Protein AF-A0A0H5CSK2-F1 (afdb_monomer)

Mean predicted aligned error: 18.31 Å

Nearest PDB structures (foldseek):
  3q0k-assembly1_B  TM=4.652E-01  e=2.254E+00  Homo sapiens
  6zbd-assembly1_D  TM=4.129E-01  e=7.274E+00  Plasmodium falciparum

Radius of gyration: 30.8 Å; Cα contacts (8 Å, |Δi|>4): 421; chains: 1; bounding box: 91×46×102 Å

Foldseek 3Di:
DDPDDPPDDDPLVVCCVPVPPVSCCVPVVVVNVLLCVQLPDLVVLVVVLVVLLVQLVVLLVCLVVQLVVLVVPPVDDDDVNVVVNVVSNVVSVVSNVVSVVSNVVSVVSVVVSVVSVVVSVVVSVVVRVLVVVLPVQCVVLVVCCVVVVSVSVLVSVVVNVVDDDPDQPDRCVVVVVVVPPPPPPLPPQPPDDVVQLVVLQVPAQDWRWAFDPLDDCVQDPPQDLQRTQWTFGHHNNSGTPRDIGGRPSHQDALVVVVHDDDPDPLSSVLRCCSSVNDPPLVNLVSQQAAWWKAAAPVVRHFDWDADPSRQIEGETERDPVLDDPVRDDIDIDGSVRCLVVQVSYWYWYSPPDPGIDIHRSVVSVVSVD

pLDDT: mean 71.95, std 16.52, range [29.61, 96.5]

Sequence (369 aa):
MVVDVVSSVGDPLGAILSAGIGWLLEHVSFLREPLDALLGNPDEINGKVDQLKSAALEMKMIAREHRQDVSSMDDWTGGASDAFRVNMDQLAAEYGALGSTMDGTAAIYALSGALVCELRALVFETIADFISSLITPALIAAASAIVTCGASVATFAGWAAGGRLYLLSAPIATFLETGDVEEIDLPELPPVTDALRAEARRNPGGWVWCADPDVDPRHIEGPPNFALLGAYRADENGELTGETFRNDQYLPGPTRRGFPAPRTDFELVLNFVSAGWLPQERILSASLDADFILDTDGAGGLRVGVDEQGRRFLVVYSSPGYVPPTVTLPKQATGRGLLPALAGVTLIVNPGGTMGIELPGDDLIAAAG

Solvent-accessible surface area (backbone atoms only — not comparable to full-atom values): 21064 Å² total; per-residue (Å²): 132,89,90,79,86,87,76,89,81,81,65,67,65,65,41,38,76,72,63,36,72,67,46,50,69,77,70,36,60,84,63,42,52,63,47,45,74,71,56,52,60,68,69,59,49,50,52,51,29,50,50,33,41,50,53,14,50,51,31,41,46,54,19,50,51,50,51,50,58,63,64,69,54,72,90,58,74,58,74,70,42,56,54,49,52,54,54,52,50,50,53,25,48,52,31,37,49,53,14,51,50,33,40,52,51,22,50,51,53,47,52,54,45,50,53,41,52,50,51,50,51,51,54,47,50,54,51,50,51,52,51,54,63,50,49,60,55,46,52,54,15,58,74,39,17,76,84,48,76,41,49,36,43,55,54,41,52,55,52,63,75,61,63,88,72,90,70,69,98,62,64,68,64,65,61,61,70,66,68,60,77,63,77,71,69,72,74,76,76,77,78,93,42,72,67,56,48,51,48,15,53,75,38,49,57,34,72,44,71,39,62,45,87,74,68,45,68,93,82,43,77,70,77,52,72,39,41,24,54,25,28,40,34,16,35,81,84,10,48,73,72,77,50,73,49,77,43,88,66,44,53,72,45,38,67,81,71,68,48,79,84,58,90,38,72,43,47,44,48,46,39,33,33,76,50,69,75,39,64,69,72,56,48,49,59,36,43,39,73,25,64,28,38,28,52,46,64,81,82,78,45,81,48,70,46,65,51,101,84,67,51,36,31,36,64,31,17,69,46,77,90,60,54,58,91,84,56,84,58,75,42,80,45,37,33,60,74,44,44,90,72,17,72,82,18,32,38,31,34,19,80,93,47,100,72,56,52,78,42,57,20,55,55,49,49,57,73,74,104

Secondary structure (DSSP, 8-state):
----SSSSS--HHHHHHHHTHHHHHHH-HHHHHHHHHHH--HHHHHHHHHHHHHHHHHHHHHHHHHHHHHHT-TT--SHHHHHHHHHHHHHHHHHHHHHHHHHHHHHHHHHHHHHHHHHHHHHHHHHHHHHHHHHHHHHHHHHHTTTTTTHHHHHHHHHHTT------SS-HHHHHHT-------PPPPPP--HHHHHHHHHSTTSEEEEE-TT--TTT-SS--GGGEEEEEEE-TTS-EEEEEEE-TT----TTTTTPPPPSSHHHHHHHHHHTTSS-TTHHHHHHHH-EEEE-B-SSSSB-EEE-TT--EEEEEBSSGGGS-TT-SS-EEEEHHHHGGGTTT-EEEESTTSSS-EEEEHHHHHHHH-

Structure (mmCIF, N/CA/C/O backbone):
data_AF-A0A0H5CSK2-F1
#
_entry.id   AF-A0A0H5CSK2-F1
#
loop_
_atom_site.group_PDB
_atom_site.id
_atom_site.type_symbol
_atom_site.label_atom_id
_atom_site.label_alt_id
_atom_site.label_comp_id
_atom_site.label_asym_id
_atom_site.label_entity_id
_atom_site.label_seq_id
_atom_site.pdbx_PDB_ins_code
_atom_site.Cartn_x
_atom_site.Cartn_y
_atom_site.Cartn_z
_atom_site.occupancy
_atom_site.B_iso_or_equiv
_atom_site.auth_seq_id
_atom_site.auth_comp_id
_atom_site.auth_asym_id
_atom_site.auth_atom_id
_atom_site.pdbx_PDB_model_num
ATOM 1 N N . MET A 1 1 ? 54.489 -25.426 -4.057 1.00 36.84 1 MET A N 1
ATOM 2 C CA . MET A 1 1 ? 54.108 -24.003 -3.984 1.00 36.84 1 MET A CA 1
ATOM 3 C C . MET A 1 1 ? 52.724 -23.981 -3.370 1.00 36.84 1 MET A C 1
ATOM 5 O O . MET A 1 1 ? 51.868 -24.718 -3.835 1.00 36.84 1 MET A O 1
ATOM 9 N N . VAL A 1 2 ? 52.625 -23.327 -2.222 1.00 34.09 2 VAL A N 1
ATOM 10 C CA . VAL A 1 2 ? 51.616 -23.517 -1.175 1.00 34.09 2 VAL A CA 1
ATOM 11 C C . VAL A 1 2 ? 50.212 -23.179 -1.688 1.00 34.09 2 VAL A C 1
ATOM 13 O O . VAL A 1 2 ? 49.923 -22.026 -1.985 1.00 34.09 2 VAL A O 1
ATOM 16 N N . VAL A 1 3 ? 49.367 -24.204 -1.806 1.00 46.78 3 VAL A N 1
ATOM 17 C CA . VAL A 1 3 ? 47.907 -24.081 -1.854 1.00 46.78 3 VAL A CA 1
ATOM 18 C C . VAL A 1 3 ? 47.467 -24.119 -0.396 1.00 46.78 3 VAL A C 1
ATOM 20 O O . VAL A 1 3 ? 47.327 -25.204 0.142 1.00 46.78 3 VAL A O 1
ATOM 23 N N . ASP A 1 4 ? 47.447 -22.952 0.248 1.00 47.47 4 ASP A N 1
ATOM 24 C CA . ASP A 1 4 ? 46.801 -22.677 1.545 1.00 47.47 4 ASP A CA 1
ATOM 25 C C . ASP A 1 4 ? 47.148 -21.242 1.972 1.00 47.47 4 ASP A C 1
ATOM 27 O O . ASP A 1 4 ? 48.088 -21.019 2.732 1.00 47.47 4 ASP A O 1
ATOM 31 N N . VAL A 1 5 ? 46.434 -20.243 1.433 1.00 40.62 5 VAL A N 1
ATOM 32 C CA . VAL A 1 5 ? 46.461 -18.853 1.954 1.00 40.62 5 VAL A CA 1
ATOM 33 C C . VAL A 1 5 ? 45.066 -18.189 1.966 1.00 40.62 5 VAL A C 1
ATOM 35 O O . VAL A 1 5 ? 44.956 -17.011 2.276 1.00 40.62 5 VAL A O 1
ATOM 38 N N . VAL A 1 6 ? 43.956 -18.899 1.719 1.00 36.34 6 VAL A N 1
ATOM 39 C CA . VAL A 1 6 ? 42.609 -18.304 1.928 1.00 36.34 6 VAL A CA 1
ATOM 40 C C . VAL A 1 6 ? 41.618 -19.305 2.523 1.00 36.34 6 VAL A C 1
ATOM 42 O O . VAL A 1 6 ? 40.467 -19.395 2.118 1.00 36.34 6 VAL A O 1
ATOM 45 N N . SER A 1 7 ? 42.057 -20.084 3.503 1.00 45.56 7 SER A N 1
ATOM 46 C CA . SER A 1 7 ? 41.141 -20.789 4.395 1.00 45.56 7 SER A CA 1
ATOM 47 C C . SER A 1 7 ? 41.492 -20.412 5.821 1.00 45.56 7 SER A C 1
ATOM 49 O O . SER A 1 7 ? 42.666 -20.407 6.169 1.00 45.56 7 SER A O 1
ATOM 51 N N . SER A 1 8 ? 40.462 -20.142 6.620 1.00 43.00 8 SER A N 1
ATOM 52 C CA . SER A 1 8 ? 40.505 -19.918 8.068 1.00 43.00 8 SER A CA 1
ATOM 53 C C . SER A 1 8 ? 40.859 -18.509 8.570 1.00 43.00 8 SER A C 1
ATOM 55 O O . SER A 1 8 ? 41.767 -18.368 9.378 1.00 43.00 8 SER A O 1
ATOM 57 N N . VAL A 1 9 ? 40.067 -17.499 8.184 1.00 41.34 9 VAL A N 1
ATOM 58 C CA . VAL A 1 9 ? 39.454 -16.522 9.116 1.00 41.34 9 VAL A CA 1
ATOM 59 C C . VAL A 1 9 ? 38.145 -16.042 8.467 1.00 41.34 9 VAL A C 1
ATOM 61 O O . VAL A 1 9 ? 38.182 -15.210 7.573 1.00 41.34 9 VAL A O 1
ATOM 64 N N . GLY A 1 10 ? 36.999 -16.593 8.878 1.00 51.00 10 GLY A N 1
ATOM 65 C CA . GLY A 1 10 ? 35.667 -16.130 8.461 1.00 51.00 10 GLY A CA 1
ATOM 66 C C . GLY A 1 10 ? 35.302 -16.435 7.006 1.00 51.00 10 GLY A C 1
ATOM 67 O O . GLY A 1 10 ? 35.482 -15.591 6.140 1.00 51.00 10 GLY A O 1
ATOM 68 N N . ASP A 1 11 ? 34.732 -17.614 6.744 1.00 56.38 11 ASP A N 1
ATOM 69 C CA . ASP A 1 11 ? 33.915 -17.827 5.543 1.00 56.38 11 ASP A CA 1
ATOM 70 C C . ASP A 1 11 ? 32.440 -17.575 5.911 1.00 56.38 11 ASP A C 1
ATOM 72 O O . ASP A 1 11 ? 31.734 -18.505 6.317 1.00 56.38 11 ASP A O 1
ATOM 76 N N . PRO A 1 12 ? 31.972 -16.313 5.853 1.00 50.09 12 PRO A N 1
ATOM 77 C CA . PRO A 1 12 ? 30.590 -15.969 6.159 1.00 50.09 12 PRO A CA 1
ATOM 78 C C . PRO A 1 12 ? 29.603 -16.650 5.204 1.00 50.09 12 PRO A C 1
ATOM 80 O O . PRO A 1 12 ? 28.468 -16.927 5.570 1.00 50.09 12 PRO A O 1
ATOM 83 N N . LEU A 1 13 ? 30.041 -16.977 3.987 1.00 53.72 13 LEU A N 1
ATOM 84 C CA . LEU A 1 13 ? 29.195 -17.533 2.937 1.00 53.72 13 LEU A CA 1
ATOM 85 C C . LEU A 1 13 ? 28.980 -19.037 3.134 1.00 53.72 13 LEU A C 1
ATOM 87 O O . LEU A 1 13 ? 27.851 -19.512 3.024 1.00 53.72 13 LEU A O 1
ATOM 91 N N . GLY A 1 14 ? 30.030 -19.773 3.509 1.00 56.66 14 GLY A N 1
ATOM 92 C CA . GLY A 1 14 ? 29.924 -21.177 3.918 1.00 56.66 14 GLY A CA 1
ATOM 93 C C . GLY A 1 14 ? 29.091 -21.368 5.192 1.00 56.66 14 GLY A C 1
ATOM 94 O O . GLY A 1 14 ? 28.395 -22.377 5.346 1.00 56.66 14 GLY A O 1
ATOM 95 N N . ALA A 1 15 ? 29.098 -20.377 6.087 1.00 57.88 15 ALA A N 1
ATOM 96 C CA . ALA A 1 15 ? 28.253 -20.369 7.275 1.00 57.88 15 ALA A CA 1
ATOM 97 C C . ALA A 1 15 ? 26.771 -20.086 6.947 1.00 57.88 15 ALA A C 1
ATOM 99 O O . ALA A 1 15 ? 25.915 -20.817 7.436 1.00 57.88 15 ALA A O 1
ATOM 100 N N . ILE A 1 16 ? 26.453 -19.139 6.049 1.00 55.84 16 ILE A N 1
ATOM 101 C CA . ILE A 1 16 ? 25.079 -18.925 5.532 1.00 55.84 16 ILE A CA 1
ATOM 102 C C . ILE A 1 16 ? 24.532 -20.202 4.881 1.00 55.84 16 ILE A C 1
ATOM 104 O O . ILE A 1 16 ? 23.394 -20.592 5.142 1.00 55.84 16 ILE A O 1
ATOM 108 N N . LEU A 1 17 ? 25.348 -20.879 4.064 1.00 55.75 17 LEU A N 1
ATOM 109 C CA . LEU A 1 17 ? 24.935 -22.084 3.339 1.00 55.75 17 LEU A CA 1
ATOM 110 C C . LEU A 1 17 ? 24.675 -23.292 4.260 1.00 55.75 17 LEU A C 1
ATOM 112 O O . LEU A 1 17 ? 23.921 -24.187 3.883 1.00 55.75 17 LEU A O 1
ATOM 116 N N . SER A 1 18 ? 25.314 -23.345 5.437 1.00 56.72 18 SER A N 1
ATOM 117 C CA . SER A 1 18 ? 25.255 -24.497 6.355 1.00 56.72 18 SER A CA 1
ATOM 118 C C . SER A 1 18 ? 24.390 -24.281 7.600 1.00 56.72 18 SER A C 1
ATOM 120 O O . SER A 1 18 ? 23.764 -25.231 8.064 1.00 56.72 18 SER A O 1
ATOM 122 N N . ALA A 1 19 ? 24.333 -23.059 8.135 1.00 60.62 19 ALA A N 1
ATOM 123 C CA . ALA A 1 19 ? 23.572 -22.703 9.335 1.00 60.62 19 ALA A CA 1
ATOM 124 C C . ALA A 1 19 ? 22.212 -22.051 9.020 1.00 60.62 19 ALA A C 1
ATOM 126 O O . ALA A 1 19 ? 21.356 -21.955 9.900 1.00 60.62 19 ALA A O 1
ATOM 127 N N . GLY A 1 20 ? 21.996 -21.618 7.774 1.00 51.66 20 GLY A N 1
ATOM 128 C CA . GLY A 1 20 ? 20.785 -20.920 7.357 1.00 51.66 20 GLY A CA 1
ATOM 129 C C . GLY A 1 20 ? 20.698 -19.481 7.880 1.00 51.66 20 GLY A C 1
ATOM 130 O O . GLY A 1 20 ? 21.677 -18.872 8.312 1.00 51.66 20 GLY A O 1
ATOM 131 N N . ILE A 1 21 ? 19.483 -18.938 7.834 1.00 49.47 21 ILE A N 1
ATOM 132 C CA . ILE A 1 21 ? 19.121 -17.545 8.144 1.00 49.47 21 ILE A CA 1
ATOM 133 C C . ILE A 1 21 ? 19.616 -17.050 9.521 1.00 49.47 21 ILE A C 1
ATOM 135 O O . ILE A 1 21 ? 19.974 -15.880 9.656 1.00 49.47 21 ILE A O 1
ATOM 139 N N . GLY A 1 22 ? 19.707 -17.930 10.526 1.00 55.00 22 GLY A N 1
ATOM 140 C CA . GLY A 1 22 ? 20.142 -17.572 11.884 1.00 55.00 22 GLY A CA 1
ATOM 141 C C . GLY A 1 22 ? 21.565 -17.005 11.960 1.00 55.00 22 GLY A C 1
ATOM 142 O O . GLY A 1 22 ? 21.824 -16.100 12.746 1.00 55.00 22 GLY A O 1
ATOM 143 N N . TRP A 1 23 ? 22.474 -17.454 11.089 1.00 69.06 23 TRP A N 1
ATOM 144 C CA . TRP A 1 23 ? 23.838 -16.917 11.038 1.00 69.06 23 TRP A CA 1
ATOM 145 C C . TRP A 1 23 ? 23.873 -15.492 10.465 1.00 69.06 23 TRP A C 1
ATOM 147 O O . TRP A 1 23 ? 24.620 -14.641 10.952 1.00 69.06 23 TRP A O 1
ATOM 157 N N . LEU A 1 24 ? 23.031 -15.218 9.461 1.00 60.97 24 LEU A N 1
ATOM 158 C CA . LEU A 1 24 ? 22.953 -13.921 8.780 1.00 60.97 24 LEU A CA 1
ATOM 159 C C . LEU A 1 24 ? 22.460 -12.820 9.737 1.00 60.97 24 LEU A C 1
ATOM 161 O O . LEU A 1 24 ? 22.962 -11.700 9.688 1.00 60.97 24 LEU A O 1
ATOM 165 N N . LEU A 1 25 ? 21.564 -13.173 10.666 1.00 55.84 25 LEU A N 1
ATOM 166 C CA . LEU A 1 25 ? 21.072 -12.301 11.741 1.00 55.84 25 LEU A CA 1
ATOM 167 C C . LEU A 1 25 ? 22.148 -11.944 12.779 1.00 55.84 25 LEU A C 1
ATOM 169 O O . LEU A 1 25 ? 22.183 -10.816 13.270 1.00 55.84 25 LEU A O 1
ATOM 173 N N . GLU A 1 26 ? 23.027 -12.889 13.115 1.00 63.47 26 GLU A N 1
ATOM 174 C CA . GLU A 1 26 ? 24.059 -12.687 14.139 1.00 63.47 26 GLU A CA 1
ATOM 175 C C . GLU A 1 26 ? 25.315 -11.989 13.602 1.00 63.47 26 GLU A C 1
ATOM 177 O O . GLU A 1 26 ? 25.979 -11.264 14.342 1.00 63.47 26 GLU A O 1
ATOM 182 N N . HIS A 1 27 ? 25.649 -12.192 12.325 1.00 68.88 27 HIS A N 1
ATOM 183 C CA . HIS A 1 27 ? 26.967 -11.829 11.796 1.00 68.88 27 HIS A CA 1
ATOM 184 C C . HIS A 1 27 ? 26.954 -10.755 10.695 1.00 68.88 27 HIS A C 1
ATOM 186 O O . HIS A 1 27 ? 28.026 -10.250 10.357 1.00 68.88 27 HIS A O 1
ATOM 192 N N . VAL A 1 28 ? 25.795 -10.352 10.149 1.00 65.19 28 VAL A N 1
ATOM 193 C CA . VAL A 1 28 ? 25.716 -9.313 9.098 1.00 65.19 28 VAL A CA 1
ATOM 194 C C . VAL A 1 28 ? 25.095 -8.022 9.642 1.00 65.19 28 VAL A C 1
ATOM 196 O O . VAL A 1 28 ? 23.923 -7.711 9.422 1.00 65.19 28 VAL A O 1
ATOM 199 N N . SER A 1 29 ? 25.911 -7.228 10.343 1.00 58.78 29 SER A N 1
ATOM 200 C CA . SER A 1 29 ? 25.485 -5.969 10.977 1.00 58.78 29 SER A CA 1
ATOM 201 C C . SER A 1 29 ? 24.912 -4.943 9.993 1.00 58.78 29 SER A C 1
ATOM 203 O O . SER A 1 29 ? 23.958 -4.255 10.335 1.00 58.78 29 SER A O 1
ATOM 205 N N . PHE A 1 30 ? 25.419 -4.900 8.756 1.00 64.62 30 PHE A N 1
ATOM 206 C CA . PHE A 1 30 ? 24.945 -3.992 7.703 1.00 64.62 30 PHE A CA 1
ATOM 207 C C . PHE A 1 30 ? 23.470 -4.199 7.323 1.00 64.62 30 PHE A C 1
ATOM 209 O O . PHE A 1 30 ? 22.807 -3.246 6.932 1.00 64.62 30 PHE A O 1
ATOM 216 N N . LEU A 1 31 ? 22.949 -5.427 7.430 1.00 62.09 31 LEU A N 1
ATOM 217 C CA . LEU A 1 31 ? 21.531 -5.709 7.177 1.00 62.09 31 LEU A CA 1
ATOM 218 C C . LEU A 1 31 ? 20.705 -5.534 8.451 1.00 62.09 31 LEU A C 1
ATOM 220 O O . LEU A 1 31 ? 19.590 -5.025 8.402 1.00 62.09 31 LEU A O 1
ATOM 224 N N . ARG A 1 32 ? 21.271 -5.918 9.598 1.00 64.31 32 ARG A N 1
ATOM 225 C CA . ARG A 1 32 ? 20.612 -5.836 10.900 1.00 64.31 32 ARG A CA 1
ATOM 226 C C . ARG A 1 32 ? 20.338 -4.396 11.335 1.00 64.31 32 ARG A C 1
ATOM 228 O O . ARG A 1 32 ? 19.227 -4.100 11.735 1.00 64.31 32 ARG A O 1
ATOM 235 N N . GLU A 1 33 ? 21.321 -3.506 11.257 1.00 64.31 33 GLU A N 1
ATOM 236 C CA . GLU A 1 33 ? 21.205 -2.120 11.736 1.00 64.31 33 GLU A CA 1
ATOM 237 C C . GLU A 1 33 ? 20.061 -1.323 11.085 1.00 64.31 33 GLU A C 1
ATOM 239 O O . GLU A 1 33 ? 19.243 -0.777 11.824 1.00 64.31 33 GLU A O 1
ATOM 244 N N . PRO A 1 34 ? 19.926 -1.270 9.745 1.00 60.25 34 PRO A N 1
ATOM 245 C CA . PRO A 1 34 ? 18.808 -0.573 9.120 1.00 60.25 34 PRO A CA 1
ATOM 246 C C . PRO A 1 34 ? 17.463 -1.260 9.385 1.00 60.25 34 PRO A C 1
ATOM 248 O O . PRO A 1 34 ? 16.457 -0.566 9.466 1.00 60.25 34 PRO A O 1
ATOM 251 N N . LEU A 1 35 ? 17.420 -2.587 9.557 1.00 60.47 35 LEU A N 1
ATOM 252 C CA . LEU A 1 35 ? 16.185 -3.312 9.885 1.00 60.47 35 LEU A CA 1
ATOM 253 C C . LEU A 1 35 ? 15.755 -3.119 11.348 1.00 60.47 35 LEU A C 1
ATOM 255 O O . LEU A 1 35 ? 14.573 -2.921 11.613 1.00 60.47 35 LEU A O 1
ATOM 259 N N . ASP A 1 36 ? 16.692 -3.133 12.293 1.00 64.62 36 ASP A N 1
ATOM 260 C CA . ASP A 1 36 ? 16.427 -2.855 13.708 1.00 64.62 36 ASP A CA 1
ATOM 261 C C . ASP A 1 36 ? 16.024 -1.385 13.903 1.00 64.62 36 ASP A C 1
ATOM 263 O O . ASP A 1 36 ? 15.120 -1.089 14.683 1.00 64.62 36 ASP A O 1
ATOM 267 N N . ALA A 1 37 ? 16.625 -0.468 13.136 1.00 66.19 37 ALA A N 1
ATOM 268 C CA . ALA A 1 37 ? 16.204 0.931 13.085 1.00 66.19 37 ALA A CA 1
ATOM 269 C C . ALA A 1 37 ? 14.798 1.103 12.482 1.00 66.19 37 ALA A C 1
ATOM 271 O O . ALA A 1 37 ? 14.083 2.034 12.844 1.00 66.19 37 ALA A O 1
ATOM 272 N N . LEU A 1 38 ? 14.401 0.209 11.573 1.00 62.31 38 LEU A N 1
ATOM 273 C CA . LEU A 1 38 ? 13.125 0.261 10.870 1.00 62.31 38 LEU A CA 1
ATOM 274 C C . LEU A 1 38 ? 11.953 -0.300 11.684 1.00 62.31 38 LEU A C 1
ATOM 276 O O . LEU A 1 38 ? 10.832 0.191 11.577 1.00 62.31 38 LEU A O 1
ATOM 280 N N . LEU A 1 39 ? 12.203 -1.366 12.444 1.00 61.31 39 LEU A N 1
ATOM 281 C CA . LEU A 1 39 ? 11.163 -2.226 13.022 1.00 61.31 39 LEU A CA 1
ATOM 282 C C . LEU A 1 39 ? 11.205 -2.253 14.557 1.00 61.31 39 LEU A C 1
ATOM 284 O O . LEU A 1 39 ? 10.342 -2.852 15.189 1.00 61.31 39 LEU A O 1
ATOM 288 N N . GLY A 1 40 ? 12.177 -1.578 15.174 1.00 64.12 40 GLY A N 1
ATOM 289 C CA . GLY A 1 40 ? 12.329 -1.540 16.624 1.00 64.12 40 GLY A CA 1
ATOM 290 C C . GLY A 1 40 ? 12.692 -2.898 17.235 1.00 64.12 40 GLY A C 1
ATOM 291 O O . GLY A 1 40 ? 12.785 -3.927 16.560 1.00 64.12 40 GLY A O 1
ATOM 292 N N . ASN A 1 41 ? 12.926 -2.903 18.549 1.00 68.19 41 ASN A N 1
ATOM 293 C CA . ASN A 1 41 ? 13.295 -4.114 19.273 1.00 68.19 41 ASN A CA 1
ATOM 294 C C . ASN A 1 41 ? 12.048 -4.794 19.883 1.00 68.19 41 ASN A C 1
ATOM 296 O O . ASN A 1 41 ? 11.413 -4.207 20.765 1.00 68.19 41 ASN A O 1
ATOM 300 N N . PRO A 1 42 ? 11.705 -6.035 19.489 1.00 63.81 42 PRO A N 1
ATOM 301 C CA . PRO A 1 42 ? 10.567 -6.761 20.055 1.00 63.81 42 PRO A CA 1
ATOM 302 C C . PRO A 1 42 ? 10.667 -6.976 21.572 1.00 63.81 42 PRO A C 1
ATOM 304 O O . PRO A 1 42 ? 9.642 -6.974 22.254 1.00 63.81 42 PRO A O 1
ATOM 307 N N . ASP A 1 43 ? 11.877 -7.088 22.127 1.00 68.12 43 ASP A N 1
ATOM 308 C CA . ASP A 1 43 ? 12.075 -7.227 23.574 1.00 68.12 43 ASP A CA 1
ATOM 309 C C . ASP A 1 43 ? 11.696 -5.944 24.325 1.00 68.12 43 ASP A C 1
ATOM 311 O O . ASP A 1 43 ? 11.131 -5.997 25.418 1.00 68.12 43 ASP A O 1
ATOM 315 N N . GLU A 1 44 ? 11.930 -4.776 23.720 1.00 69.75 44 GLU A N 1
ATOM 316 C CA . GLU A 1 44 ? 11.503 -3.494 24.288 1.00 69.75 44 GLU A CA 1
ATOM 317 C C . GLU A 1 44 ? 9.984 -3.321 24.218 1.00 69.75 44 GLU A C 1
ATOM 319 O O . GLU A 1 44 ? 9.380 -2.788 25.154 1.00 69.75 44 GLU A O 1
ATOM 324 N N . ILE A 1 45 ? 9.352 -3.800 23.140 1.00 69.38 45 ILE A N 1
ATOM 325 C CA . ILE A 1 45 ? 7.891 -3.783 23.000 1.00 69.38 45 ILE A CA 1
ATOM 326 C C . ILE A 1 45 ? 7.255 -4.669 24.077 1.00 69.38 45 ILE A C 1
ATOM 328 O O . ILE A 1 45 ? 6.370 -4.209 24.804 1.00 69.38 45 ILE A O 1
ATOM 332 N N . ASN A 1 46 ? 7.752 -5.897 24.244 1.00 70.25 46 ASN A N 1
ATOM 333 C CA . ASN A 1 46 ? 7.288 -6.815 25.286 1.00 70.25 46 ASN A CA 1
ATOM 334 C C . ASN A 1 46 ? 7.502 -6.230 26.690 1.00 70.25 46 ASN A C 1
ATOM 336 O O . ASN A 1 46 ? 6.583 -6.244 27.508 1.00 70.25 46 ASN A O 1
ATOM 340 N N . GLY A 1 47 ? 8.658 -5.608 26.941 1.00 76.94 47 GLY A N 1
ATOM 341 C CA . GLY A 1 47 ? 8.941 -4.942 28.212 1.00 76.94 47 GLY A CA 1
ATOM 342 C C . GLY A 1 47 ? 7.955 -3.816 28.547 1.00 76.94 47 GLY A C 1
ATOM 343 O O . GLY A 1 47 ? 7.546 -3.680 29.701 1.00 76.94 47 GLY A O 1
ATOM 344 N N . LYS A 1 48 ? 7.519 -3.027 27.556 1.00 73.69 48 LYS A N 1
ATOM 345 C CA . LYS A 1 48 ? 6.503 -1.976 27.761 1.00 73.69 48 LYS A CA 1
ATOM 346 C C . LYS A 1 48 ? 5.102 -2.545 27.988 1.00 73.69 48 LYS A C 1
ATOM 348 O O . LYS A 1 48 ? 4.374 -2.032 28.839 1.00 73.69 48 LYS A O 1
ATOM 353 N N . VAL A 1 49 ? 4.731 -3.610 27.274 1.00 74.50 49 VAL A N 1
ATOM 354 C CA . VAL A 1 49 ? 3.463 -4.331 27.493 1.00 74.50 49 VAL A CA 1
ATOM 355 C C . VAL A 1 49 ? 3.399 -4.889 28.917 1.00 74.50 49 VAL A C 1
ATOM 357 O O . VAL A 1 49 ? 2.377 -4.740 29.588 1.00 74.50 49 VAL A O 1
ATOM 360 N N . ASP A 1 50 ? 4.490 -5.475 29.408 1.00 76.38 50 ASP A N 1
ATOM 361 C CA . ASP A 1 50 ? 4.556 -6.041 30.758 1.00 76.38 50 ASP A CA 1
ATOM 362 C C . ASP A 1 50 ? 4.492 -4.968 31.850 1.00 76.38 50 ASP A C 1
ATOM 364 O O . ASP A 1 50 ? 3.829 -5.163 32.873 1.00 76.38 50 ASP A O 1
ATOM 368 N N . GLN A 1 51 ? 5.109 -3.805 31.623 1.00 79.69 51 GLN A N 1
ATOM 369 C CA . GLN A 1 51 ? 4.985 -2.655 32.524 1.00 79.69 51 GLN A CA 1
ATOM 370 C C . GLN A 1 51 ? 3.536 -2.159 32.609 1.00 79.69 51 GLN A C 1
ATOM 372 O O . GLN A 1 51 ? 3.031 -1.934 33.708 1.00 79.69 51 GLN A O 1
ATOM 377 N N . LEU A 1 52 ? 2.841 -2.048 31.471 1.00 73.44 52 LEU A N 1
ATOM 378 C CA . LEU A 1 52 ? 1.431 -1.647 31.428 1.00 73.44 52 LEU A CA 1
ATOM 379 C C . LEU A 1 52 ? 0.522 -2.652 32.146 1.00 73.44 52 LEU A C 1
ATOM 381 O O . LEU A 1 52 ? -0.333 -2.241 32.929 1.00 73.44 52 LEU A O 1
ATOM 385 N N . LYS A 1 53 ? 0.734 -3.959 31.942 1.00 71.56 53 LYS A N 1
ATOM 386 C CA . LYS A 1 53 ? -0.009 -5.016 32.652 1.00 71.56 53 LYS A CA 1
ATOM 387 C C . LYS A 1 53 ? 0.259 -5.007 34.155 1.00 71.56 53 LYS A C 1
ATOM 389 O O . LYS A 1 53 ? -0.662 -5.188 34.947 1.00 71.56 53 LYS A O 1
ATOM 394 N N . SER A 1 54 ? 1.506 -4.778 34.559 1.00 81.12 54 SER A N 1
ATOM 395 C CA . SER A 1 54 ? 1.874 -4.685 35.977 1.00 81.12 54 SER A CA 1
ATOM 396 C C . SER A 1 54 ? 1.184 -3.491 36.640 1.00 81.12 54 SER A C 1
ATOM 398 O O . SER A 1 54 ? 0.535 -3.656 37.670 1.00 81.12 54 SER A O 1
ATOM 400 N N . ALA A 1 55 ? 1.208 -2.321 35.995 1.00 81.31 55 ALA A N 1
ATOM 401 C CA . ALA A 1 55 ? 0.504 -1.131 36.473 1.00 81.31 55 ALA A CA 1
ATOM 402 C C . ALA A 1 55 ? -1.028 -1.323 36.512 1.00 81.31 55 ALA A C 1
ATOM 404 O O . ALA A 1 55 ? -1.691 -0.889 37.456 1.00 81.31 55 ALA A O 1
ATOM 405 N N . ALA A 1 56 ? -1.601 -2.019 35.524 1.00 75.19 56 ALA A N 1
ATOM 406 C CA . ALA A 1 56 ? -3.019 -2.372 35.500 1.00 75.19 56 ALA A CA 1
ATOM 407 C C . ALA A 1 56 ? -3.417 -3.263 36.690 1.00 75.19 56 ALA A C 1
ATOM 409 O O . ALA A 1 56 ? -4.456 -3.040 37.322 1.00 75.19 56 ALA A O 1
ATOM 410 N N . LEU A 1 57 ? -2.587 -4.261 37.013 1.00 77.81 57 LEU A N 1
ATOM 411 C CA . LEU A 1 57 ? -2.783 -5.145 38.161 1.00 77.81 57 LEU A CA 1
ATOM 412 C C . LEU A 1 57 ? -2.680 -4.388 39.484 1.00 77.81 57 LEU A C 1
ATOM 414 O O . LEU A 1 57 ? -3.557 -4.555 40.333 1.00 77.81 57 LEU A O 1
ATOM 418 N N . GLU A 1 58 ? -1.670 -3.531 39.641 1.00 81.56 58 GLU A N 1
ATOM 419 C CA . GLU A 1 58 ? -1.514 -2.681 40.826 1.00 81.56 58 GLU A CA 1
ATOM 420 C C . GLU A 1 58 ? -2.757 -1.814 41.051 1.00 81.56 58 GLU A C 1
ATOM 422 O O . GLU A 1 58 ? -3.312 -1.801 42.149 1.00 81.56 58 GLU A O 1
ATOM 427 N N . MET A 1 59 ? -3.278 -1.174 40.000 1.00 83.12 59 MET A N 1
ATOM 428 C CA . MET A 1 59 ? -4.469 -0.331 40.111 1.00 83.12 59 MET A CA 1
ATOM 429 C C . MET A 1 59 ? -5.717 -1.122 40.538 1.00 83.12 59 MET A C 1
ATOM 431 O O . MET A 1 59 ? -6.513 -0.670 41.366 1.00 83.12 59 MET A O 1
ATOM 435 N N . LYS A 1 60 ? -5.874 -2.349 40.027 1.00 78.75 60 LYS A N 1
ATOM 436 C CA . LYS A 1 60 ? -6.961 -3.262 40.420 1.00 78.75 60 LYS A CA 1
ATOM 437 C C . LYS A 1 60 ? -6.795 -3.794 41.846 1.00 78.75 60 LYS A C 1
ATOM 439 O O . LYS A 1 60 ? -7.801 -4.050 42.512 1.00 78.75 60 LYS A O 1
ATOM 444 N N . MET A 1 61 ? -5.560 -3.977 42.312 1.00 82.88 61 MET A N 1
ATOM 445 C CA . MET A 1 61 ? -5.268 -4.353 43.696 1.00 82.88 61 MET A CA 1
ATOM 446 C C . MET A 1 61 ? -5.601 -3.215 44.657 1.00 82.88 61 MET A C 1
ATOM 448 O O . MET A 1 61 ? -6.347 -3.458 45.600 1.00 82.88 61 MET A O 1
ATOM 452 N N . ILE A 1 62 ? -5.178 -1.983 44.356 1.00 88.50 62 ILE A N 1
ATOM 453 C CA . ILE A 1 62 ? -5.527 -0.784 45.136 1.00 88.50 62 ILE A CA 1
ATOM 454 C C . ILE A 1 62 ? -7.050 -0.648 45.250 1.00 88.50 62 ILE A C 1
ATOM 456 O O . ILE A 1 62 ? -7.574 -0.464 46.345 1.00 88.50 62 ILE A O 1
ATOM 460 N N . ALA A 1 63 ? -7.786 -0.823 44.147 1.00 85.88 63 ALA A N 1
ATOM 461 C CA . ALA A 1 63 ? -9.250 -0.802 44.162 1.00 85.88 63 ALA A CA 1
ATOM 462 C C . ALA A 1 63 ? -9.862 -1.870 45.092 1.00 85.88 63 ALA A C 1
ATOM 464 O O . ALA A 1 63 ? -10.877 -1.628 45.750 1.00 85.88 63 ALA A O 1
ATOM 465 N N . ARG A 1 64 ? -9.272 -3.072 45.135 1.00 86.69 64 ARG A N 1
ATOM 466 C CA . ARG A 1 64 ? -9.753 -4.188 45.962 1.00 86.69 64 ARG A CA 1
ATOM 467 C C . ARG A 1 64 ? -9.446 -3.970 47.440 1.00 86.69 64 ARG A C 1
ATOM 469 O O . ARG A 1 64 ? -10.344 -4.143 48.259 1.00 86.69 64 ARG A O 1
ATOM 476 N N . GLU A 1 65 ? -8.213 -3.589 47.755 1.00 88.75 65 GLU A N 1
ATOM 477 C CA . GLU A 1 65 ? -7.775 -3.267 49.116 1.00 88.75 65 GLU A CA 1
ATOM 478 C C . GLU A 1 65 ? -8.593 -2.101 49.675 1.00 88.75 65 GLU A C 1
ATOM 480 O O . GLU A 1 65 ? -9.134 -2.212 50.768 1.00 88.75 65 GLU A O 1
ATOM 485 N N . HIS A 1 66 ? -8.837 -1.058 48.873 1.00 90.62 66 HIS A N 1
ATOM 486 C CA . HIS A 1 66 ? -9.685 0.066 49.266 1.00 90.62 66 HIS A CA 1
ATOM 487 C C . HIS A 1 66 ? -11.101 -0.371 49.674 1.00 90.62 66 HIS A C 1
ATOM 489 O O . HIS A 1 66 ? -11.597 0.031 50.726 1.00 90.62 66 HIS A O 1
ATOM 495 N N . ARG A 1 67 ? -11.757 -1.236 48.883 1.00 90.69 67 ARG A N 1
ATOM 496 C CA . ARG A 1 67 ? -13.079 -1.779 49.251 1.00 90.69 67 ARG A CA 1
ATOM 497 C C . ARG A 1 67 ? -13.027 -2.600 50.5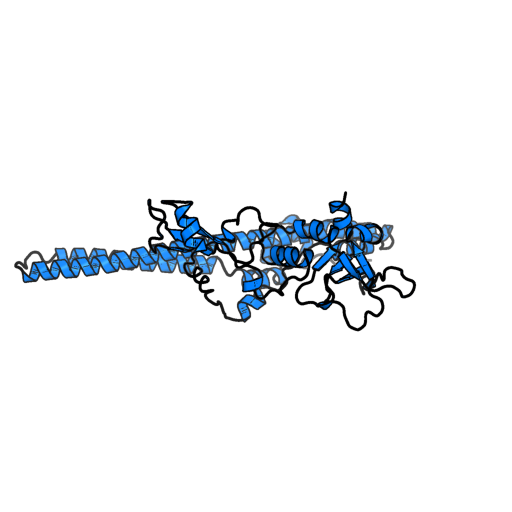35 1.00 90.69 67 ARG A C 1
ATOM 499 O O . ARG A 1 67 ? -13.955 -2.529 51.338 1.00 90.69 67 ARG A O 1
ATOM 506 N N . GLN A 1 68 ? -11.965 -3.378 50.720 1.00 90.44 68 GLN A N 1
ATOM 507 C CA . GLN A 1 68 ? -11.785 -4.201 51.909 1.00 90.44 68 GLN A CA 1
ATOM 508 C C . GLN A 1 68 ? -11.603 -3.335 53.164 1.00 90.44 68 GLN A C 1
ATOM 510 O O . GLN A 1 68 ? -12.286 -3.565 54.162 1.00 90.44 68 GLN A O 1
ATOM 515 N N . ASP A 1 69 ? -10.779 -2.293 53.090 1.00 90.88 69 ASP A N 1
ATOM 516 C CA . ASP A 1 69 ? -10.548 -1.359 54.192 1.00 90.88 69 ASP A CA 1
ATOM 517 C C . ASP A 1 69 ? -11.833 -0.621 54.578 1.00 90.88 69 ASP A C 1
ATOM 519 O O . ASP A 1 69 ? -12.196 -0.576 55.754 1.00 90.88 69 ASP A O 1
ATOM 523 N N . VAL A 1 70 ? -12.582 -0.120 53.590 1.00 89.75 70 VAL A N 1
ATOM 524 C CA . VAL A 1 70 ? -13.876 0.547 53.815 1.00 89.75 70 VAL A CA 1
ATOM 525 C C . VAL A 1 70 ? -14.891 -0.409 54.446 1.00 89.75 70 VAL A C 1
ATOM 527 O O . VAL A 1 70 ? -15.657 -0.001 55.320 1.00 89.75 70 VAL A O 1
ATOM 530 N N . SER A 1 71 ? -14.882 -1.686 54.048 1.00 83.88 71 SER A N 1
ATOM 531 C CA . SER A 1 71 ? -15.766 -2.708 54.622 1.00 83.88 71 SER A CA 1
ATOM 532 C C . SER A 1 71 ? -15.412 -3.101 56.056 1.00 83.88 71 SER A C 1
ATOM 534 O O . SER A 1 71 ? -16.275 -3.588 56.762 1.00 83.88 71 SER A O 1
ATOM 536 N N . SER A 1 72 ? -14.179 -2.863 56.515 1.00 87.44 72 SER A N 1
ATOM 537 C CA . SER A 1 72 ? -13.762 -3.185 57.889 1.00 87.44 72 SER A CA 1
ATOM 538 C C . SER A 1 72 ? -14.255 -2.177 58.939 1.00 87.44 72 SER A C 1
ATOM 540 O O . SER A 1 72 ? -14.130 -2.406 60.142 1.00 87.44 72 SER A O 1
ATOM 542 N N . MET A 1 73 ? -14.836 -1.054 58.500 1.00 84.19 73 MET A N 1
ATOM 543 C CA . MET A 1 73 ? -15.370 0.003 59.363 1.00 84.19 73 MET A CA 1
ATOM 544 C C . MET A 1 73 ? -16.825 -0.281 59.779 1.00 84.19 73 MET A C 1
ATOM 546 O O . MET A 1 73 ? -17.726 0.529 59.535 1.00 84.19 73 MET A O 1
ATOM 550 N N . ASP A 1 74 ? -17.071 -1.443 60.386 1.00 80.94 74 ASP A N 1
ATOM 551 C CA . ASP A 1 74 ? -18.423 -1.926 60.717 1.00 80.94 74 ASP A CA 1
ATOM 552 C C . ASP A 1 74 ? -19.076 -1.168 61.884 1.00 80.94 74 ASP A C 1
ATOM 554 O O . ASP A 1 74 ? -20.295 -0.982 61.915 1.00 80.94 74 ASP A O 1
ATOM 558 N N . ASP A 1 75 ? -18.264 -0.656 62.810 1.00 88.69 75 ASP A N 1
ATOM 559 C CA . ASP A 1 75 ? -18.737 0.017 64.025 1.00 88.69 75 ASP A CA 1
ATOM 560 C C . ASP A 1 75 ? -19.302 1.429 63.759 1.00 88.69 75 ASP A C 1
ATOM 562 O O . ASP A 1 75 ? -20.012 1.997 64.597 1.00 88.69 75 ASP A O 1
ATOM 566 N N . TRP A 1 76 ? -19.015 2.019 62.591 1.00 90.19 76 TRP A N 1
ATOM 567 C CA . TRP A 1 76 ? -19.470 3.363 62.230 1.00 90.19 76 TRP A CA 1
ATOM 568 C C . TRP A 1 76 ? -20.774 3.324 61.424 1.00 90.19 76 TRP A C 1
ATOM 570 O O . TRP A 1 76 ? -20.808 2.913 60.262 1.00 90.19 76 TRP A O 1
ATOM 580 N N . THR A 1 77 ? -21.866 3.795 62.034 1.00 89.25 77 THR A N 1
ATOM 581 C CA . THR A 1 77 ? -23.226 3.723 61.470 1.00 89.25 77 THR A CA 1
ATOM 582 C C . THR A 1 77 ? -23.894 5.098 61.334 1.00 89.25 77 THR A C 1
ATOM 584 O O . THR A 1 77 ? -23.480 6.079 61.956 1.00 89.25 77 THR A O 1
ATOM 587 N N . GLY A 1 78 ? -24.940 5.176 60.502 1.00 92.88 78 GLY A N 1
ATOM 588 C CA . GLY A 1 78 ? -25.736 6.384 60.250 1.00 92.88 78 GLY A CA 1
ATOM 589 C C . GLY A 1 78 ? -25.484 7.007 58.871 1.00 92.88 78 GLY A C 1
ATOM 590 O O . GLY A 1 78 ? -24.545 6.640 58.172 1.00 92.88 78 GLY A O 1
ATOM 591 N N . GLY A 1 79 ? -26.301 7.995 58.489 1.00 91.00 79 GLY A N 1
ATOM 592 C CA . GLY A 1 79 ? -26.335 8.510 57.109 1.00 91.00 79 GLY A CA 1
ATOM 593 C C . GLY A 1 79 ? -25.023 9.110 56.578 1.00 91.00 79 GLY A C 1
ATOM 594 O O . GLY A 1 79 ? -24.801 9.114 55.372 1.00 91.00 79 GLY A O 1
ATOM 595 N N . ALA A 1 80 ? -24.127 9.583 57.453 1.00 90.56 80 ALA A N 1
ATOM 596 C CA . ALA A 1 80 ? -22.794 10.041 57.049 1.00 90.56 80 ALA A CA 1
ATOM 597 C C . ALA A 1 80 ? -21.859 8.878 56.661 1.00 90.56 80 ALA A C 1
ATOM 599 O O . ALA A 1 80 ? -21.092 9.012 55.711 1.00 90.56 80 ALA A O 1
ATOM 600 N N . SER A 1 81 ? -21.953 7.742 57.365 1.00 90.12 81 SER A N 1
ATOM 601 C CA . SER A 1 81 ? -21.209 6.516 57.041 1.00 90.12 81 SER A CA 1
ATOM 602 C C . SER A 1 81 ? -21.684 5.942 55.704 1.00 90.12 81 SER A C 1
ATOM 604 O O . SER A 1 81 ? -20.868 5.627 54.841 1.00 90.12 81 SER A O 1
ATOM 606 N N . ASP A 1 82 ? -23.000 5.919 55.470 1.00 88.69 82 ASP A N 1
ATOM 607 C CA . ASP A 1 82 ? -23.572 5.443 54.205 1.00 88.69 82 ASP A CA 1
ATOM 608 C C . ASP A 1 82 ? -23.116 6.299 53.010 1.00 88.69 82 ASP A C 1
ATOM 610 O O . ASP A 1 82 ? -22.660 5.761 52.001 1.00 88.69 82 ASP A O 1
ATOM 614 N N . ALA A 1 83 ? -23.156 7.633 53.133 1.00 91.44 83 ALA A N 1
ATOM 615 C CA . ALA A 1 83 ? -22.680 8.541 52.085 1.00 91.44 83 ALA A CA 1
ATOM 616 C C . ALA A 1 83 ? -21.169 8.399 51.815 1.00 91.44 83 ALA A C 1
ATOM 618 O O . ALA A 1 83 ? -20.736 8.454 50.664 1.00 91.44 83 ALA A O 1
ATOM 619 N N . PHE A 1 84 ? -20.366 8.188 52.863 1.00 90.75 84 PHE A N 1
ATOM 620 C CA . PHE A 1 84 ? -18.931 7.936 52.733 1.00 90.75 84 PHE A CA 1
ATOM 621 C C . PHE A 1 84 ? -18.647 6.618 52.002 1.00 90.75 84 PHE A C 1
ATOM 623 O O . PHE A 1 84 ? -17.850 6.610 51.066 1.00 90.75 84 PHE A O 1
ATOM 630 N N . ARG A 1 85 ? -19.331 5.526 52.372 1.00 90.31 85 ARG A N 1
ATOM 631 C CA . ARG A 1 85 ? -19.190 4.212 51.720 1.00 90.31 85 ARG A CA 1
ATOM 632 C C . ARG A 1 85 ? -19.531 4.274 50.231 1.00 90.31 85 ARG A C 1
ATOM 634 O O . ARG A 1 85 ? -18.797 3.705 49.433 1.00 90.31 85 ARG A O 1
ATOM 641 N N . VAL A 1 86 ? -20.584 5.006 49.853 1.00 91.75 86 VAL A N 1
ATOM 642 C CA . VAL A 1 86 ? -20.945 5.224 48.438 1.00 91.75 86 VAL A CA 1
ATOM 643 C C . VAL A 1 86 ? -19.832 5.954 47.681 1.00 91.75 86 VAL A C 1
ATOM 645 O O . VAL A 1 86 ? -19.442 5.519 46.601 1.00 91.75 86 VAL A O 1
ATOM 648 N N . ASN A 1 87 ? -19.288 7.036 48.247 1.00 91.75 87 ASN A N 1
ATOM 649 C CA . ASN A 1 87 ? -18.226 7.807 47.593 1.00 91.75 87 ASN A CA 1
ATOM 650 C C . ASN A 1 87 ? -16.921 6.995 47.453 1.00 91.75 87 ASN A C 1
ATOM 652 O O . ASN A 1 87 ? -16.264 7.021 46.416 1.00 91.75 87 ASN A O 1
ATOM 656 N N . MET A 1 88 ? -16.570 6.216 48.477 1.00 92.62 88 MET A N 1
ATOM 657 C CA . MET A 1 88 ? -15.381 5.361 48.453 1.00 92.62 88 MET A CA 1
ATOM 658 C C . MET A 1 88 ? -15.528 4.154 47.514 1.00 92.62 88 MET A C 1
ATOM 660 O O . MET A 1 88 ? -14.565 3.768 46.851 1.00 92.62 88 MET A O 1
ATOM 664 N N . ASP A 1 89 ? -16.731 3.589 47.369 1.00 90.19 89 ASP A N 1
ATOM 665 C CA . ASP A 1 89 ? -16.975 2.557 46.353 1.00 90.19 89 ASP A CA 1
ATOM 666 C C . ASP A 1 89 ? -16.856 3.117 44.925 1.00 90.19 89 ASP A C 1
ATOM 668 O O . ASP A 1 89 ? -16.306 2.451 44.044 1.00 90.19 89 ASP A O 1
ATOM 672 N N . GLN A 1 90 ? -17.280 4.367 44.706 1.00 91.56 90 GLN A N 1
ATOM 673 C CA . GLN A 1 90 ? -17.085 5.060 43.432 1.00 91.56 90 GLN A CA 1
ATOM 674 C C . GLN A 1 90 ? -15.595 5.274 43.122 1.00 91.56 90 GLN A C 1
ATOM 676 O O . GLN A 1 90 ? -15.158 4.966 42.014 1.00 91.56 90 GLN A O 1
ATOM 681 N N . LEU A 1 91 ? -14.791 5.699 44.101 1.00 88.81 91 LEU A N 1
ATOM 682 C CA . LEU A 1 91 ? -13.340 5.838 43.935 1.00 88.81 91 LEU A CA 1
ATOM 683 C C . LEU A 1 91 ? -12.663 4.490 43.613 1.00 88.81 91 LEU A C 1
ATOM 685 O O . LEU A 1 91 ? -11.823 4.406 42.715 1.00 88.81 91 LEU A O 1
ATOM 689 N N . ALA A 1 92 ? -13.064 3.400 44.279 1.00 87.94 92 ALA A N 1
ATOM 690 C CA . ALA A 1 92 ? -12.596 2.057 43.924 1.00 87.94 92 ALA A CA 1
ATOM 691 C C . ALA A 1 92 ? -13.025 1.632 42.510 1.00 87.94 92 ALA A C 1
ATOM 693 O O . ALA A 1 92 ? -12.275 0.939 41.816 1.00 87.94 92 ALA A O 1
ATOM 694 N N . ALA A 1 93 ? -14.222 2.022 42.064 1.00 84.56 93 ALA A N 1
ATOM 695 C CA . ALA A 1 93 ? -14.678 1.762 40.704 1.00 84.56 93 ALA A CA 1
ATOM 696 C C . ALA A 1 93 ? -13.833 2.518 39.664 1.00 84.56 93 ALA A C 1
ATOM 698 O O . ALA A 1 93 ? -13.475 1.923 38.649 1.00 84.56 93 ALA A O 1
ATOM 699 N N . GLU A 1 94 ? -13.447 3.768 39.934 1.00 86.94 94 GLU A N 1
ATOM 700 C CA . GLU A 1 94 ? -12.559 4.558 39.069 1.00 86.94 94 GLU A CA 1
ATOM 701 C C . GLU A 1 94 ? -11.165 3.926 38.940 1.00 86.94 94 GLU A C 1
ATOM 703 O O . GLU A 1 94 ? -10.670 3.764 37.823 1.00 86.94 94 GLU A O 1
ATOM 708 N N . TYR A 1 95 ? -10.563 3.467 40.043 1.00 83.00 95 TYR A N 1
ATOM 709 C CA . TYR A 1 95 ? -9.298 2.722 39.997 1.00 83.00 95 TYR A CA 1
ATOM 710 C C . TYR A 1 95 ? -9.425 1.402 39.217 1.00 83.00 95 TYR A C 1
ATOM 712 O O . TYR A 1 95 ? -8.575 1.073 38.385 1.00 83.00 95 TYR A O 1
ATOM 720 N N . GLY A 1 96 ? -10.518 0.657 39.413 1.00 79.00 96 GLY A N 1
ATOM 721 C CA . GLY A 1 96 ? -10.794 -0.560 38.644 1.00 79.00 96 GLY A CA 1
ATOM 722 C C . GLY A 1 96 ? -10.982 -0.302 37.143 1.00 79.00 96 GLY A C 1
ATOM 723 O O . GLY A 1 96 ? -10.510 -1.090 36.315 1.00 79.00 96 GLY A O 1
ATOM 724 N N . ALA A 1 97 ? -11.634 0.807 36.785 1.00 80.94 97 ALA A N 1
ATOM 725 C CA . ALA A 1 97 ? -11.809 1.244 35.404 1.00 80.94 97 ALA A CA 1
ATOM 726 C C . ALA A 1 97 ? -10.468 1.644 34.776 1.00 80.94 97 ALA A C 1
ATOM 728 O O . ALA A 1 97 ? -10.137 1.145 33.704 1.00 80.94 97 ALA A O 1
ATOM 729 N N . LEU A 1 98 ? -9.653 2.442 35.475 1.00 81.31 98 LEU A N 1
ATOM 730 C CA . LEU A 1 98 ? -8.319 2.837 35.020 1.00 81.31 98 LEU A CA 1
ATOM 731 C C . LEU A 1 98 ? -7.423 1.618 34.765 1.00 81.31 98 LEU A C 1
ATOM 733 O O . LEU A 1 98 ? -6.821 1.512 33.698 1.00 81.31 98 LEU A O 1
ATOM 737 N N . GLY A 1 99 ? -7.399 0.654 35.691 1.00 73.50 99 GLY A N 1
ATOM 738 C CA . GLY A 1 99 ? -6.664 -0.596 35.496 1.00 73.50 99 GLY A CA 1
ATOM 739 C C . GLY A 1 99 ? -7.182 -1.416 34.308 1.00 73.50 99 GLY A C 1
ATOM 740 O O . GLY A 1 99 ? -6.405 -2.049 33.602 1.00 73.50 99 GLY A O 1
ATOM 741 N N . SER A 1 100 ? -8.488 -1.397 34.038 1.00 76.12 100 SER A N 1
ATOM 742 C CA . SER A 1 100 ? -9.064 -2.090 32.873 1.00 76.12 100 SER A CA 1
ATOM 743 C C . SER A 1 100 ? -8.707 -1.403 31.550 1.00 76.12 100 SER A C 1
ATOM 745 O O . SER A 1 100 ? -8.418 -2.087 30.570 1.00 76.12 100 SER A O 1
ATOM 747 N N . THR A 1 101 ? -8.649 -0.070 31.530 1.00 77.00 101 THR A N 1
ATOM 748 C CA . THR A 1 101 ? -8.160 0.701 30.379 1.00 77.00 101 THR A CA 1
ATOM 749 C C . THR A 1 101 ? -6.679 0.432 30.121 1.00 77.00 101 THR A C 1
ATOM 751 O O . THR A 1 101 ? -6.297 0.221 28.975 1.00 77.00 101 THR A O 1
ATOM 754 N N . MET A 1 102 ? -5.846 0.370 31.167 1.00 70.00 102 MET A N 1
ATOM 755 C CA . MET A 1 102 ? -4.419 0.040 31.039 1.00 70.00 102 MET A CA 1
ATOM 756 C C . MET A 1 102 ? -4.195 -1.369 30.469 1.00 70.00 102 MET A C 1
ATOM 758 O O . MET A 1 102 ? -3.336 -1.532 29.604 1.00 70.00 102 MET A O 1
ATOM 762 N N . ASP A 1 103 ? -5.001 -2.360 30.870 1.00 68.88 103 ASP A N 1
ATOM 763 C CA . ASP A 1 103 ? -4.989 -3.702 30.263 1.00 68.88 103 ASP A CA 1
ATOM 764 C C . ASP A 1 103 ? -5.379 -3.671 28.776 1.00 68.88 103 ASP A C 1
ATOM 766 O O . ASP A 1 103 ? -4.738 -4.326 27.952 1.00 68.88 103 ASP A O 1
ATOM 770 N N . GLY A 1 104 ? -6.408 -2.896 28.419 1.00 67.19 104 GLY A N 1
ATOM 771 C CA . GLY A 1 104 ? -6.823 -2.706 27.027 1.00 67.19 104 GLY A CA 1
ATOM 772 C C . GLY A 1 104 ? -5.721 -2.072 26.176 1.00 67.19 104 GLY A C 1
ATOM 773 O O . GLY A 1 104 ? -5.396 -2.575 25.101 1.00 67.19 104 GLY A O 1
ATOM 774 N N . THR A 1 105 ? -5.074 -1.026 26.689 1.00 70.50 105 THR A N 1
ATOM 775 C CA . THR A 1 105 ? -3.919 -0.392 26.044 1.00 70.50 105 THR A CA 1
ATOM 776 C C . THR A 1 105 ? -2.761 -1.377 25.892 1.00 70.50 105 THR A C 1
ATOM 778 O O . THR A 1 105 ? -2.189 -1.473 24.810 1.00 70.50 105 THR A O 1
ATOM 781 N N . ALA A 1 106 ? -2.444 -2.170 26.921 1.00 66.25 106 ALA A N 1
ATOM 782 C CA . ALA A 1 106 ? -1.403 -3.195 26.837 1.00 66.25 106 ALA A CA 1
ATOM 783 C C . ALA A 1 106 ? -1.691 -4.228 25.735 1.00 66.25 106 ALA A C 1
ATOM 785 O O . ALA A 1 106 ? -0.776 -4.649 25.029 1.00 66.25 106 ALA A O 1
ATOM 786 N N . ALA A 1 107 ? -2.957 -4.618 25.562 1.00 62.44 107 ALA A N 1
ATOM 787 C CA . ALA A 1 107 ? -3.370 -5.534 24.503 1.00 62.44 107 ALA A CA 1
ATOM 788 C C . ALA A 1 107 ? -3.191 -4.926 23.102 1.00 62.44 107 ALA A C 1
ATOM 790 O O . ALA A 1 107 ? -2.701 -5.612 22.206 1.00 62.44 107 ALA A O 1
ATOM 791 N N . ILE A 1 108 ? -3.519 -3.641 22.921 1.00 67.62 108 ILE A N 1
ATOM 792 C CA . ILE A 1 108 ? -3.299 -2.925 21.653 1.00 67.62 108 ILE A CA 1
ATOM 793 C C . ILE A 1 108 ? -1.801 -2.837 21.341 1.00 67.62 108 ILE A C 1
ATOM 795 O O . ILE A 1 108 ? -1.388 -3.184 20.238 1.00 67.62 108 ILE A O 1
ATOM 799 N N . TYR A 1 109 ? -0.969 -2.455 22.317 1.00 70.00 109 TYR A N 1
ATOM 800 C CA . TYR A 1 109 ? 0.489 -2.422 22.145 1.00 70.00 109 TYR A CA 1
ATOM 801 C C . TYR A 1 109 ? 1.066 -3.798 21.792 1.00 70.00 109 TYR A C 1
ATOM 803 O O . TYR A 1 109 ? 1.946 -3.888 20.938 1.00 70.00 109 TYR A O 1
ATOM 811 N N . ALA A 1 110 ? 0.559 -4.871 22.405 1.00 67.00 110 ALA A N 1
ATOM 812 C CA . ALA A 1 110 ? 0.981 -6.233 22.090 1.00 67.00 110 ALA A CA 1
ATOM 813 C C . ALA A 1 110 ? 0.606 -6.641 20.656 1.00 67.00 110 ALA A C 1
ATOM 815 O O . ALA A 1 110 ? 1.423 -7.238 19.957 1.00 67.00 110 ALA A O 1
ATOM 816 N N . LEU A 1 111 ? -0.601 -6.291 20.200 1.00 63.75 111 LEU A N 1
ATOM 817 C CA . LEU A 1 111 ? -1.048 -6.567 18.835 1.00 63.75 111 LEU A CA 1
ATOM 818 C C . LEU A 1 111 ? -0.213 -5.798 17.802 1.00 63.75 111 LEU A C 1
ATOM 820 O O . LEU A 1 111 ? 0.265 -6.391 16.837 1.00 63.75 111 LEU A O 1
ATOM 824 N N . SER A 1 112 ? 0.021 -4.505 18.032 1.00 69.81 112 SER A N 1
ATOM 825 C CA . SER A 1 112 ? 0.885 -3.687 17.174 1.00 69.81 112 SER A CA 1
ATOM 826 C C . SER A 1 112 ? 2.317 -4.225 17.146 1.00 69.81 112 SER A C 1
ATOM 828 O O . SER A 1 112 ? 2.929 -4.303 16.084 1.00 69.81 112 SER A O 1
ATOM 830 N N 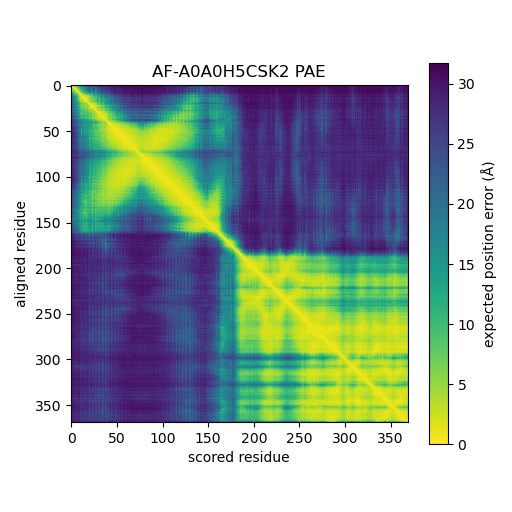. GLY A 1 113 ? 2.831 -4.668 18.296 1.00 66.75 113 GLY A N 1
ATOM 831 C CA . GLY A 1 113 ? 4.125 -5.336 18.397 1.00 66.75 113 GLY A CA 1
ATOM 832 C C . GLY A 1 113 ? 4.219 -6.607 17.560 1.00 66.75 113 GLY A C 1
ATOM 833 O O . GLY A 1 113 ? 5.217 -6.815 16.871 1.00 66.75 113 GLY A O 1
ATOM 834 N N . ALA A 1 114 ? 3.172 -7.432 17.575 1.00 65.88 114 ALA A N 1
ATOM 835 C CA . ALA A 1 114 ? 3.114 -8.656 16.784 1.00 65.88 114 ALA A CA 1
ATOM 836 C C . ALA A 1 114 ? 3.158 -8.369 15.274 1.00 65.88 114 ALA A C 1
ATOM 838 O O . ALA A 1 114 ? 3.957 -8.980 14.571 1.00 65.88 114 ALA A O 1
ATOM 839 N N . LEU A 1 115 ? 2.391 -7.386 14.788 1.00 65.25 115 LEU A N 1
ATOM 840 C CA . LEU A 1 115 ? 2.395 -6.994 13.370 1.00 65.25 115 LEU A CA 1
ATOM 841 C C . LEU A 1 115 ? 3.765 -6.488 12.905 1.00 65.25 115 LEU A C 1
ATOM 843 O O . LEU A 1 115 ? 4.218 -6.804 11.807 1.00 65.25 115 LEU A O 1
ATOM 847 N N . VAL A 1 116 ? 4.457 -5.730 13.756 1.00 71.06 116 VAL A N 1
ATOM 848 C CA . VAL A 1 116 ? 5.818 -5.260 13.469 1.00 71.06 116 VAL A CA 1
ATOM 849 C C . VAL A 1 116 ? 6.809 -6.430 13.416 1.00 71.06 116 VAL A C 1
ATOM 851 O O . VAL A 1 116 ? 7.673 -6.466 12.538 1.00 71.06 116 VAL A O 1
ATOM 854 N N . CYS A 1 117 ? 6.659 -7.425 14.295 1.00 64.88 117 CYS A N 1
ATOM 855 C CA . CYS A 1 117 ? 7.459 -8.652 14.242 1.00 64.88 117 CYS A CA 1
ATOM 856 C C . CYS A 1 117 ? 7.203 -9.455 12.959 1.00 64.88 117 CYS A C 1
ATOM 858 O O . CYS A 1 117 ? 8.150 -9.964 12.360 1.00 64.88 117 CYS A O 1
ATOM 860 N N . GLU A 1 118 ? 5.949 -9.551 12.518 1.00 63.72 118 GLU A N 1
ATOM 861 C CA . GLU A 1 118 ? 5.583 -10.224 11.268 1.00 63.72 118 GLU A CA 1
ATOM 862 C C . GLU A 1 118 ? 6.155 -9.499 10.047 1.00 63.72 118 GLU A C 1
ATOM 864 O O . GLU A 1 118 ? 6.762 -10.132 9.183 1.00 63.72 118 GLU A O 1
ATOM 869 N N . LEU A 1 119 ? 6.051 -8.167 10.000 1.00 69.06 119 LEU A N 1
ATOM 870 C CA . LEU A 1 119 ? 6.659 -7.370 8.936 1.00 69.06 119 LEU A CA 1
ATOM 871 C C . LEU A 1 119 ? 8.180 -7.564 8.898 1.00 69.06 119 LEU A C 1
ATOM 873 O O . LEU A 1 119 ? 8.754 -7.716 7.819 1.00 69.06 119 LEU A O 1
ATOM 877 N N . ARG A 1 120 ? 8.834 -7.608 10.066 1.00 70.81 120 ARG A N 1
ATOM 878 C CA . ARG A 1 120 ? 10.269 -7.901 10.170 1.00 70.81 120 ARG A CA 1
ATOM 879 C C . ARG A 1 120 ? 10.617 -9.251 9.571 1.00 70.81 120 ARG A C 1
ATOM 881 O O . ARG A 1 120 ? 11.577 -9.332 8.807 1.00 70.81 120 ARG A O 1
ATOM 888 N N . ALA A 1 121 ? 9.851 -10.283 9.914 1.00 66.69 121 ALA A N 1
ATOM 889 C CA . ALA A 1 121 ? 10.048 -11.619 9.374 1.00 66.69 121 ALA A CA 1
ATOM 890 C C . ALA A 1 121 ? 9.902 -11.617 7.846 1.00 66.69 121 ALA A C 1
ATOM 892 O O . ALA A 1 121 ? 10.807 -12.077 7.160 1.00 66.69 121 ALA A O 1
ATOM 893 N N . LEU A 1 122 ? 8.850 -10.993 7.311 1.00 63.19 122 LEU A N 1
ATOM 894 C CA . LEU A 1 122 ? 8.585 -10.938 5.871 1.00 63.19 122 LEU A CA 1
ATOM 895 C C . LEU A 1 122 ? 9.673 -10.193 5.082 1.00 63.19 122 LEU A C 1
ATOM 897 O O . LEU A 1 122 ? 10.147 -10.668 4.045 1.00 63.19 122 LEU A O 1
ATOM 901 N N . VAL A 1 123 ? 10.075 -9.010 5.557 1.00 68.88 123 VAL A N 1
ATOM 902 C CA . VAL A 1 123 ? 11.138 -8.217 4.920 1.00 68.88 123 VAL A CA 1
ATOM 903 C C . VAL A 1 123 ? 12.439 -9.011 4.923 1.00 68.88 123 VAL A C 1
ATOM 905 O O . VAL A 1 123 ? 13.137 -9.072 3.910 1.00 68.88 123 VAL A O 1
ATOM 908 N N . PHE A 1 124 ? 12.750 -9.655 6.045 1.00 64.81 124 PHE A N 1
ATOM 909 C CA . PHE A 1 124 ? 13.951 -10.457 6.167 1.00 64.81 124 PHE A CA 1
ATOM 910 C C . PHE A 1 124 ? 13.914 -11.697 5.264 1.00 64.81 124 PHE A C 1
ATOM 912 O O . PHE A 1 124 ? 14.900 -11.959 4.583 1.00 64.81 124 PHE A O 1
ATOM 919 N N . GLU A 1 125 ? 12.801 -12.432 5.215 1.00 64.62 125 GLU A N 1
ATOM 920 C CA . GLU A 1 125 ? 12.607 -13.577 4.315 1.00 64.62 125 GLU A CA 1
ATOM 921 C C . GLU A 1 125 ? 12.841 -13.168 2.860 1.00 64.62 125 GLU A C 1
ATOM 923 O O . GLU A 1 125 ? 13.613 -13.808 2.153 1.00 64.62 125 GLU A O 1
ATOM 928 N N . THR A 1 126 ? 12.297 -12.022 2.448 1.00 63.53 126 THR A N 1
ATOM 929 C CA . THR A 1 126 ? 12.485 -11.485 1.094 1.00 63.53 126 THR A CA 1
ATOM 930 C C . THR A 1 126 ? 13.954 -11.158 0.801 1.00 63.53 126 THR A C 1
ATOM 932 O O . THR A 1 126 ? 14.476 -11.493 -0.264 1.00 63.53 126 THR A O 1
ATOM 935 N N . ILE A 1 127 ? 14.651 -10.514 1.745 1.00 66.62 127 ILE A N 1
ATOM 936 C CA . ILE A 1 127 ? 16.080 -10.195 1.607 1.00 66.62 127 ILE A CA 1
ATOM 937 C C . ILE A 1 127 ? 16.920 -11.479 1.577 1.00 66.62 127 ILE A C 1
ATOM 939 O O . ILE A 1 127 ? 17.845 -11.593 0.772 1.00 66.62 127 ILE A O 1
ATOM 943 N N . ALA A 1 128 ? 16.609 -12.450 2.434 1.00 63.88 128 ALA A N 1
ATOM 944 C CA . ALA A 1 128 ? 17.307 -13.726 2.505 1.00 63.88 128 ALA A CA 1
ATOM 945 C C . ALA A 1 128 ? 17.127 -14.537 1.217 1.00 63.88 128 ALA A C 1
ATOM 947 O O . ALA A 1 128 ? 18.111 -15.052 0.684 1.00 63.88 128 ALA A O 1
ATOM 948 N N . ASP A 1 129 ? 15.911 -14.587 0.677 1.00 60.53 129 ASP A N 1
ATOM 949 C CA . ASP A 1 129 ? 15.609 -15.226 -0.601 1.00 60.53 129 ASP A CA 1
ATOM 950 C C . ASP A 1 129 ? 16.349 -14.543 -1.748 1.00 60.53 129 ASP A C 1
ATOM 952 O O . ASP A 1 129 ? 16.962 -15.218 -2.579 1.00 60.53 129 ASP A O 1
ATOM 956 N N . PHE A 1 130 ? 16.389 -13.209 -1.759 1.00 64.69 130 PHE A N 1
ATOM 957 C CA . PHE A 1 130 ? 17.164 -12.457 -2.739 1.00 64.69 130 PHE A CA 1
ATOM 958 C C . PHE A 1 130 ? 18.657 -12.806 -2.665 1.00 64.69 130 PHE A C 1
ATOM 960 O O . PHE 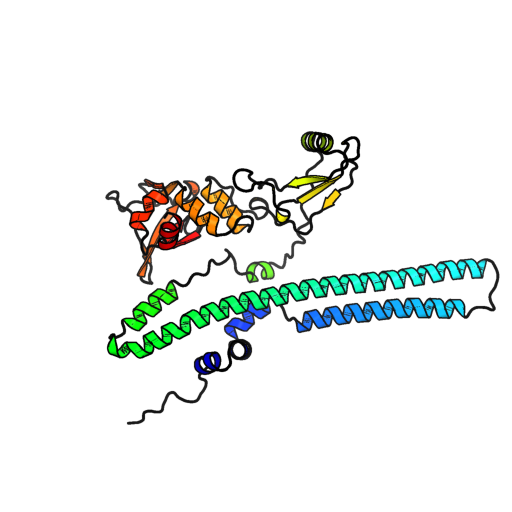A 1 130 ? 19.255 -13.182 -3.674 1.00 64.69 130 PHE A O 1
ATOM 967 N N . ILE A 1 131 ? 19.262 -12.768 -1.476 1.00 65.69 131 ILE A N 1
ATOM 968 C CA . ILE A 1 131 ? 20.681 -13.098 -1.278 1.00 65.69 131 ILE A CA 1
ATOM 969 C C . ILE A 1 131 ? 20.968 -14.556 -1.664 1.00 65.69 131 ILE A C 1
ATOM 971 O O . ILE A 1 131 ? 21.934 -14.830 -2.379 1.00 65.69 131 ILE A O 1
ATOM 975 N N . SER A 1 132 ? 20.119 -15.494 -1.242 1.00 60.25 132 SER A N 1
ATOM 976 C CA . SER A 1 132 ? 20.222 -16.916 -1.588 1.00 60.25 132 SER A CA 1
ATOM 977 C C . SER A 1 132 ? 20.155 -17.133 -3.102 1.00 60.25 132 SER A C 1
ATOM 979 O O . SER A 1 132 ? 20.967 -17.876 -3.670 1.00 60.25 132 SER A O 1
ATOM 981 N N . SER A 1 133 ? 19.252 -16.407 -3.773 1.00 61.44 133 SER A N 1
ATOM 982 C CA . SER A 1 133 ? 19.129 -16.427 -5.229 1.00 61.44 133 SER A CA 1
ATOM 983 C C . SER A 1 133 ? 20.407 -15.950 -5.918 1.00 61.44 133 SER A C 1
ATOM 985 O O . SER A 1 133 ? 20.754 -16.493 -6.960 1.00 61.44 133 SER A O 1
ATOM 987 N N . LEU A 1 134 ? 21.154 -15.009 -5.329 1.00 60.53 134 LEU A N 1
ATOM 988 C CA . LEU A 1 134 ? 22.412 -14.516 -5.891 1.00 60.53 134 LEU A CA 1
ATOM 989 C C . LEU A 1 134 ? 23.592 -15.466 -5.651 1.00 60.53 134 LEU A C 1
ATOM 991 O O . LEU A 1 134 ? 24.436 -15.628 -6.530 1.00 60.53 134 LEU A O 1
ATOM 995 N N . ILE A 1 135 ? 23.668 -16.118 -4.491 1.00 62.59 135 ILE A N 1
ATOM 996 C CA . ILE A 1 135 ? 24.850 -16.900 -4.091 1.00 62.59 135 ILE A CA 1
ATOM 997 C C . ILE A 1 135 ? 25.028 -18.165 -4.936 1.00 62.59 135 ILE A C 1
ATOM 999 O O . ILE A 1 135 ? 26.133 -18.444 -5.407 1.00 62.59 135 ILE A O 1
ATOM 1003 N N . THR A 1 136 ? 23.964 -18.943 -5.145 1.00 62.88 136 THR A N 1
ATOM 1004 C CA . THR A 1 136 ? 24.082 -20.231 -5.853 1.00 62.88 136 THR A CA 1
ATOM 1005 C C . THR A 1 136 ? 24.573 -20.046 -7.301 1.00 62.88 136 THR A C 1
ATOM 1007 O O . THR A 1 136 ? 25.553 -20.693 -7.689 1.00 62.88 136 THR A O 1
ATOM 1010 N N . PRO A 1 137 ? 24.000 -19.124 -8.099 1.00 55.59 137 PRO A N 1
ATOM 1011 C CA . PRO A 1 137 ? 24.516 -18.795 -9.423 1.00 55.59 137 PRO A CA 1
ATOM 1012 C C . PRO A 1 137 ? 25.909 -18.154 -9.387 1.00 55.59 137 PRO A C 1
ATOM 1014 O O . PRO A 1 137 ? 26.709 -18.449 -10.273 1.00 55.59 137 PRO A O 1
ATOM 1017 N N . ALA A 1 138 ? 26.244 -17.349 -8.366 1.00 58.16 138 ALA A N 1
ATOM 1018 C CA . ALA A 1 138 ? 27.581 -16.760 -8.217 1.00 58.16 138 ALA A CA 1
ATOM 1019 C C . ALA A 1 138 ? 28.670 -17.831 -8.092 1.00 58.16 138 ALA A C 1
ATOM 1021 O O . ALA A 1 138 ? 29.719 -17.739 -8.731 1.00 58.16 138 ALA A O 1
ATOM 1022 N N . LEU A 1 139 ? 28.421 -18.869 -7.290 1.00 62.53 139 LEU A N 1
ATOM 1023 C CA . LEU A 1 139 ? 29.363 -19.968 -7.082 1.00 62.53 139 LEU A CA 1
ATOM 1024 C C . LEU A 1 139 ? 29.532 -20.816 -8.346 1.00 62.53 139 LEU A C 1
ATOM 1026 O O . LEU A 1 139 ? 30.656 -21.166 -8.704 1.00 62.53 139 LEU A O 1
ATOM 1030 N N . ILE A 1 140 ? 28.440 -21.097 -9.062 1.00 61.72 140 ILE A N 1
ATOM 1031 C CA . ILE A 1 140 ? 28.485 -21.796 -10.357 1.00 61.72 140 ILE A CA 1
ATOM 1032 C C . ILE A 1 140 ? 29.258 -20.959 -11.386 1.00 61.72 140 ILE A C 1
ATOM 1034 O O . ILE A 1 140 ? 30.094 -21.485 -12.131 1.00 61.72 140 ILE A O 1
ATOM 1038 N N . ALA A 1 141 ? 29.025 -19.647 -11.404 1.00 57.38 141 ALA A N 1
ATOM 1039 C CA . ALA A 1 141 ? 29.733 -18.718 -12.267 1.00 57.38 141 ALA A CA 1
ATOM 1040 C C . ALA A 1 141 ? 31.232 -18.679 -11.951 1.00 57.38 141 ALA A C 1
ATOM 1042 O O . ALA A 1 141 ? 32.048 -18.808 -12.862 1.00 57.38 141 ALA A O 1
ATOM 1043 N N . ALA A 1 142 ? 31.609 -18.592 -10.676 1.00 60.59 142 ALA A N 1
ATOM 1044 C CA . ALA A 1 142 ? 33.002 -18.614 -10.240 1.00 60.59 142 ALA A CA 1
ATOM 1045 C C . ALA A 1 142 ? 33.692 -19.950 -10.567 1.00 60.59 142 ALA A C 1
ATOM 1047 O O . ALA A 1 142 ? 34.790 -19.958 -11.124 1.00 60.59 142 ALA A O 1
ATOM 1048 N N . ALA A 1 143 ? 33.036 -21.085 -10.303 1.00 66.88 143 ALA A N 1
ATOM 1049 C CA . ALA A 1 143 ? 33.577 -22.415 -10.594 1.00 66.88 143 ALA A CA 1
ATOM 1050 C C . ALA A 1 143 ? 33.809 -22.645 -12.098 1.00 66.88 143 ALA A C 1
ATOM 1052 O O . ALA A 1 143 ? 34.765 -23.312 -12.494 1.00 66.88 143 ALA A O 1
ATOM 1053 N N . SER A 1 144 ? 32.962 -22.062 -12.951 1.00 52.84 144 SER A N 1
ATOM 1054 C CA . SER A 1 144 ? 33.084 -22.143 -14.412 1.00 52.84 144 SER A CA 1
ATOM 1055 C C . SER A 1 144 ? 33.927 -21.020 -15.030 1.00 52.84 144 SER A C 1
ATOM 1057 O O . SER A 1 144 ? 34.165 -21.031 -16.240 1.00 52.84 144 SER A O 1
ATOM 1059 N N . ALA A 1 145 ? 34.438 -20.078 -14.229 1.00 48.31 145 ALA A N 1
ATOM 1060 C CA . ALA A 1 145 ? 35.131 -18.885 -14.718 1.00 48.31 145 ALA A CA 1
ATOM 1061 C C . ALA A 1 145 ? 36.397 -19.213 -15.516 1.00 48.31 145 ALA A C 1
ATOM 1063 O O . ALA A 1 145 ? 36.649 -18.601 -16.550 1.00 48.31 145 ALA A O 1
ATOM 1064 N N . ILE A 1 146 ? 37.175 -20.209 -15.084 1.00 53.09 146 ILE A N 1
ATOM 1065 C CA . ILE A 1 146 ? 38.411 -20.605 -15.778 1.00 53.09 146 ILE A CA 1
ATOM 1066 C C . ILE A 1 146 ? 38.090 -21.196 -17.157 1.00 53.09 146 ILE A C 1
ATOM 1068 O O . ILE A 1 146 ? 38.737 -20.855 -18.143 1.00 53.09 146 ILE A O 1
ATOM 1072 N N . VAL A 1 147 ? 37.065 -22.051 -17.239 1.00 61.94 147 VAL A N 1
ATOM 1073 C CA . VAL A 1 147 ? 36.663 -22.728 -18.485 1.00 61.94 147 VAL A CA 1
ATOM 1074 C C . VAL A 1 147 ? 36.001 -21.758 -19.463 1.00 61.94 147 VAL A C 1
ATOM 1076 O O . VAL A 1 147 ? 36.160 -21.888 -20.673 1.00 61.94 147 VAL A O 1
ATOM 1079 N N . THR A 1 148 ? 35.278 -20.767 -18.947 1.00 49.03 148 THR A N 1
ATOM 1080 C CA . THR A 1 148 ? 34.560 -19.769 -19.753 1.00 49.03 148 THR A CA 1
ATOM 1081 C C . THR A 1 148 ? 35.368 -18.494 -19.995 1.00 49.03 148 THR A C 1
ATOM 1083 O O . THR A 1 148 ? 34.821 -17.517 -20.506 1.00 49.03 148 THR A O 1
ATOM 1086 N N . CYS A 1 149 ? 36.653 -18.470 -19.622 1.00 53.25 149 CYS A N 1
ATOM 1087 C CA . CYS A 1 149 ? 37.509 -17.280 -19.688 1.00 53.25 149 CYS A CA 1
ATOM 1088 C C . CYS A 1 149 ? 36.867 -16.037 -19.028 1.00 53.25 149 CYS A C 1
ATOM 1090 O O . CYS A 1 149 ? 37.013 -14.921 -19.520 1.00 53.25 149 CYS A O 1
ATOM 1092 N N . GLY A 1 150 ? 36.120 -16.230 -17.938 1.00 43.44 150 GLY A N 1
ATOM 1093 C CA . GLY A 1 150 ? 35.434 -15.171 -17.194 1.00 43.44 150 GLY A CA 1
ATOM 1094 C C . GLY A 1 150 ? 34.044 -14.789 -17.718 1.00 43.44 150 GLY A C 1
ATOM 1095 O O . GLY A 1 150 ? 33.364 -13.991 -17.073 1.00 43.44 150 GLY A O 1
ATOM 1096 N N . ALA A 1 151 ? 33.571 -15.370 -18.827 1.00 44.94 151 ALA A N 1
ATOM 1097 C CA . ALA A 1 151 ? 32.243 -15.067 -19.369 1.00 44.94 151 ALA A CA 1
ATOM 1098 C C . ALA A 1 151 ? 31.096 -15.480 -18.423 1.00 44.94 151 ALA A C 1
ATOM 1100 O O . ALA A 1 151 ? 30.067 -14.806 -18.369 1.00 44.94 151 ALA A O 1
ATOM 1101 N N . SER A 1 152 ? 31.269 -16.543 -17.630 1.00 46.16 152 SER A N 1
ATOM 1102 C CA . SER A 1 152 ? 30.291 -16.955 -16.612 1.00 46.16 152 SER A CA 1
ATOM 1103 C C . SER A 1 152 ? 30.120 -15.917 -15.495 1.00 46.16 152 SER A C 1
ATOM 1105 O O . SER A 1 152 ? 29.011 -15.686 -15.025 1.00 46.16 152 SER A O 1
ATOM 1107 N N . VAL A 1 153 ? 31.202 -15.242 -15.097 1.00 44.69 153 VAL A N 1
ATOM 1108 C CA . VAL A 1 153 ? 31.169 -14.182 -14.076 1.00 44.69 153 VAL A CA 1
ATOM 1109 C C . VAL A 1 153 ? 30.527 -12.917 -14.639 1.00 44.69 153 VAL A C 1
ATOM 1111 O O . VAL A 1 153 ? 29.719 -12.296 -13.959 1.00 44.69 153 VAL A O 1
ATOM 1114 N N . ALA A 1 154 ? 30.822 -12.566 -15.894 1.00 44.38 154 ALA A N 1
ATOM 1115 C CA . ALA A 1 154 ? 30.198 -11.426 -16.567 1.00 44.38 154 ALA A CA 1
ATOM 1116 C C . ALA A 1 154 ? 28.681 -11.617 -16.766 1.00 44.38 154 ALA A C 1
ATOM 1118 O O . ALA A 1 154 ? 27.905 -10.690 -16.545 1.00 44.38 154 ALA A O 1
ATOM 1119 N N . THR A 1 155 ? 28.246 -12.825 -17.139 1.00 46.25 155 THR A N 1
ATOM 1120 C CA . THR A 1 155 ? 26.817 -13.162 -17.285 1.00 46.25 155 THR A CA 1
ATOM 1121 C C . THR A 1 155 ? 26.087 -13.180 -15.945 1.00 46.25 155 THR A C 1
ATOM 1123 O O . THR A 1 155 ? 24.997 -12.620 -15.846 1.00 46.25 155 THR A O 1
ATOM 1126 N N . PHE A 1 156 ? 26.702 -13.736 -14.897 1.00 51.16 156 PHE A N 1
ATOM 1127 C CA . PHE A 1 156 ? 26.178 -13.640 -13.536 1.00 51.16 156 PHE A CA 1
ATOM 1128 C C . PHE A 1 156 ? 26.076 -12.187 -13.056 1.00 51.16 156 PHE A C 1
ATOM 1130 O O . PHE A 1 156 ? 25.031 -11.801 -12.545 1.00 51.16 156 PHE A O 1
ATOM 1137 N N . ALA A 1 157 ? 27.115 -11.371 -13.256 1.00 44.44 157 ALA A N 1
ATOM 1138 C CA . ALA A 1 157 ? 27.109 -9.963 -12.863 1.00 44.44 157 ALA A CA 1
ATOM 1139 C C . ALA A 1 157 ? 25.999 -9.172 -13.576 1.00 44.44 157 ALA A C 1
ATOM 1141 O O . ALA A 1 157 ? 25.334 -8.356 -12.945 1.00 44.44 157 ALA A O 1
ATOM 1142 N N . GLY A 1 158 ? 25.746 -9.459 -14.858 1.00 44.69 158 GLY A N 1
ATOM 1143 C CA . GLY A 1 158 ? 24.630 -8.873 -15.604 1.00 44.69 158 GLY A CA 1
ATOM 1144 C C . GLY A 1 158 ? 23.253 -9.300 -15.085 1.00 44.69 158 GLY A C 1
ATOM 1145 O O . GLY A 1 158 ? 22.358 -8.469 -14.974 1.00 44.69 158 GLY A O 1
ATOM 1146 N N . TRP A 1 159 ? 23.083 -10.574 -14.721 1.00 56.03 159 TRP A N 1
ATOM 1147 C CA . TRP A 1 159 ? 21.843 -11.079 -14.120 1.00 56.03 159 TRP A CA 1
ATOM 1148 C C . TRP A 1 159 ? 21.610 -10.525 -12.703 1.00 56.03 159 TRP A C 1
ATOM 1150 O O . TRP A 1 159 ? 20.511 -10.073 -12.394 1.00 56.03 159 TRP A O 1
ATOM 1160 N N . ALA A 1 160 ? 22.654 -10.479 -11.869 1.00 44.69 160 ALA A N 1
ATOM 1161 C CA . ALA A 1 160 ? 22.605 -9.947 -10.507 1.00 44.69 160 ALA A CA 1
ATOM 1162 C C . ALA A 1 160 ? 22.305 -8.438 -10.479 1.00 44.69 160 ALA A C 1
ATOM 1164 O O . ALA A 1 160 ? 21.536 -7.981 -9.638 1.00 44.69 160 ALA A O 1
ATOM 1165 N N . ALA A 1 161 ? 22.844 -7.672 -11.436 1.00 39.03 161 ALA A N 1
ATOM 1166 C CA . ALA A 1 161 ? 22.515 -6.257 -11.629 1.00 39.03 161 ALA A CA 1
ATOM 1167 C C . ALA A 1 161 ? 21.083 -6.022 -12.165 1.00 39.03 161 ALA A C 1
ATOM 1169 O O . ALA A 1 161 ? 20.607 -4.887 -12.166 1.00 39.03 161 ALA A O 1
ATOM 1170 N N . GLY A 1 162 ? 20.397 -7.077 -12.622 1.00 39.41 162 GLY A N 1
ATOM 1171 C CA . GLY A 1 162 ? 19.014 -7.054 -13.109 1.00 39.41 162 GLY A CA 1
ATOM 1172 C C . GLY A 1 162 ? 17.966 -7.591 -12.121 1.00 39.41 162 GLY A C 1
ATOM 1173 O O . GLY A 1 162 ? 16.789 -7.653 -12.476 1.00 39.41 162 GLY A O 1
ATOM 1174 N N . GLY A 1 163 ? 18.360 -7.997 -10.907 1.00 35.97 163 GLY A N 1
ATOM 1175 C CA . GLY A 1 163 ? 17.449 -8.517 -9.883 1.00 35.97 163 GLY A CA 1
ATOM 1176 C C . GLY A 1 163 ? 16.435 -7.465 -9.416 1.00 35.97 163 GLY A C 1
ATOM 1177 O O . GLY A 1 163 ? 16.809 -6.385 -8.964 1.00 35.97 163 GLY A O 1
ATOM 1178 N N . ARG A 1 164 ? 15.140 -7.773 -9.546 1.00 39.47 164 ARG A N 1
ATOM 1179 C CA . ARG A 1 164 ? 14.033 -6.848 -9.263 1.00 39.47 164 ARG A CA 1
ATOM 1180 C C . ARG A 1 164 ? 13.815 -6.613 -7.778 1.00 39.47 164 ARG A C 1
ATOM 1182 O O . ARG A 1 164 ? 13.389 -7.514 -7.063 1.00 39.47 164 ARG A O 1
ATOM 1189 N N . LEU A 1 165 ? 13.947 -5.354 -7.383 1.00 30.39 165 LEU A N 1
ATOM 1190 C CA . LEU A 1 165 ? 13.271 -4.790 -6.227 1.00 30.39 165 LEU A CA 1
ATOM 1191 C C . LEU A 1 165 ? 12.564 -3.513 -6.693 1.00 30.39 165 LEU A C 1
ATOM 1193 O O . LEU A 1 165 ? 13.218 -2.530 -7.035 1.00 30.39 165 LEU A O 1
ATOM 1197 N N . TYR A 1 166 ? 11.230 -3.534 -6.740 1.00 36.56 166 TYR A N 1
ATOM 1198 C CA . TYR A 1 166 ? 10.434 -2.318 -6.911 1.00 36.56 166 TYR A CA 1
ATOM 1199 C C . TYR A 1 166 ? 10.477 -1.564 -5.584 1.00 36.56 166 TYR A C 1
ATOM 1201 O O . TYR A 1 166 ? 9.671 -1.808 -4.687 1.00 36.56 166 TYR A O 1
ATOM 1209 N N . LEU A 1 167 ? 11.494 -0.721 -5.417 1.00 32.31 167 LEU A N 1
ATOM 1210 C CA . LEU A 1 167 ? 11.619 0.100 -4.224 1.00 32.31 167 LEU A CA 1
ATOM 1211 C C . LEU A 1 167 ? 10.475 1.117 -4.173 1.00 32.31 167 LEU A C 1
ATOM 1213 O O . LEU A 1 167 ? 10.163 1.783 -5.161 1.00 32.31 167 LEU A O 1
ATOM 1217 N N . LEU A 1 168 ? 9.878 1.240 -2.985 1.00 29.61 168 LEU A N 1
ATOM 1218 C CA . LEU A 1 168 ? 9.111 2.416 -2.584 1.00 29.61 168 LEU A CA 1
ATOM 1219 C C . LEU A 1 168 ? 9.941 3.680 -2.859 1.00 29.61 168 LEU A C 1
ATOM 1221 O O . LEU A 1 168 ? 11.163 3.680 -2.706 1.00 29.61 168 LEU A O 1
ATOM 1225 N N . SER A 1 169 ? 9.268 4.766 -3.235 1.00 34.38 169 SER A N 1
ATOM 1226 C CA . SER A 1 169 ? 9.882 6.036 -3.647 1.00 34.38 169 SER A CA 1
ATOM 1227 C C . SER A 1 169 ? 10.677 6.760 -2.546 1.00 34.38 169 SER A C 1
ATOM 1229 O O . SER A 1 169 ? 11.320 7.766 -2.841 1.00 34.38 169 SER A O 1
ATOM 1231 N N . ALA A 1 170 ? 10.685 6.253 -1.305 1.00 34.19 170 ALA A N 1
ATOM 1232 C CA . ALA A 1 170 ? 11.526 6.751 -0.219 1.00 34.19 170 ALA A CA 1
ATOM 1233 C C . ALA A 1 170 ? 11.942 5.638 0.774 1.00 34.19 170 ALA A C 1
ATOM 1235 O O . ALA A 1 170 ? 11.159 4.717 1.028 1.00 34.19 170 ALA A O 1
ATOM 1236 N N . PRO A 1 171 ? 13.141 5.736 1.389 1.00 38.31 171 PRO A N 1
ATOM 1237 C CA . PRO A 1 171 ? 13.507 4.947 2.563 1.00 38.31 171 PRO A CA 1
ATOM 1238 C C . PRO A 1 171 ? 12.573 5.283 3.733 1.00 38.31 171 PRO A C 1
ATOM 1240 O O . PRO A 1 171 ? 12.337 6.455 4.015 1.00 38.31 171 PRO A O 1
ATOM 1243 N N . ILE A 1 172 ? 12.098 4.283 4.480 1.00 35.84 172 ILE A N 1
ATOM 1244 C CA . ILE A 1 172 ? 11.260 4.528 5.672 1.00 35.84 172 ILE A CA 1
ATOM 1245 C C . ILE A 1 172 ? 11.982 5.401 6.721 1.00 35.84 172 ILE A C 1
ATOM 1247 O O . ILE A 1 172 ? 11.334 6.147 7.448 1.00 35.84 172 ILE A O 1
ATOM 1251 N N . ALA A 1 173 ? 13.319 5.406 6.746 1.00 35.31 173 ALA A N 1
ATOM 1252 C CA . ALA A 1 173 ? 14.104 6.309 7.592 1.00 35.31 173 ALA A CA 1
ATOM 1253 C C . ALA A 1 173 ? 13.763 7.798 7.371 1.00 35.31 173 ALA A C 1
ATOM 1255 O O . ALA A 1 173 ? 13.741 8.563 8.328 1.00 35.31 173 ALA A O 1
ATOM 1256 N N . THR A 1 174 ? 13.403 8.197 6.146 1.00 36.72 174 THR A N 1
ATOM 1257 C CA . THR A 1 174 ? 12.983 9.570 5.828 1.00 36.72 174 THR A CA 1
ATOM 1258 C C . THR A 1 174 ? 11.626 9.929 6.447 1.00 36.72 174 THR A C 1
ATOM 1260 O O . THR A 1 174 ? 11.405 11.094 6.750 1.00 36.72 174 THR A O 1
ATOM 1263 N N . PHE A 1 175 ? 10.746 8.949 6.695 1.00 37.97 175 PHE A N 1
ATOM 1264 C CA . PHE A 1 175 ? 9.489 9.148 7.434 1.00 37.97 175 PHE A CA 1
ATOM 1265 C C . PHE A 1 175 ? 9.709 9.252 8.951 1.00 37.97 175 PHE A C 1
ATOM 1267 O O . PHE A 1 175 ? 8.961 9.941 9.638 1.00 37.97 175 PHE A O 1
ATOM 1274 N N . LEU A 1 176 ? 10.735 8.577 9.478 1.00 39.59 176 LEU A N 1
ATOM 1275 C CA . LEU A 1 176 ? 11.067 8.579 10.906 1.00 39.59 176 LEU A CA 1
ATOM 1276 C C . LEU A 1 176 ? 11.902 9.809 11.318 1.00 39.59 176 LEU A C 1
ATOM 1278 O O . LEU A 1 176 ? 11.722 10.325 12.419 1.00 39.59 176 LEU A O 1
ATOM 1282 N N . GLU A 1 177 ? 12.785 10.312 10.446 1.00 40.00 177 GLU A N 1
ATOM 1283 C CA . GLU A 1 177 ? 13.637 11.489 10.704 1.00 40.00 177 GLU A CA 1
ATOM 1284 C C . GLU A 1 177 ? 12.873 12.815 10.724 1.00 40.00 177 GLU A C 1
ATOM 1286 O O . GLU A 1 177 ? 13.279 13.743 11.426 1.00 40.00 177 GLU A O 1
ATOM 1291 N N . THR A 1 178 ? 11.759 12.918 9.996 1.00 38.81 178 THR A N 1
ATOM 1292 C CA . THR A 1 178 ? 10.899 14.105 10.046 1.00 38.81 178 THR A CA 1
ATOM 1293 C C . THR A 1 178 ? 10.259 14.315 11.411 1.00 38.81 178 THR A C 1
ATOM 1295 O O . THR A 1 178 ? 9.821 15.428 11.672 1.00 38.81 178 THR A O 1
ATOM 1298 N N . GLY A 1 179 ? 10.221 13.309 12.300 1.00 33.41 179 GLY A N 1
ATOM 1299 C CA . GLY A 1 179 ? 9.695 13.450 13.666 1.00 33.41 179 GLY A CA 1
ATOM 1300 C C . GLY A 1 179 ? 8.208 13.813 13.755 1.00 33.41 179 GLY A C 1
ATOM 1301 O O . GLY A 1 179 ? 7.617 13.690 14.823 1.00 33.41 179 GLY A O 1
ATOM 1302 N N . ASP A 1 180 ? 7.587 14.175 12.640 1.00 30.06 180 ASP A N 1
ATOM 1303 C CA . ASP A 1 180 ? 6.156 14.223 12.457 1.00 30.06 180 ASP A CA 1
ATOM 1304 C C . ASP A 1 180 ? 5.679 12.781 12.268 1.00 30.06 180 ASP A C 1
ATOM 1306 O O . ASP A 1 180 ? 5.386 12.319 11.165 1.00 30.06 180 ASP A O 1
ATOM 1310 N N . VAL A 1 181 ? 5.518 12.064 13.384 1.00 37.75 181 VAL A N 1
ATOM 1311 C CA . VAL A 1 181 ? 4.267 11.314 13.507 1.00 37.75 181 VAL A CA 1
ATOM 1312 C C . VAL A 1 181 ? 3.200 12.398 13.581 1.00 37.75 181 VAL A C 1
ATOM 1314 O O . VAL A 1 181 ? 2.781 12.804 14.663 1.00 37.75 181 VAL A O 1
ATOM 1317 N N . GLU A 1 182 ? 2.835 12.946 12.421 1.00 33.44 182 GLU A N 1
ATOM 1318 C CA . GLU A 1 182 ? 1.559 13.613 12.300 1.00 33.44 182 GLU A CA 1
ATOM 1319 C C . GLU A 1 182 ? 0.579 12.513 12.690 1.00 33.44 182 GLU A C 1
ATOM 1321 O O . GLU A 1 182 ? 0.468 11.481 12.021 1.00 33.44 182 GLU A O 1
ATOM 1326 N N . GLU A 1 183 ? -0.046 12.670 13.854 1.00 32.88 183 GLU A N 1
ATOM 1327 C CA . GLU A 1 183 ? -1.336 12.062 14.099 1.00 32.88 183 GLU A CA 1
ATOM 1328 C C . GLU A 1 183 ? -2.160 12.507 12.892 1.00 32.88 183 GLU A C 1
ATOM 1330 O O . GLU A 1 183 ? -2.564 13.667 12.817 1.00 32.88 183 GLU A O 1
ATOM 1335 N N . ILE A 1 184 ? -2.234 11.659 11.854 1.00 36.22 184 ILE A N 1
ATOM 1336 C CA . ILE A 1 184 ? -3.036 11.945 10.674 1.00 36.22 184 ILE A CA 1
ATOM 1337 C C . ILE A 1 184 ? -4.435 11.956 11.243 1.00 36.22 184 ILE A C 1
ATOM 1339 O O . ILE A 1 184 ? -5.039 10.898 11.432 1.00 36.22 184 ILE A O 1
ATOM 1343 N N . ASP A 1 185 ? -4.902 13.147 11.598 1.00 44.53 185 ASP A N 1
ATOM 1344 C CA . ASP A 1 185 ? -6.255 13.340 12.049 1.00 44.53 185 ASP A CA 1
ATOM 1345 C C . ASP A 1 185 ? -7.099 12.805 10.903 1.00 44.53 185 ASP A C 1
ATOM 1347 O O . ASP A 1 185 ? -7.026 13.300 9.768 1.00 44.53 185 ASP A O 1
ATOM 1351 N N . LEU A 1 186 ? -7.756 11.666 11.157 1.00 50.72 186 LEU A N 1
ATOM 1352 C CA . LEU A 1 186 ? -8.512 10.961 10.136 1.00 50.72 186 LEU A CA 1
ATOM 1353 C C . LEU A 1 186 ? -9.388 12.031 9.474 1.00 50.72 186 LEU A C 1
ATOM 1355 O O . LEU A 1 186 ? -10.073 12.768 10.193 1.00 50.72 186 LEU A O 1
ATOM 1359 N N . PRO A 1 187 ? -9.347 12.197 8.142 1.00 61.34 187 PRO A N 1
ATOM 1360 C CA . PRO A 1 187 ? -9.975 13.355 7.535 1.00 61.34 187 PRO A CA 1
ATOM 1361 C C . PRO A 1 187 ? -11.428 13.431 7.977 1.00 61.34 187 PRO A C 1
ATOM 1363 O O . PRO A 1 187 ? -12.113 12.403 7.988 1.00 61.34 187 PRO A O 1
ATOM 1366 N N . GLU A 1 188 ? -11.887 14.606 8.410 1.00 71.69 188 GLU A N 1
ATOM 1367 C CA . GLU A 1 188 ? -13.285 14.785 8.794 1.00 71.69 188 GLU A CA 1
ATOM 1368 C C . GLU A 1 188 ? -14.195 14.219 7.704 1.00 71.69 188 GLU A C 1
ATOM 1370 O O . GLU A 1 188 ? -13.926 14.349 6.502 1.00 71.69 188 GLU A O 1
ATOM 1375 N N . LEU A 1 189 ? -15.259 13.536 8.135 1.00 75.94 189 LEU A N 1
ATOM 1376 C CA . LEU A 1 189 ? -16.241 13.045 7.184 1.00 75.94 189 LEU A CA 1
ATOM 1377 C C . LEU A 1 189 ? -16.790 14.235 6.384 1.00 75.94 189 LEU A C 1
ATOM 1379 O O . LEU A 1 189 ? -16.988 15.317 6.946 1.00 75.94 189 LEU A O 1
ATOM 1383 N N . PRO A 1 190 ? -17.025 14.057 5.074 1.00 76.56 190 PRO A N 1
ATOM 1384 C CA . PRO A 1 190 ? -17.510 15.140 4.236 1.00 76.56 190 PRO A CA 1
ATOM 1385 C C . PRO A 1 190 ? -18.833 15.682 4.793 1.00 76.56 190 PRO A C 1
ATOM 1387 O O . PRO A 1 190 ? -19.682 14.894 5.215 1.00 76.56 190 PRO A O 1
ATOM 1390 N N . PRO A 1 191 ? -19.050 17.009 4.771 1.00 83.62 191 PRO A N 1
ATOM 1391 C CA . PRO A 1 191 ? -20.250 17.605 5.341 1.00 83.62 191 PRO A CA 1
ATOM 1392 C C . PRO A 1 191 ? -21.505 17.006 4.704 1.00 83.62 191 PRO A C 1
ATOM 1394 O O . PRO A 1 191 ? -21.532 16.708 3.509 1.00 83.62 191 PRO A O 1
ATOM 1397 N N . VAL A 1 192 ? -22.569 16.858 5.496 1.00 83.75 192 VAL A N 1
ATOM 1398 C CA . VAL A 1 192 ? -23.821 16.250 5.031 1.00 83.75 192 VAL A CA 1
ATOM 1399 C C . VAL A 1 192 ? -24.409 17.052 3.865 1.00 83.75 192 VAL A C 1
ATOM 1401 O O . VAL A 1 192 ? -24.953 18.146 4.042 1.00 83.75 192 VAL A O 1
ATOM 1404 N N . THR A 1 193 ? -24.331 16.470 2.669 1.00 85.00 193 THR A N 1
ATOM 1405 C CA . THR A 1 193 ? -24.865 17.037 1.426 1.00 85.00 193 THR A CA 1
ATOM 1406 C C . THR A 1 193 ? -26.240 16.468 1.085 1.00 85.00 193 THR A C 1
ATOM 1408 O O . THR A 1 193 ? -26.662 15.434 1.608 1.00 85.00 193 THR A O 1
ATOM 1411 N N . ASP A 1 194 ? -26.942 17.106 0.147 1.00 84.31 194 ASP A N 1
ATOM 1412 C CA . ASP A 1 194 ? -28.211 16.581 -0.370 1.00 84.31 194 ASP A CA 1
ATOM 1413 C C . ASP A 1 194 ? -28.050 15.240 -1.091 1.00 84.31 194 ASP A C 1
ATOM 1415 O O . ASP A 1 194 ? -28.956 14.411 -1.036 1.00 84.31 194 ASP A O 1
ATOM 1419 N N . ALA A 1 195 ? -26.888 14.990 -1.702 1.00 75.94 195 ALA A N 1
ATOM 1420 C CA . ALA A 1 195 ? -26.563 13.693 -2.288 1.00 75.94 195 ALA A CA 1
ATOM 1421 C C . ALA A 1 195 ? -26.472 12.600 -1.210 1.00 75.94 195 ALA A C 1
ATOM 1423 O O . ALA A 1 195 ? -27.027 11.518 -1.385 1.00 75.94 195 ALA A O 1
ATOM 1424 N N . LEU A 1 196 ? -25.854 12.910 -0.066 1.00 78.75 196 LEU A N 1
ATOM 1425 C CA . LEU A 1 196 ? -25.723 11.986 1.061 1.00 78.75 196 LEU A CA 1
ATOM 1426 C C . LEU A 1 196 ? -27.084 11.710 1.723 1.00 78.75 196 LEU A C 1
ATOM 1428 O O . LEU A 1 196 ? -27.406 10.567 2.035 1.00 78.75 196 LEU A O 1
ATOM 1432 N N . ARG A 1 197 ? -27.944 12.734 1.834 1.00 84.38 197 ARG A N 1
ATOM 1433 C CA . ARG A 1 197 ? -29.348 12.568 2.258 1.00 84.38 197 ARG A CA 1
ATOM 1434 C C . ARG A 1 197 ? -30.174 11.761 1.254 1.00 84.38 197 ARG A C 1
ATOM 1436 O O . ARG A 1 197 ? -31.063 11.016 1.650 1.00 84.38 197 ARG A O 1
ATOM 1443 N N . ALA A 1 198 ? -29.934 11.922 -0.046 1.00 82.25 198 ALA A N 1
ATOM 1444 C CA . ALA A 1 198 ? -30.607 11.126 -1.068 1.00 82.25 198 ALA A CA 1
ATOM 1445 C C . ALA A 1 198 ? -30.192 9.650 -0.991 1.00 82.25 198 ALA A C 1
ATOM 1447 O O . ALA A 1 198 ? -31.051 8.782 -1.120 1.00 82.25 198 ALA A O 1
ATOM 1448 N N . GLU A 1 199 ? -28.915 9.371 -0.721 1.00 78.19 199 GLU A N 1
ATOM 1449 C CA . GLU A 1 199 ? -28.417 8.013 -0.487 1.00 78.19 199 GLU A CA 1
ATOM 1450 C C . GLU A 1 199 ? -29.001 7.394 0.789 1.00 78.19 199 GLU A C 1
ATOM 1452 O O . GLU A 1 199 ? -29.458 6.256 0.756 1.00 78.19 199 GLU A O 1
ATOM 1457 N N .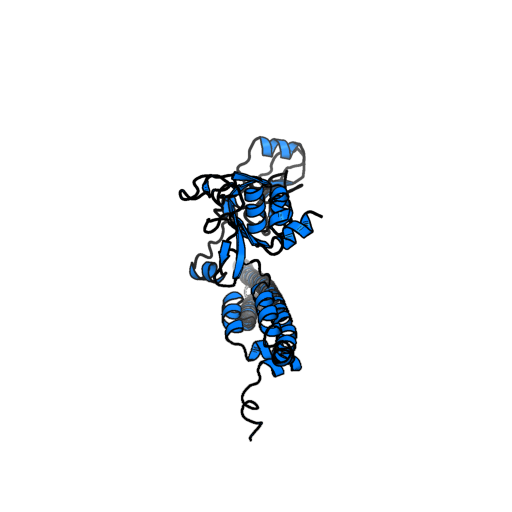 ALA A 1 200 ? -29.109 8.164 1.877 1.00 82.62 200 ALA A N 1
ATOM 1458 C CA . ALA A 1 200 ? -29.770 7.724 3.109 1.00 82.62 200 ALA A CA 1
ATOM 1459 C C . ALA A 1 200 ? -31.218 7.262 2.867 1.00 82.62 200 ALA A C 1
ATOM 1461 O O . ALA A 1 200 ? -31.629 6.209 3.348 1.00 82.62 200 ALA A O 1
ATOM 1462 N N . ARG A 1 201 ? -31.972 7.993 2.034 1.00 89.00 201 ARG A N 1
ATOM 1463 C CA . ARG A 1 201 ? -33.337 7.606 1.631 1.00 89.00 201 ARG A CA 1
ATOM 1464 C C . ARG A 1 201 ? -33.383 6.356 0.756 1.00 89.00 201 ARG A C 1
ATOM 1466 O O . ARG A 1 201 ? -34.400 5.668 0.744 1.00 89.00 201 ARG A O 1
ATOM 1473 N N . ARG A 1 202 ? -32.314 6.075 0.004 1.00 84.69 202 ARG A N 1
ATOM 1474 C CA . ARG A 1 202 ? -32.182 4.840 -0.784 1.00 84.69 202 ARG A CA 1
ATOM 1475 C C . ARG A 1 202 ? -31.823 3.635 0.083 1.00 84.69 202 ARG A C 1
ATOM 1477 O O . ARG A 1 202 ? -32.157 2.521 -0.309 1.00 84.69 202 ARG A O 1
ATOM 1484 N N . ASN A 1 203 ? -31.204 3.852 1.245 1.00 81.25 203 ASN A N 1
ATOM 1485 C CA . ASN A 1 203 ? -30.785 2.797 2.166 1.00 81.25 203 ASN A CA 1
ATOM 1486 C C . ASN A 1 203 ? -31.278 3.028 3.618 1.00 81.25 203 ASN A C 1
ATOM 1488 O O . ASN A 1 203 ? -30.459 3.282 4.509 1.00 81.25 203 ASN A O 1
ATOM 1492 N N . PRO A 1 204 ? -32.601 2.953 3.883 1.00 86.25 204 PRO A N 1
ATOM 1493 C CA . PRO A 1 204 ? -33.146 3.169 5.223 1.00 86.25 204 PRO A CA 1
ATOM 1494 C C . PRO A 1 204 ? -32.633 2.139 6.238 1.00 86.25 204 PRO A C 1
ATOM 1496 O O . PRO A 1 204 ? -32.500 0.954 5.934 1.00 86.25 204 PRO A O 1
ATOM 1499 N N . GLY A 1 205 ? -32.342 2.593 7.455 1.00 79.31 205 GLY A N 1
ATOM 1500 C CA . GLY A 1 205 ? -31.798 1.794 8.558 1.00 79.31 205 GLY A CA 1
ATOM 1501 C C . GLY A 1 205 ? -30.317 1.418 8.412 1.00 79.31 205 GLY A C 1
ATOM 1502 O O . GLY A 1 205 ? -29.736 0.855 9.350 1.00 79.31 205 GLY A O 1
ATOM 1503 N N . GLY A 1 206 ? -29.710 1.719 7.258 1.00 78.62 206 GLY A N 1
ATOM 1504 C CA . GLY A 1 206 ? -28.347 1.354 6.888 1.00 78.62 206 GLY A CA 1
ATOM 1505 C C . GLY A 1 206 ? -27.302 2.445 7.129 1.00 78.62 206 GLY A C 1
ATOM 1506 O O . GLY A 1 206 ? -27.578 3.530 7.640 1.00 78.62 206 GLY A O 1
ATOM 1507 N N . TRP A 1 207 ? -26.065 2.133 6.747 1.00 83.00 207 TRP A N 1
ATOM 1508 C CA . TRP A 1 207 ? -24.945 3.073 6.744 1.00 83.00 207 TRP A CA 1
ATOM 1509 C C . TRP A 1 207 ? -24.755 3.663 5.347 1.00 83.00 207 TRP A C 1
ATOM 1511 O O . TRP A 1 207 ? -24.735 2.937 4.351 1.00 83.00 207 TRP A O 1
ATOM 1521 N N . VAL A 1 208 ? -24.584 4.981 5.286 1.00 80.12 208 VAL A N 1
ATOM 1522 C CA . VAL A 1 208 ? -24.221 5.717 4.074 1.00 80.12 208 VAL A CA 1
ATOM 1523 C C . VAL A 1 208 ? -22.716 5.934 4.089 1.00 80.12 208 VAL A C 1
ATOM 1525 O O . VAL A 1 208 ? -22.213 6.797 4.811 1.00 80.12 208 VAL A O 1
ATOM 1528 N N . TRP A 1 209 ? -22.001 5.114 3.323 1.00 78.19 209 TRP A N 1
ATOM 1529 C CA . TRP A 1 209 ? -20.541 5.109 3.280 1.00 78.19 209 TRP A CA 1
ATOM 1530 C C . TRP A 1 209 ? -19.979 6.288 2.485 1.00 78.19 209 TRP A C 1
ATOM 1532 O O . TRP A 1 209 ? -20.452 6.616 1.397 1.00 78.19 209 TRP A O 1
ATOM 1542 N N . CYS A 1 210 ? -18.933 6.902 3.028 1.00 78.44 210 CYS A N 1
ATOM 1543 C CA . CYS A 1 210 ? -18.160 7.960 2.398 1.00 78.44 210 CYS A CA 1
ATOM 1544 C C . CYS A 1 210 ? -16.830 7.380 1.917 1.00 78.44 210 CYS A C 1
ATOM 1546 O O . CYS A 1 210 ? -15.943 7.099 2.723 1.00 78.44 210 CYS A O 1
ATOM 1548 N N . ALA A 1 211 ? -16.705 7.196 0.606 1.00 81.00 211 ALA A N 1
ATOM 1549 C CA . ALA A 1 211 ? -15.449 6.829 -0.034 1.00 81.00 211 ALA A CA 1
ATOM 1550 C C . ALA A 1 211 ? -14.549 8.052 -0.223 1.00 81.00 211 ALA A C 1
ATOM 1552 O O . ALA A 1 211 ? -15.036 9.187 -0.264 1.00 81.00 211 ALA A O 1
ATOM 1553 N N . ASP A 1 212 ? -13.245 7.820 -0.341 1.00 84.12 212 ASP A N 1
ATOM 1554 C CA . ASP A 1 212 ? -12.317 8.900 -0.638 1.00 84.12 212 ASP A CA 1
ATOM 1555 C C . ASP A 1 212 ? -12.532 9.451 -2.056 1.00 84.12 212 ASP A C 1
ATOM 1557 O O . ASP A 1 212 ? -12.835 8.677 -2.968 1.00 84.12 212 ASP A O 1
ATOM 1561 N N . PRO A 1 213 ? -12.442 10.785 -2.256 1.00 84.56 213 PRO A N 1
ATOM 1562 C CA . PRO A 1 213 ? -12.702 11.400 -3.555 1.00 84.56 213 PRO A CA 1
ATOM 1563 C C . PRO A 1 213 ? -11.800 10.896 -4.681 1.00 84.56 213 PRO A C 1
ATOM 1565 O O . PRO A 1 213 ? -12.184 11.018 -5.842 1.00 84.56 213 PRO A O 1
ATOM 1568 N N . ASP A 1 214 ? -10.629 10.342 -4.356 1.00 84.50 214 ASP A N 1
ATOM 1569 C CA . ASP A 1 214 ? -9.726 9.770 -5.350 1.00 84.50 214 ASP A CA 1
ATOM 1570 C C . ASP A 1 214 ? -10.222 8.422 -5.897 1.00 84.50 214 ASP A C 1
ATOM 1572 O O . ASP A 1 214 ? -9.665 7.931 -6.876 1.00 84.50 214 ASP A O 1
ATOM 1576 N N . VAL A 1 215 ? -11.250 7.797 -5.307 1.00 81.19 215 VAL A N 1
ATOM 1577 C CA . VAL A 1 215 ? -11.813 6.546 -5.832 1.00 81.19 215 VAL A CA 1
ATOM 1578 C C . VAL A 1 215 ? -12.400 6.790 -7.221 1.00 81.19 215 VAL A C 1
ATOM 1580 O O . VAL A 1 215 ? -13.420 7.459 -7.379 1.00 81.19 215 VAL A O 1
ATOM 1583 N N . ASP A 1 216 ? -11.779 6.180 -8.231 1.00 85.44 216 ASP A N 1
ATOM 1584 C CA . ASP A 1 216 ? -12.260 6.207 -9.609 1.00 85.44 216 ASP A CA 1
ATOM 1585 C C . ASP A 1 216 ? -12.969 4.885 -9.959 1.00 85.44 216 ASP A C 1
ATOM 1587 O O . ASP A 1 216 ? -12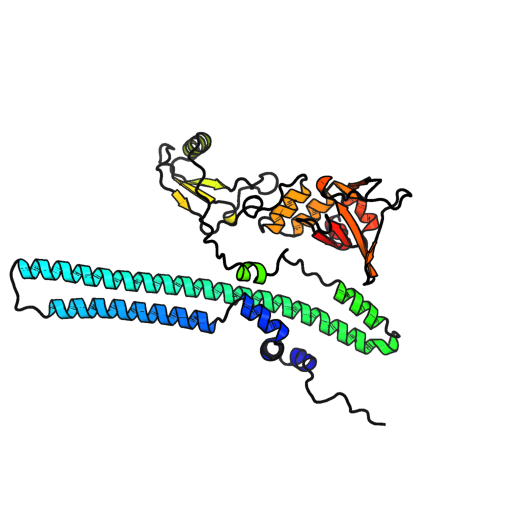.307 3.844 -10.059 1.00 85.44 216 ASP A O 1
ATOM 1591 N N . PRO A 1 217 ? -14.294 4.900 -10.211 1.00 82.75 217 PRO A N 1
ATOM 1592 C CA . PRO 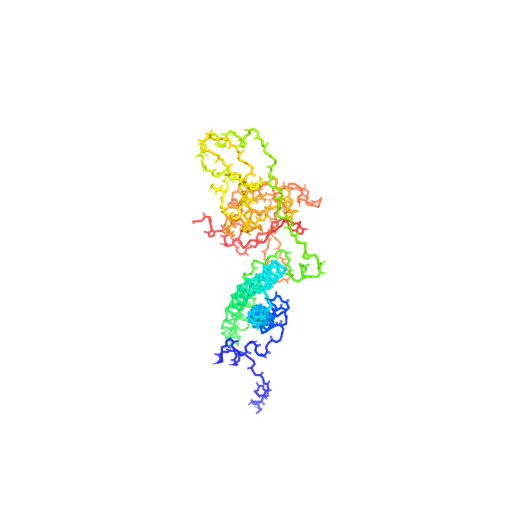A 1 217 ? -15.057 3.701 -10.560 1.00 82.75 217 PRO A CA 1
ATOM 1593 C C . PRO A 1 217 ? -14.586 2.982 -11.830 1.00 82.75 217 PRO A C 1
ATOM 1595 O O . PRO A 1 217 ? -14.946 1.828 -12.041 1.00 82.75 217 PRO A O 1
ATOM 1598 N N . ARG A 1 218 ? -13.800 3.639 -12.695 1.00 86.81 218 ARG A N 1
ATOM 1599 C CA . ARG A 1 218 ? -13.211 3.010 -13.890 1.00 86.81 218 ARG A CA 1
ATOM 1600 C C . ARG A 1 218 ? -12.109 2.013 -13.537 1.00 86.81 218 ARG A C 1
ATOM 1602 O O . ARG A 1 218 ? -11.839 1.112 -14.325 1.00 86.81 218 ARG A O 1
ATOM 1609 N N . HIS A 1 219 ? -11.479 2.180 -12.373 1.00 82.69 219 HIS A N 1
ATOM 1610 C CA . HIS A 1 219 ? -10.351 1.361 -11.920 1.00 82.69 219 HIS A CA 1
ATOM 1611 C C . HIS A 1 219 ? -10.648 0.557 -10.657 1.00 82.69 219 HIS A C 1
ATOM 1613 O O . HIS A 1 219 ? -10.044 -0.502 -10.471 1.00 82.69 219 HIS A O 1
ATOM 1619 N N . ILE A 1 220 ? -11.565 1.045 -9.816 1.00 71.19 220 ILE A N 1
ATOM 1620 C CA . ILE A 1 220 ? -11.944 0.458 -8.530 1.00 71.19 220 ILE A CA 1
ATOM 1621 C C . ILE A 1 220 ? -13.465 0.264 -8.515 1.00 71.19 220 ILE A C 1
ATOM 1623 O O . ILE A 1 220 ? -14.231 1.198 -8.272 1.00 71.19 220 ILE A O 1
ATOM 1627 N N . GLU A 1 221 ? -13.909 -0.962 -8.787 1.00 73.06 221 GLU A N 1
ATOM 1628 C CA . GLU A 1 221 ? -15.325 -1.326 -8.727 1.00 73.06 221 GLU A CA 1
ATOM 1629 C C . GLU A 1 221 ? -15.732 -1.597 -7.278 1.00 73.06 221 GLU A C 1
ATOM 1631 O O . GLU A 1 221 ? -15.332 -2.600 -6.696 1.00 73.06 221 GLU A O 1
ATOM 1636 N N . GLY A 1 222 ? -16.542 -0.703 -6.707 1.00 63.34 222 GLY A N 1
ATOM 1637 C CA . GLY A 1 222 ? -16.931 -0.784 -5.302 1.00 63.34 222 GLY A CA 1
ATOM 1638 C C . GLY A 1 222 ? -15.737 -0.473 -4.388 1.00 63.34 222 GLY A C 1
ATOM 1639 O O . GLY A 1 222 ? -14.833 -1.295 -4.264 1.00 63.34 222 GLY A O 1
ATOM 1640 N N . PRO A 1 223 ? -15.692 0.703 -3.737 1.00 67.62 223 PRO A N 1
ATOM 1641 C CA . PRO A 1 223 ? -14.542 1.083 -2.926 1.00 67.62 223 PRO A CA 1
ATOM 1642 C C . PRO A 1 223 ? -14.256 0.015 -1.856 1.00 67.62 223 PRO A C 1
ATOM 1644 O O . PRO A 1 223 ? -15.141 -0.278 -1.044 1.00 67.62 223 PRO A O 1
ATOM 1647 N N . PRO A 1 224 ? -13.050 -0.584 -1.844 1.00 65.31 224 PRO A N 1
ATOM 1648 C CA . PRO A 1 224 ? -12.665 -1.538 -0.815 1.00 65.31 224 PRO A CA 1
ATOM 1649 C C . PRO A 1 224 ? -12.636 -0.839 0.543 1.00 65.31 224 PRO A C 1
ATOM 1651 O O . PRO A 1 224 ? -12.530 0.386 0.606 1.00 65.31 224 PRO A O 1
ATOM 1654 N N . ASN A 1 225 ? -12.685 -1.606 1.637 1.00 64.25 225 ASN A N 1
ATOM 1655 C CA . ASN A 1 225 ? -12.794 -1.017 2.974 1.00 64.25 225 ASN A CA 1
ATOM 1656 C C . ASN A 1 225 ? -11.705 0.033 3.237 1.00 64.25 225 ASN A C 1
ATOM 1658 O O . ASN A 1 225 ? -12.007 1.105 3.739 1.00 64.25 225 ASN A O 1
ATOM 1662 N N . PHE A 1 226 ? -10.464 -0.207 2.806 1.00 65.00 226 PHE A N 1
ATOM 1663 C CA . PHE A 1 226 ? -9.369 0.747 2.999 1.00 65.00 226 PHE A CA 1
ATOM 1664 C C . PHE A 1 226 ? -9.566 2.096 2.284 1.00 65.00 226 PHE A C 1
ATOM 1666 O O . PHE A 1 226 ? -8.926 3.071 2.650 1.00 65.00 226 PHE A O 1
ATOM 1673 N N . ALA A 1 227 ? -10.438 2.191 1.279 1.00 65.62 227 ALA A N 1
ATOM 1674 C CA . ALA A 1 227 ? -10.722 3.433 0.557 1.00 65.62 227 ALA A CA 1
ATOM 1675 C C . ALA A 1 227 ? -11.932 4.200 1.131 1.00 65.62 227 ALA A C 1
ATOM 1677 O O . ALA A 1 227 ? -12.311 5.251 0.610 1.00 65.62 227 ALA A O 1
ATOM 1678 N N . LEU A 1 228 ? -12.566 3.681 2.188 1.00 76.31 228 LEU A N 1
ATOM 1679 C CA . LEU A 1 228 ? -13.695 4.317 2.868 1.00 76.31 228 LEU A CA 1
ATOM 1680 C C . LEU A 1 228 ? -13.191 5.169 4.034 1.00 76.31 228 LEU A C 1
ATOM 1682 O O . LEU A 1 228 ? -12.497 4.659 4.905 1.00 76.31 228 LEU A O 1
ATOM 1686 N N . LEU A 1 229 ? -13.579 6.444 4.109 1.00 77.62 229 LEU A N 1
ATOM 1687 C CA . LEU A 1 229 ? -13.272 7.291 5.272 1.00 77.62 229 LEU A CA 1
ATOM 1688 C C . LEU A 1 229 ? -14.114 6.907 6.495 1.00 77.62 229 LEU A C 1
ATOM 1690 O O . LEU A 1 229 ? -13.692 7.048 7.643 1.00 77.62 229 LEU A O 1
ATOM 1694 N N . GLY A 1 230 ? -15.342 6.461 6.249 1.00 80.00 230 GLY A N 1
ATOM 1695 C CA . GLY A 1 230 ? -16.319 6.149 7.282 1.00 80.00 230 GLY A CA 1
ATOM 1696 C C . GLY A 1 230 ? -17.739 6.252 6.745 1.00 80.00 230 GLY A C 1
ATOM 1697 O O . GLY A 1 230 ? -17.953 6.158 5.536 1.00 80.00 230 GLY A O 1
ATOM 1698 N N . ALA A 1 231 ? -18.718 6.425 7.627 1.00 83.00 231 ALA A N 1
ATOM 1699 C CA . ALA A 1 231 ? -20.123 6.442 7.241 1.00 83.00 231 ALA A CA 1
ATOM 1700 C C . ALA A 1 231 ? -20.995 7.287 8.168 1.00 83.00 231 ALA A C 1
ATOM 1702 O O . ALA A 1 231 ? -20.666 7.508 9.332 1.00 83.00 231 ALA A O 1
ATOM 1703 N N . TYR A 1 232 ? -22.155 7.688 7.651 1.00 81.31 232 TYR A N 1
ATOM 1704 C CA . TYR A 1 232 ? -23.248 8.261 8.435 1.00 81.31 232 TYR A CA 1
ATOM 1705 C C . TYR A 1 232 ? -24.383 7.252 8.584 1.00 81.31 232 TYR A C 1
ATOM 1707 O O . TYR A 1 232 ? -24.730 6.563 7.620 1.00 81.31 232 TYR A O 1
ATOM 1715 N N . ARG A 1 233 ? -24.993 7.170 9.769 1.00 90.31 233 ARG A N 1
ATOM 1716 C CA . ARG A 1 233 ? -26.140 6.285 9.992 1.00 90.31 233 ARG A CA 1
ATOM 1717 C C . ARG A 1 233 ? -27.436 6.915 9.483 1.00 90.31 233 ARG A C 1
ATOM 1719 O O . ARG A 1 233 ? -27.725 8.073 9.787 1.00 90.31 233 ARG A O 1
ATOM 1726 N N . ALA A 1 234 ? -28.226 6.134 8.750 1.00 89.81 234 ALA A N 1
ATOM 1727 C CA . ALA A 1 234 ? -29.607 6.452 8.407 1.00 89.81 234 ALA A CA 1
ATOM 1728 C C . ALA A 1 234 ? -30.581 5.695 9.326 1.00 89.81 234 ALA A C 1
ATOM 1730 O O . ALA A 1 234 ? -30.351 4.531 9.672 1.00 89.81 234 ALA A O 1
ATOM 1731 N N . ASP A 1 235 ? -31.670 6.351 9.719 1.00 89.88 235 ASP A N 1
ATOM 1732 C CA . ASP A 1 235 ? -32.781 5.734 10.440 1.00 89.88 235 ASP A CA 1
ATOM 1733 C C . ASP A 1 235 ? -33.720 4.962 9.496 1.00 89.88 235 ASP A C 1
ATOM 1735 O O . ASP A 1 235 ? -33.538 4.940 8.277 1.00 89.88 235 ASP A O 1
ATOM 1739 N N . GLU A 1 236 ? -34.749 4.318 10.052 1.00 92.38 236 GLU A N 1
ATOM 1740 C CA . GLU A 1 236 ? -35.732 3.537 9.285 1.00 92.38 236 GLU A CA 1
ATOM 1741 C C . GLU A 1 236 ? -36.544 4.370 8.275 1.00 92.38 236 GLU A C 1
ATOM 1743 O O . GLU A 1 236 ? -37.122 3.809 7.345 1.00 92.38 236 GLU A O 1
ATOM 1748 N N . ASN A 1 237 ? -36.563 5.698 8.418 1.00 89.75 237 ASN A N 1
ATOM 1749 C CA . ASN A 1 237 ? -37.224 6.620 7.496 1.00 89.75 237 ASN A CA 1
ATOM 1750 C C . ASN A 1 237 ? -36.265 7.162 6.419 1.00 89.75 237 ASN A C 1
ATOM 1752 O O . ASN A 1 237 ? -36.694 7.888 5.518 1.00 89.75 237 ASN A O 1
ATOM 1756 N N . GLY A 1 238 ? -34.977 6.806 6.484 1.00 85.62 238 GLY A N 1
ATOM 1757 C CA . GLY A 1 238 ? -33.940 7.285 5.576 1.00 85.62 238 GLY A CA 1
ATOM 1758 C C . GLY A 1 238 ? -33.428 8.690 5.905 1.00 85.62 238 GLY A C 1
ATOM 1759 O O . GLY A 1 238 ? -32.855 9.350 5.032 1.00 85.62 238 GLY A O 1
ATOM 1760 N N . GLU A 1 239 ? -33.639 9.171 7.133 1.00 91.12 239 GLU A N 1
ATOM 1761 C CA . GLU A 1 239 ? -33.048 10.405 7.651 1.00 91.12 239 GLU A CA 1
ATOM 1762 C C . GLU A 1 239 ? -31.729 10.111 8.376 1.00 91.12 239 GLU A C 1
ATOM 1764 O O . GLU A 1 239 ? -31.561 9.079 9.020 1.00 91.12 239 GLU A O 1
ATOM 1769 N N . LEU A 1 240 ? -30.753 11.013 8.257 1.00 85.00 240 LEU A N 1
ATOM 1770 C CA . LEU A 1 240 ? -29.448 10.838 8.897 1.00 85.00 240 LEU A CA 1
ATOM 1771 C C . LEU A 1 240 ? -29.542 11.171 10.387 1.00 85.00 240 LEU A C 1
ATOM 1773 O O . LEU A 1 240 ? -29.936 12.280 10.745 1.00 85.00 240 LEU A O 1
ATOM 1777 N N . THR A 1 241 ? -29.126 10.243 11.246 1.00 86.44 241 THR A N 1
ATOM 1778 C CA . THR A 1 241 ? -29.269 10.370 12.709 1.00 86.44 241 THR A CA 1
ATOM 1779 C C . THR A 1 241 ? -28.214 11.275 13.348 1.00 86.44 241 THR A C 1
ATOM 1781 O O . THR A 1 241 ? -28.364 11.689 14.495 1.00 86.44 241 THR A O 1
ATOM 1784 N N . GLY A 1 242 ? -27.133 11.565 12.619 1.00 82.56 242 GLY A N 1
ATOM 1785 C CA . GLY A 1 242 ? -25.941 12.242 13.135 1.00 82.56 242 GLY A CA 1
ATOM 1786 C C . GLY A 1 242 ? -24.905 11.295 13.750 1.00 82.56 242 GLY A C 1
ATOM 1787 O O . GLY A 1 242 ? -23.791 11.731 14.021 1.00 82.56 242 GLY A O 1
ATOM 1788 N N . GLU A 1 243 ? -25.228 10.009 13.921 1.00 82.88 243 GLU A N 1
ATOM 1789 C CA . GLU A 1 243 ? -24.251 8.987 14.304 1.00 82.88 243 GLU A CA 1
ATOM 1790 C C . GLU A 1 243 ? -23.274 8.740 13.147 1.00 82.88 243 GLU A C 1
ATOM 1792 O O . GLU A 1 243 ? -23.680 8.561 11.990 1.00 82.88 243 GLU A O 1
ATOM 1797 N N . THR A 1 244 ? -21.981 8.735 13.465 1.00 84.69 244 THR A N 1
ATOM 1798 C CA . THR A 1 244 ? -20.900 8.533 12.503 1.00 84.69 244 THR A CA 1
ATOM 1799 C C . THR A 1 244 ? -20.078 7.306 12.858 1.00 84.69 244 THR A C 1
ATOM 1801 O O . THR A 1 244 ? -19.816 7.012 14.022 1.00 84.69 244 THR A O 1
ATOM 1804 N N . PHE A 1 245 ? -19.648 6.596 11.824 1.00 77.19 245 PHE A N 1
ATOM 1805 C CA . PHE A 1 245 ? -18.646 5.550 11.916 1.00 77.19 245 PHE A CA 1
ATOM 1806 C C . PHE A 1 245 ? -17.364 6.049 11.259 1.00 77.19 245 PHE A C 1
ATOM 1808 O O . PHE A 1 245 ? -17.402 6.623 10.169 1.00 77.19 245 PHE A O 1
ATOM 1815 N N . ARG A 1 246 ? -16.232 5.827 11.920 1.00 79.06 246 ARG A N 1
ATOM 1816 C CA . ARG A 1 246 ? -14.903 6.185 11.424 1.00 79.06 246 ARG A CA 1
ATOM 1817 C C . ARG A 1 246 ? -14.159 4.905 11.106 1.00 79.06 246 ARG A C 1
ATOM 1819 O O . ARG A 1 246 ? -14.118 4.007 11.940 1.00 79.06 246 ARG A O 1
ATOM 1826 N N . ASN A 1 247 ? -13.613 4.829 9.900 1.00 67.81 247 ASN A N 1
ATOM 1827 C CA . ASN A 1 247 ? -12.872 3.658 9.474 1.00 67.81 247 ASN A CA 1
ATOM 1828 C C . ASN A 1 247 ? -11.407 3.784 9.900 1.00 67.81 247 ASN A C 1
ATOM 1830 O O . ASN A 1 247 ? -10.678 4.634 9.395 1.00 67.81 247 ASN A O 1
ATOM 1834 N N . ASP A 1 248 ? -10.988 2.931 10.825 1.00 64.31 248 ASP A N 1
ATOM 1835 C CA . ASP A 1 248 ? -9.613 2.827 11.314 1.00 64.31 248 ASP A CA 1
ATOM 1836 C C . ASP A 1 248 ? -8.668 2.160 10.300 1.00 64.31 248 ASP A C 1
ATOM 1838 O O . ASP A 1 248 ? -7.458 2.357 10.358 1.00 64.31 248 ASP A O 1
ATOM 1842 N N . GLN A 1 249 ? -9.216 1.424 9.330 1.00 57.34 249 GLN A N 1
ATOM 1843 C CA . GLN A 1 249 ? -8.473 0.784 8.238 1.00 57.34 249 GLN A CA 1
ATOM 1844 C C . GLN A 1 249 ? -8.299 1.692 7.013 1.00 57.34 249 GLN A C 1
ATOM 1846 O O . GLN A 1 249 ? -7.866 1.229 5.955 1.00 57.34 249 GLN A O 1
ATOM 1851 N N . TYR A 1 250 ? -8.675 2.967 7.120 1.00 68.44 250 TYR A N 1
ATOM 1852 C CA . TYR A 1 250 ? -8.604 3.912 6.017 1.00 68.44 250 TYR A CA 1
ATOM 1853 C C . TYR A 1 250 ? -7.153 4.179 5.582 1.00 68.44 250 TYR A C 1
ATOM 1855 O O . TYR A 1 250 ? -6.301 4.578 6.374 1.00 68.44 250 TYR A O 1
ATOM 1863 N N . LEU A 1 251 ? -6.892 4.004 4.287 1.00 64.44 251 LEU A N 1
ATOM 1864 C CA . LEU A 1 251 ? -5.614 4.245 3.636 1.00 64.44 251 LEU A CA 1
ATOM 1865 C C . LEU A 1 251 ? -5.738 5.470 2.715 1.00 64.44 251 LEU A C 1
ATOM 1867 O O . LEU A 1 251 ? -6.413 5.372 1.690 1.00 64.44 251 LEU A O 1
ATOM 1871 N N . PRO A 1 252 ? -5.074 6.604 3.017 1.00 70.94 252 PRO A N 1
ATOM 1872 C CA . PRO A 1 252 ? -5.234 7.840 2.256 1.00 70.94 252 PRO A CA 1
ATOM 1873 C C . PRO A 1 252 ? -4.960 7.727 0.754 1.00 70.94 252 PRO A C 1
ATOM 1875 O O . PRO A 1 252 ? -3.969 7.124 0.329 1.00 70.94 252 PRO A O 1
ATOM 1878 N N . GLY A 1 253 ? -5.819 8.369 -0.041 1.00 70.69 253 GLY A N 1
ATOM 1879 C CA . GLY A 1 253 ? -5.684 8.436 -1.494 1.00 70.69 253 GLY A CA 1
ATOM 1880 C C . GLY A 1 253 ? -4.492 9.274 -1.976 1.00 70.69 253 GLY A C 1
ATOM 1881 O O . GLY A 1 253 ? -3.888 10.020 -1.192 1.00 70.69 253 GLY A O 1
ATOM 1882 N N . PRO A 1 254 ? -4.123 9.152 -3.265 1.00 75.06 254 PRO A N 1
ATOM 1883 C CA . PRO A 1 254 ? -3.017 9.886 -3.883 1.00 75.06 254 PRO A CA 1
ATOM 1884 C C . PRO A 1 254 ? -2.983 11.393 -3.593 1.00 75.06 254 PRO A C 1
ATOM 1886 O O . PRO A 1 254 ? -1.939 11.924 -3.214 1.00 75.06 254 PRO A O 1
ATOM 1889 N N . THR A 1 255 ? -4.113 12.087 -3.729 1.00 80.44 255 THR A N 1
ATOM 1890 C CA . THR A 1 255 ? -4.210 13.542 -3.562 1.00 80.44 255 THR A CA 1
ATOM 1891 C C . THR A 1 255 ? -3.878 13.941 -2.129 1.00 80.44 255 THR A C 1
ATOM 1893 O O . THR A 1 255 ? -3.140 14.899 -1.900 1.00 80.44 255 THR A O 1
ATOM 1896 N N . ARG A 1 256 ? -4.365 13.176 -1.145 1.00 75.50 256 ARG A N 1
ATOM 1897 C CA . ARG A 1 256 ? -4.085 13.420 0.279 1.00 75.50 256 ARG A CA 1
ATOM 1898 C C . ARG A 1 256 ? -2.635 13.149 0.661 1.00 75.50 256 ARG A C 1
ATOM 1900 O O . ARG A 1 256 ? -2.145 13.750 1.606 1.00 75.50 256 ARG A O 1
ATOM 1907 N N . ARG A 1 257 ? -1.945 12.288 -0.089 1.00 65.50 257 ARG A N 1
ATOM 1908 C CA . ARG A 1 257 ? -0.502 12.035 0.042 1.00 65.50 257 ARG A CA 1
ATOM 1909 C C . ARG A 1 257 ? 0.363 13.044 -0.718 1.00 65.50 257 ARG A C 1
ATOM 1911 O O . ARG A 1 257 ? 1.581 12.900 -0.750 1.00 65.50 257 ARG A O 1
ATOM 1918 N N . GLY A 1 258 ? -0.250 14.051 -1.344 1.00 71.69 258 GLY A N 1
ATOM 1919 C CA . GLY A 1 258 ? 0.455 15.083 -2.102 1.00 71.69 258 GLY A CA 1
ATOM 1920 C C . GLY A 1 258 ? 0.981 14.607 -3.456 1.00 71.69 258 GLY A C 1
ATOM 1921 O O . GLY A 1 258 ? 1.874 15.242 -4.019 1.00 71.69 258 GLY A O 1
ATOM 1922 N N . PHE A 1 259 ? 0.459 13.500 -3.995 1.00 76.00 259 PHE A N 1
ATOM 1923 C CA . PHE A 1 259 ? 0.861 13.033 -5.319 1.00 76.00 259 PHE A CA 1
ATOM 1924 C C . PHE A 1 259 ? 0.385 14.023 -6.393 1.00 76.00 259 PHE A C 1
ATOM 1926 O O . PHE A 1 259 ? -0.669 14.650 -6.245 1.00 76.00 259 PHE A O 1
ATOM 1933 N N . PRO A 1 260 ? 1.146 14.194 -7.489 1.00 78.12 260 PRO A N 1
ATOM 1934 C CA . PRO A 1 260 ? 0.743 15.079 -8.570 1.00 78.12 260 PRO A CA 1
ATOM 1935 C C . PRO A 1 260 ? -0.574 14.608 -9.194 1.00 78.12 260 PRO A C 1
ATOM 1937 O O . PRO A 1 260 ? -0.790 13.411 -9.398 1.00 78.12 260 PRO A O 1
ATOM 1940 N N . ALA A 1 261 ? -1.439 15.565 -9.536 1.00 86.94 261 ALA A N 1
ATOM 1941 C CA . ALA A 1 261 ? -2.694 15.272 -10.215 1.00 86.94 261 ALA A CA 1
ATOM 1942 C C . ALA A 1 261 ? -2.410 14.580 -11.565 1.00 86.94 261 ALA A C 1
ATOM 1944 O O . ALA A 1 261 ? -1.659 15.135 -12.380 1.00 86.94 261 ALA A O 1
ATOM 1945 N N . PRO A 1 262 ? -2.991 13.396 -11.817 1.00 90.38 262 PRO A N 1
ATOM 1946 C CA . PRO A 1 262 ? -2.691 12.629 -13.013 1.00 90.38 262 PRO A CA 1
ATOM 1947 C C . PRO A 1 262 ? -3.287 13.302 -14.250 1.00 90.38 262 PRO A C 1
ATOM 1949 O O . PRO A 1 262 ? -4.433 13.753 -14.253 1.00 90.38 262 PRO A O 1
ATOM 1952 N N . ARG A 1 263 ? -2.502 13.362 -15.326 1.00 92.88 263 ARG A N 1
ATOM 1953 C CA . ARG A 1 263 ? -2.906 13.913 -16.632 1.00 92.88 263 ARG A CA 1
ATOM 1954 C C . ARG A 1 263 ? -3.273 12.835 -17.640 1.00 92.88 263 ARG A C 1
ATOM 1956 O O . ARG A 1 263 ? -3.915 13.136 -18.644 1.00 92.88 263 ARG A O 1
ATOM 1963 N N . THR A 1 264 ? -2.864 11.598 -17.382 1.00 93.75 264 THR A N 1
ATOM 1964 C CA . THR A 1 264 ? -3.170 10.427 -18.205 1.00 93.75 264 THR A CA 1
ATOM 1965 C C . THR A 1 264 ? -3.655 9.275 -17.339 1.00 93.75 264 THR A C 1
ATOM 1967 O O . THR A 1 264 ? -3.445 9.263 -16.126 1.00 93.75 264 THR A O 1
ATOM 1970 N N . ASP A 1 265 ? -4.307 8.296 -17.966 1.00 94.38 265 ASP A N 1
ATOM 1971 C CA . ASP A 1 265 ? -4.786 7.100 -17.265 1.00 94.38 265 ASP A CA 1
ATOM 1972 C C . ASP A 1 265 ? -3.627 6.293 -16.658 1.00 94.38 265 ASP A C 1
ATOM 1974 O O . ASP A 1 265 ? -3.715 5.826 -15.527 1.00 94.38 265 ASP A O 1
ATOM 1978 N N . PHE A 1 266 ? -2.484 6.242 -17.350 1.00 94.38 266 PHE A N 1
ATOM 1979 C CA . PHE A 1 266 ? -1.253 5.667 -16.811 1.00 94.38 266 PHE A CA 1
ATOM 1980 C C . PHE A 1 266 ? -0.798 6.359 -15.521 1.00 94.38 266 PHE A C 1
ATOM 1982 O O . PHE A 1 266 ? -0.475 5.679 -14.552 1.00 94.38 266 PHE A O 1
ATOM 1989 N N . GLU A 1 267 ? -0.789 7.696 -15.483 1.00 92.31 267 GLU A N 1
ATOM 1990 C CA . GLU A 1 267 ? -0.419 8.442 -14.271 1.00 92.31 267 GLU A CA 1
ATOM 1991 C C . GLU A 1 267 ? -1.407 8.179 -13.126 1.00 92.31 267 GLU A C 1
ATOM 1993 O O . GLU A 1 267 ? -0.993 8.072 -11.976 1.00 92.31 267 GLU A O 1
ATOM 1998 N N . LEU A 1 268 ? -2.700 8.022 -13.430 1.00 92.31 268 LEU A N 1
ATOM 1999 C CA . LEU A 1 268 ? -3.720 7.675 -12.437 1.00 92.31 268 LEU A CA 1
ATOM 2000 C C . LEU A 1 268 ? -3.476 6.278 -11.849 1.00 92.31 268 LEU A C 1
ATOM 2002 O O . LEU A 1 268 ? -3.470 6.114 -10.630 1.00 92.31 268 LEU A O 1
ATOM 2006 N N . VAL A 1 269 ? -3.218 5.280 -12.701 1.00 89.19 269 VAL A N 1
ATOM 2007 C CA . VAL A 1 269 ? -2.891 3.919 -12.253 1.00 89.19 269 VAL A CA 1
ATOM 2008 C C . VAL A 1 269 ? -1.578 3.899 -11.474 1.00 89.19 269 VAL A C 1
ATOM 2010 O O . VAL A 1 269 ? -1.511 3.250 -10.434 1.00 89.19 269 VAL A O 1
ATOM 2013 N N . LEU A 1 270 ? -0.559 4.637 -11.920 1.00 83.69 270 LEU A N 1
ATOM 2014 C CA . LEU A 1 270 ? 0.703 4.779 -11.195 1.00 83.69 270 LEU A CA 1
ATOM 2015 C C . LEU A 1 270 ? 0.467 5.372 -9.802 1.00 83.69 270 LEU A C 1
ATOM 2017 O O . LEU A 1 270 ? 0.940 4.811 -8.820 1.00 83.69 270 LEU A O 1
ATOM 2021 N N . ASN A 1 271 ? -0.335 6.434 -9.698 1.00 82.88 271 ASN A N 1
ATOM 2022 C CA . ASN A 1 271 ? -0.719 7.028 -8.422 1.00 82.88 271 ASN A CA 1
ATOM 2023 C C . ASN A 1 271 ? -1.425 6.018 -7.503 1.00 82.88 271 ASN A C 1
ATOM 2025 O O . ASN A 1 271 ? -1.079 5.933 -6.326 1.00 82.88 271 ASN A O 1
ATOM 2029 N N . PHE A 1 272 ? -2.375 5.229 -8.014 1.00 80.19 272 PHE A N 1
ATOM 2030 C CA . PHE A 1 272 ? -3.064 4.211 -7.213 1.00 80.19 272 PHE A CA 1
ATOM 2031 C C . PHE A 1 272 ? -2.155 3.061 -6.782 1.00 80.19 272 PHE A C 1
ATOM 2033 O O . PHE A 1 272 ? -2.229 2.633 -5.632 1.00 80.19 272 PHE A O 1
ATOM 2040 N N . VAL A 1 273 ? -1.287 2.570 -7.667 1.00 76.81 273 VAL A N 1
ATOM 2041 C CA . VAL A 1 273 ? -0.308 1.527 -7.330 1.00 76.81 273 VAL A CA 1
ATOM 2042 C C . VAL A 1 273 ? 0.667 2.041 -6.269 1.00 76.81 273 VAL A C 1
ATOM 2044 O O . VAL A 1 273 ? 0.893 1.366 -5.268 1.00 76.81 273 VAL A O 1
ATOM 2047 N N . SER A 1 274 ? 1.177 3.265 -6.421 1.00 71.81 274 SER A N 1
ATOM 2048 C CA . SER A 1 274 ? 2.046 3.911 -5.429 1.00 71.81 274 SER A CA 1
ATOM 2049 C C . SER A 1 274 ? 1.333 4.191 -4.105 1.00 71.81 274 SER A C 1
ATOM 2051 O O . SER A 1 274 ? 1.963 4.163 -3.052 1.00 71.81 274 SER A O 1
ATOM 2053 N N . ALA A 1 275 ? 0.019 4.420 -4.137 1.00 65.50 275 ALA A N 1
ATOM 2054 C CA . ALA A 1 275 ? -0.816 4.550 -2.948 1.00 65.50 275 ALA A CA 1
ATOM 2055 C C . ALA A 1 275 ? -1.190 3.192 -2.311 1.00 65.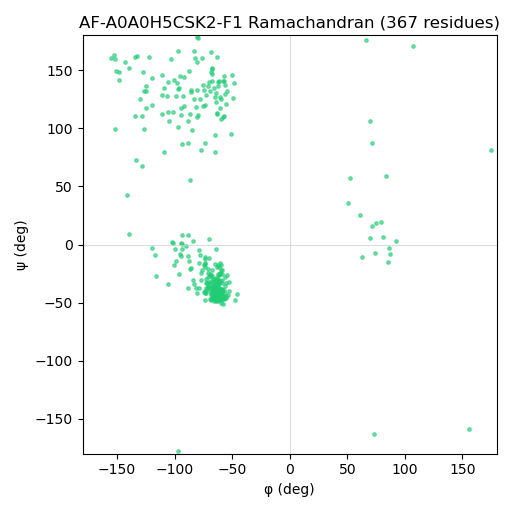50 275 ALA A C 1
ATOM 2057 O O . ALA A 1 275 ? -1.826 3.169 -1.255 1.00 65.50 275 ALA A O 1
ATOM 2058 N N . GLY A 1 276 ? -0.828 2.062 -2.926 1.00 67.38 276 GLY A N 1
ATOM 2059 C CA . GLY A 1 276 ? -1.217 0.725 -2.468 1.00 67.38 276 GLY A CA 1
ATOM 2060 C C . GLY A 1 276 ? -2.700 0.401 -2.676 1.00 67.38 276 GLY A C 1
ATOM 2061 O O . GLY A 1 276 ? -3.213 -0.535 -2.073 1.00 67.38 276 GLY A O 1
ATOM 2062 N N . TRP A 1 277 ? -3.404 1.176 -3.506 1.00 70.62 277 TRP A N 1
ATOM 2063 C CA . TRP A 1 277 ? -4.826 0.989 -3.810 1.00 70.62 277 TRP A CA 1
ATOM 2064 C C . TRP A 1 277 ? -5.072 0.008 -4.958 1.00 70.62 277 TRP A C 1
ATOM 2066 O O . TRP A 1 277 ? -6.161 -0.552 -5.067 1.00 70.62 277 TRP A O 1
ATOM 2076 N N . LEU A 1 278 ? -4.067 -0.211 -5.808 1.00 72.69 278 LEU A N 1
ATOM 2077 C CA . LEU A 1 278 ? -4.088 -1.213 -6.871 1.00 72.69 278 LEU A CA 1
ATOM 2078 C C . LEU A 1 278 ? -2.853 -2.116 -6.787 1.00 72.69 278 LEU A C 1
ATOM 2080 O O . LEU A 1 278 ? -1.782 -1.651 -6.388 1.00 72.69 278 LEU A O 1
ATOM 2084 N N . PRO A 1 279 ? -2.967 -3.394 -7.194 1.00 71.31 279 PRO A N 1
ATOM 2085 C CA . PRO A 1 279 ? -1.822 -4.287 -7.229 1.00 71.31 279 PRO A CA 1
ATOM 2086 C C . PRO A 1 279 ? -0.829 -3.848 -8.310 1.00 71.31 279 PRO A C 1
ATOM 2088 O O . PRO A 1 279 ? -1.218 -3.325 -9.358 1.00 71.31 279 PRO A O 1
ATOM 2091 N N . GLN A 1 280 ? 0.461 -4.094 -8.067 1.00 65.12 280 GLN A N 1
ATOM 2092 C CA . GLN A 1 280 ? 1.548 -3.613 -8.927 1.00 65.12 280 GLN A CA 1
ATOM 2093 C C . GLN A 1 280 ? 1.411 -4.063 -10.385 1.00 65.12 280 GLN A C 1
ATOM 2095 O O . GLN A 1 280 ? 1.687 -3.283 -11.286 1.00 65.12 280 GLN A O 1
ATOM 2100 N N . GLU A 1 281 ? 0.905 -5.269 -10.641 1.00 74.69 281 GLU A N 1
ATOM 2101 C CA . GLU A 1 281 ? 0.671 -5.811 -11.988 1.00 74.69 281 GLU A CA 1
ATOM 2102 C C . GLU A 1 281 ? -0.200 -4.916 -12.890 1.00 74.69 281 GLU A C 1
ATOM 2104 O O . GLU A 1 281 ? -0.038 -4.913 -14.115 1.00 74.69 281 GLU A O 1
ATOM 2109 N N . ARG A 1 282 ? -1.078 -4.086 -12.303 1.00 78.50 282 ARG A N 1
ATOM 2110 C CA . ARG A 1 282 ? -1.906 -3.132 -13.055 1.00 78.50 282 ARG A CA 1
ATOM 2111 C C . ARG A 1 282 ? -1.064 -2.104 -13.798 1.00 78.50 282 ARG A C 1
ATOM 2113 O O . ARG A 1 282 ? -1.512 -1.619 -14.838 1.00 78.50 282 ARG A O 1
ATOM 2120 N N . ILE A 1 283 ? 0.155 -1.820 -13.331 1.00 85.75 283 ILE A N 1
ATOM 2121 C CA . ILE A 1 283 ? 1.046 -0.865 -13.989 1.00 85.75 283 ILE A CA 1
ATOM 2122 C C . ILE A 1 283 ? 1.523 -1.361 -15.351 1.00 85.75 283 ILE A C 1
ATOM 2124 O O . ILE A 1 283 ? 1.698 -0.554 -16.259 1.00 85.75 283 ILE A O 1
ATOM 2128 N N . LEU A 1 284 ? 1.691 -2.677 -15.522 1.00 88.50 284 LEU A N 1
ATOM 2129 C CA . LEU A 1 284 ? 2.117 -3.277 -16.787 1.00 88.50 284 LEU A CA 1
ATOM 2130 C C . LEU A 1 284 ? 1.012 -3.132 -17.832 1.00 88.50 284 LEU A C 1
ATOM 2132 O O . LEU A 1 284 ? 1.261 -2.638 -18.927 1.00 88.50 284 LEU A O 1
ATOM 2136 N N . SER A 1 285 ? -0.226 -3.471 -17.461 1.00 90.81 285 SER A N 1
ATOM 2137 C CA . SER A 1 285 ? -1.389 -3.303 -18.342 1.00 90.81 285 SER A CA 1
ATOM 2138 C C . SER A 1 285 ? -1.610 -1.831 -18.705 1.00 90.81 285 SER A C 1
ATOM 2140 O O . SER A 1 285 ? -1.726 -1.499 -19.881 1.00 90.81 285 SER A O 1
ATOM 2142 N N . ALA A 1 286 ? -1.563 -0.930 -17.717 1.00 93.31 286 ALA A N 1
ATOM 2143 C CA . ALA A 1 286 ? -1.704 0.505 -17.962 1.00 93.31 286 ALA A CA 1
ATOM 2144 C C . ALA A 1 286 ? -0.584 1.060 -18.853 1.00 93.31 286 ALA A C 1
ATOM 2146 O O . ALA A 1 286 ? -0.832 1.927 -19.683 1.00 93.31 286 ALA A O 1
ATOM 2147 N N . SER A 1 287 ? 0.638 0.540 -18.721 1.00 94.00 287 SER A N 1
ATOM 2148 C CA . SER A 1 287 ? 1.774 0.921 -19.565 1.00 94.00 287 SER A CA 1
ATOM 2149 C C . SER A 1 287 ? 1.599 0.466 -21.008 1.00 94.00 287 SER A C 1
ATOM 2151 O O . SER A 1 287 ? 1.976 1.193 -21.919 1.00 94.00 287 SER A O 1
ATOM 2153 N N . LEU A 1 288 ? 1.026 -0.717 -21.239 1.00 95.88 288 LEU A N 1
ATOM 2154 C CA . LEU A 1 288 ? 0.761 -1.228 -22.585 1.00 95.88 288 LEU A CA 1
ATOM 2155 C C . LEU A 1 288 ? -0.246 -0.360 -23.346 1.00 95.88 288 LEU A C 1
ATOM 2157 O O . LEU A 1 288 ? -0.058 -0.119 -24.543 1.00 95.88 288 LEU A O 1
ATOM 2161 N N . ASP A 1 289 ? -1.265 0.131 -22.647 1.00 95.19 289 ASP A N 1
ATOM 2162 C CA . ASP A 1 289 ? -2.333 0.947 -23.227 1.00 95.19 289 ASP A CA 1
ATOM 2163 C C . ASP A 1 289 ? -2.006 2.454 -23.234 1.00 95.19 289 ASP A C 1
ATOM 2165 O O . ASP A 1 289 ? -2.699 3.236 -23.884 1.00 95.19 289 ASP A O 1
ATOM 2169 N N . ALA A 1 290 ? -0.934 2.873 -22.554 1.00 96.50 290 ALA A N 1
ATOM 2170 C CA . ALA A 1 290 ? -0.513 4.266 -22.478 1.00 96.50 290 ALA A CA 1
ATOM 2171 C C . ALA A 1 290 ? 0.039 4.795 -23.809 1.00 96.50 290 ALA A C 1
ATOM 2173 O O . ALA A 1 290 ? 0.852 4.140 -24.466 1.00 96.50 290 ALA A O 1
ATOM 2174 N N . ASP A 1 291 ? -0.318 6.037 -24.136 1.00 96.25 291 ASP A N 1
ATOM 2175 C CA . ASP A 1 291 ? 0.345 6.834 -25.167 1.00 96.25 291 ASP A CA 1
ATOM 2176 C C . ASP A 1 291 ? 1.514 7.606 -24.557 1.00 96.25 291 ASP A C 1
ATOM 2178 O O . ASP A 1 291 ? 1.341 8.596 -23.842 1.00 96.25 291 ASP A O 1
ATOM 2182 N N . PHE A 1 292 ? 2.724 7.154 -24.858 1.00 95.62 292 PHE A N 1
ATOM 2183 C CA . PHE A 1 292 ? 3.948 7.749 -24.356 1.00 95.62 292 PHE A CA 1
ATOM 2184 C C . PHE A 1 292 ? 4.541 8.759 -25.334 1.00 95.62 292 PHE A C 1
ATOM 2186 O O . PHE A 1 292 ? 4.513 8.574 -26.552 1.00 95.62 292 PHE A O 1
ATOM 2193 N N . ILE A 1 293 ? 5.148 9.810 -24.785 1.00 91.44 293 ILE A N 1
ATOM 2194 C CA . ILE A 1 293 ? 5.958 10.779 -25.522 1.00 91.44 293 ILE A CA 1
ATOM 2195 C C . ILE A 1 293 ? 7.424 10.374 -25.398 1.00 91.44 293 ILE A C 1
ATOM 2197 O O . ILE A 1 293 ? 7.900 10.073 -24.309 1.00 91.44 293 ILE A O 1
ATOM 2201 N N . LEU A 1 294 ? 8.166 10.397 -26.495 1.00 87.38 294 LEU A N 1
ATOM 2202 C CA . LEU A 1 294 ? 9.577 10.023 -26.513 1.00 87.38 294 LEU A CA 1
ATOM 2203 C C . LEU A 1 294 ? 10.383 10.895 -27.467 1.00 87.38 294 LEU A C 1
ATOM 2205 O O . LEU A 1 294 ? 9.842 11.473 -28.411 1.00 87.38 294 LEU A O 1
ATOM 2209 N N . ASP A 1 295 ? 11.685 10.968 -27.217 1.00 79.06 295 ASP A N 1
ATOM 2210 C CA . ASP A 1 295 ? 12.623 11.633 -28.115 1.00 79.06 295 ASP A CA 1
ATOM 2211 C C . ASP A 1 295 ? 13.127 10.663 -29.193 1.00 79.06 295 ASP A C 1
ATOM 2213 O O . ASP A 1 295 ? 13.251 9.455 -28.973 1.00 79.06 295 ASP A O 1
ATOM 2217 N N . THR A 1 296 ? 13.437 11.199 -30.369 1.00 75.69 296 THR A N 1
ATOM 2218 C CA . THR A 1 296 ? 13.929 10.414 -31.508 1.00 75.69 296 THR A CA 1
ATOM 2219 C C . THR A 1 296 ? 15.433 10.587 -31.686 1.00 75.69 296 THR A C 1
ATOM 2221 O O . THR A 1 296 ? 16.035 11.555 -31.233 1.00 75.69 296 THR A O 1
ATOM 2224 N N . ASP A 1 297 ? 16.087 9.661 -32.376 1.00 72.31 297 ASP A N 1
ATOM 2225 C CA . ASP A 1 297 ? 17.515 9.749 -32.721 1.00 72.31 297 ASP A CA 1
ATOM 2226 C C . ASP A 1 297 ? 17.859 10.835 -33.771 1.00 72.31 297 ASP A C 1
ATOM 2228 O O . ASP A 1 297 ? 19.010 10.948 -34.187 1.00 72.31 297 ASP A O 1
ATOM 2232 N N . GLY A 1 298 ? 16.884 11.645 -34.201 1.00 66.62 298 GLY A N 1
ATOM 2233 C CA . GLY A 1 298 ? 17.031 12.648 -35.262 1.00 66.62 298 GLY A CA 1
ATOM 2234 C C . GLY A 1 298 ? 16.832 12.104 -36.684 1.00 66.62 298 GLY A C 1
ATOM 2235 O O . GLY A 1 298 ? 16.592 12.890 -37.597 1.00 66.62 298 GLY A O 1
ATOM 2236 N N . ALA A 1 299 ? 16.850 10.780 -36.876 1.00 65.56 299 ALA A N 1
ATOM 2237 C CA . ALA A 1 299 ? 16.494 10.094 -38.124 1.00 65.56 299 ALA A CA 1
ATOM 2238 C C . ALA A 1 299 ? 15.071 9.492 -38.085 1.00 65.56 299 ALA A C 1
ATOM 2240 O O . ALA A 1 299 ? 14.618 8.885 -39.055 1.00 65.56 299 ALA A O 1
ATOM 2241 N N . GLY A 1 300 ? 14.356 9.679 -36.970 1.00 65.88 300 GLY A N 1
ATOM 2242 C CA . GLY A 1 300 ? 13.002 9.169 -36.739 1.00 65.88 300 GLY A CA 1
ATOM 2243 C C . GLY A 1 300 ? 12.953 7.801 -36.046 1.00 65.88 300 GLY A C 1
ATOM 2244 O O . GLY A 1 300 ? 11.854 7.269 -35.844 1.00 65.88 300 GLY A O 1
ATOM 2245 N N . GLY A 1 301 ? 14.113 7.251 -35.672 1.00 75.44 301 GLY A N 1
ATOM 2246 C CA . GLY A 1 301 ? 14.265 6.041 -34.870 1.00 75.44 301 GLY A CA 1
ATOM 2247 C C . GLY A 1 301 ? 14.153 6.306 -33.366 1.00 75.44 301 GLY A C 1
ATOM 2248 O O . GLY A 1 301 ? 14.173 7.451 -32.904 1.00 75.44 301 GLY A O 1
ATOM 2249 N N . LEU A 1 302 ? 13.998 5.228 -32.593 1.00 82.56 302 LEU A N 1
ATOM 2250 C CA . LEU A 1 302 ? 13.943 5.286 -31.130 1.00 82.56 302 LEU A CA 1
ATOM 2251 C C . LEU A 1 302 ? 15.343 5.530 -30.563 1.00 82.56 302 LEU A C 1
ATOM 2253 O O . LEU A 1 302 ? 16.293 4.834 -30.926 1.00 82.56 302 LEU A O 1
ATOM 2257 N N . ARG A 1 303 ? 15.469 6.469 -29.624 1.00 79.56 303 ARG A N 1
ATOM 2258 C CA . ARG A 1 303 ? 16.726 6.697 -28.909 1.00 79.56 303 ARG A CA 1
ATOM 2259 C C . ARG A 1 303 ? 16.839 5.741 -27.718 1.00 79.56 303 ARG A C 1
ATOM 2261 O O . ARG A 1 303 ? 16.284 6.005 -26.657 1.00 79.56 303 ARG A O 1
ATOM 2268 N N . VAL A 1 304 ? 17.575 4.644 -27.894 1.00 82.38 304 VAL A N 1
ATOM 2269 C CA . VAL A 1 304 ? 17.910 3.706 -26.808 1.00 82.38 304 VAL A CA 1
ATOM 2270 C C . VAL A 1 304 ? 19.239 4.119 -26.179 1.00 82.38 304 VAL A C 1
ATOM 2272 O O . VAL A 1 304 ? 20.263 4.172 -26.859 1.00 82.38 304 VAL A O 1
ATOM 2275 N N . GLY A 1 305 ? 19.206 4.433 -24.888 1.00 73.69 305 GLY A N 1
ATOM 2276 C CA . GLY A 1 305 ? 20.382 4.726 -24.081 1.00 73.69 305 GLY A CA 1
ATOM 2277 C C . GLY A 1 305 ? 21.058 3.455 -23.577 1.00 73.69 305 GLY A C 1
ATOM 2278 O O . GLY A 1 305 ? 20.457 2.380 -23.540 1.00 73.69 305 GLY A O 1
ATOM 2279 N N . VAL A 1 306 ? 22.321 3.592 -23.188 1.00 77.94 306 VAL A N 1
ATOM 2280 C CA . VAL A 1 306 ? 23.075 2.570 -22.464 1.00 77.94 306 VAL A CA 1
ATOM 2281 C C . VAL A 1 306 ? 23.699 3.264 -21.266 1.00 77.94 306 VAL A C 1
ATOM 2283 O O . VAL A 1 306 ? 24.344 4.2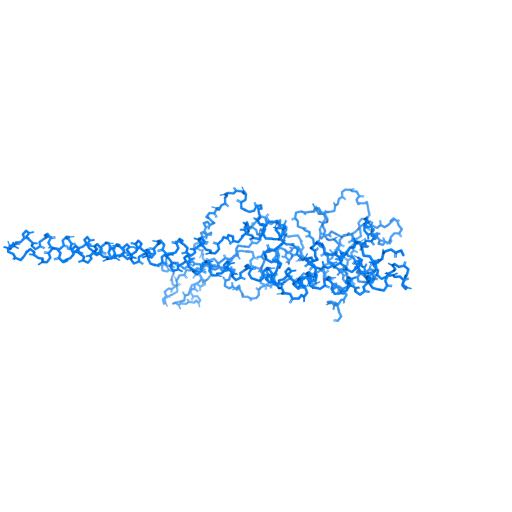98 -21.441 1.00 77.94 306 VAL A O 1
ATOM 2286 N N . ASP A 1 307 ? 23.447 2.757 -20.065 1.00 73.94 307 ASP A N 1
ATOM 2287 C CA . ASP A 1 307 ? 24.042 3.319 -18.855 1.00 73.94 307 ASP A CA 1
ATOM 2288 C C . ASP A 1 307 ? 25.486 2.830 -18.654 1.00 73.94 307 ASP A C 1
ATOM 2290 O O . ASP A 1 307 ? 26.023 2.040 -19.435 1.00 73.94 307 ASP A O 1
ATOM 2294 N N . GLU A 1 308 ? 26.137 3.303 -17.592 1.00 59.97 308 GLU A N 1
ATOM 2295 C CA . GLU A 1 308 ? 27.525 2.947 -17.269 1.00 59.97 308 GLU A CA 1
ATOM 2296 C C . GLU A 1 308 ? 27.725 1.444 -17.001 1.00 59.97 308 GLU A C 1
ATOM 2298 O O . GLU A 1 308 ? 28.841 0.938 -17.104 1.00 59.97 308 GLU A O 1
ATOM 2303 N N . GLN A 1 309 ? 26.646 0.720 -16.691 1.00 66.00 309 GLN A N 1
ATOM 2304 C CA . GLN A 1 309 ? 26.640 -0.717 -16.417 1.00 66.00 309 GLN A CA 1
ATOM 2305 C C . GLN A 1 309 ? 26.314 -1.546 -17.669 1.00 66.00 309 GLN A C 1
ATOM 2307 O O . GLN A 1 309 ? 26.246 -2.773 -17.605 1.00 66.00 309 GLN A O 1
ATOM 2312 N N . GLY A 1 310 ? 26.116 -0.898 -18.821 1.00 73.69 310 GLY A N 1
ATOM 2313 C CA . GLY A 1 310 ? 25.746 -1.561 -20.065 1.00 73.69 310 GLY A CA 1
ATOM 2314 C C . GLY A 1 310 ? 24.255 -1.891 -20.173 1.00 73.69 310 GLY A C 1
ATOM 2315 O O . GLY A 1 310 ? 23.856 -2.541 -21.144 1.00 73.69 310 GLY A O 1
ATOM 2316 N N . ARG A 1 311 ? 23.415 -1.455 -19.222 1.00 81.44 311 ARG A N 1
ATOM 2317 C CA . ARG A 1 311 ? 21.968 -1.680 -19.285 1.00 81.44 311 ARG A CA 1
ATOM 2318 C C . ARG A 1 311 ? 21.376 -0.773 -20.348 1.00 81.44 311 ARG A C 1
ATOM 2320 O O . ARG A 1 311 ? 21.613 0.435 -20.373 1.00 81.44 311 ARG A O 1
ATOM 2327 N N . ARG A 1 312 ? 20.598 -1.371 -21.244 1.00 82.44 312 ARG A N 1
ATOM 2328 C CA . ARG A 1 312 ? 19.911 -0.652 -22.314 1.00 82.44 312 ARG A CA 1
ATOM 2329 C C . ARG A 1 312 ? 18.593 -0.121 -21.780 1.00 82.44 312 ARG A C 1
ATOM 2331 O O . ARG A 1 312 ? 17.839 -0.873 -21.168 1.00 82.44 312 ARG A O 1
ATOM 2338 N N . PHE A 1 313 ? 18.290 1.141 -22.049 1.00 81.88 313 PHE A N 1
ATOM 2339 C CA . PHE A 1 313 ? 17.051 1.755 -21.589 1.00 81.88 313 PHE A CA 1
ATOM 2340 C C . PHE A 1 313 ? 16.416 2.659 -22.645 1.00 81.88 313 PHE A C 1
ATOM 2342 O O . PHE A 1 313 ? 17.095 3.236 -23.495 1.00 81.88 313 PHE A O 1
ATOM 2349 N N . LEU A 1 314 ? 15.096 2.792 -22.582 1.00 85.69 314 LEU A N 1
ATOM 2350 C CA . LEU A 1 314 ? 14.305 3.698 -23.402 1.00 85.69 314 LEU A CA 1
ATOM 2351 C C . LEU A 1 314 ? 13.574 4.670 -22.481 1.00 85.69 314 LEU A C 1
ATOM 2353 O O . LEU A 1 314 ? 12.777 4.251 -21.648 1.00 85.69 314 LEU A O 1
ATOM 2357 N N . VAL A 1 315 ? 13.839 5.964 -22.645 1.00 84.00 315 VAL A N 1
ATOM 2358 C CA . VAL A 1 315 ? 13.146 7.010 -21.889 1.00 84.00 315 VAL A CA 1
ATOM 2359 C C . VAL A 1 315 ? 11.855 7.390 -22.591 1.00 84.00 315 VAL A C 1
ATOM 2361 O O . VAL A 1 315 ? 11.853 7.709 -23.783 1.00 84.00 315 VAL A O 1
ATOM 2364 N N . VAL A 1 316 ? 10.781 7.428 -21.815 1.00 88.75 316 VAL A N 1
ATOM 2365 C CA . VAL A 1 316 ? 9.479 7.922 -22.236 1.00 88.75 316 VAL A CA 1
ATOM 2366 C C . VAL A 1 316 ? 8.872 8.845 -21.182 1.00 88.75 316 VAL A C 1
ATOM 2368 O O . VAL A 1 316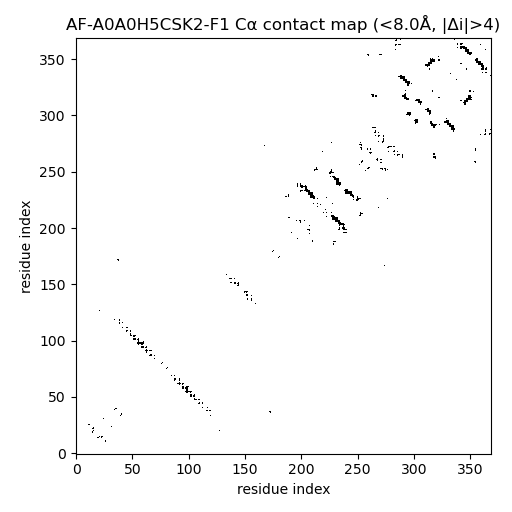 ? 9.256 8.836 -20.014 1.00 88.75 316 VAL A O 1
ATOM 2371 N N . TYR A 1 317 ? 7.902 9.647 -21.598 1.00 86.12 317 TYR A N 1
ATOM 2372 C CA . TYR A 1 317 ? 7.198 10.604 -20.760 1.00 86.12 317 TYR A CA 1
ATOM 2373 C C . TYR A 1 317 ? 5.699 10.368 -20.875 1.00 86.12 317 TYR A C 1
ATOM 2375 O O . TYR A 1 317 ? 5.163 10.257 -21.979 1.00 86.12 317 TYR A O 1
ATOM 2383 N N . SER A 1 318 ? 5.017 10.302 -19.738 1.00 91.31 318 SER A N 1
ATOM 2384 C CA . SER A 1 318 ? 3.579 10.035 -19.688 1.00 91.31 318 SER A CA 1
ATOM 2385 C C . SER A 1 318 ? 2.727 11.244 -20.067 1.00 91.31 318 SER A C 1
ATOM 2387 O O . SER A 1 318 ? 1.574 11.077 -20.447 1.00 91.31 318 SER A O 1
ATOM 2389 N N . SER A 1 319 ? 3.261 12.465 -19.972 1.00 92.62 319 SER A N 1
ATOM 2390 C CA . SER A 1 319 ? 2.550 13.688 -20.355 1.00 92.62 319 SER A CA 1
ATOM 2391 C C . SER A 1 319 ? 3.507 14.829 -20.721 1.00 92.62 319 SER A C 1
ATOM 2393 O O . SER A 1 319 ? 4.674 14.814 -20.318 1.00 92.62 319 SER A O 1
ATOM 2395 N N . PRO A 1 320 ? 3.039 15.862 -21.458 1.00 89.12 320 PRO A N 1
ATOM 2396 C CA . PRO A 1 320 ? 3.893 16.962 -21.917 1.00 89.12 320 PRO A CA 1
ATOM 2397 C C . PRO A 1 320 ? 4.641 17.695 -20.800 1.00 89.12 320 PRO A C 1
ATOM 2399 O O . PRO A 1 320 ? 5.722 18.220 -21.034 1.00 89.12 320 PRO A O 1
ATOM 2402 N N . GLY A 1 321 ? 4.095 17.723 -19.580 1.00 83.62 321 GLY A N 1
ATOM 2403 C CA . GLY A 1 321 ? 4.747 18.393 -18.454 1.00 83.62 321 GLY A CA 1
ATOM 2404 C C . GLY A 1 321 ? 5.961 17.657 -17.885 1.00 83.62 321 GLY A C 1
ATOM 2405 O O . GLY A 1 321 ? 6.682 18.256 -17.097 1.00 83.62 321 GLY A O 1
ATOM 2406 N N . TYR A 1 322 ? 6.183 16.395 -18.261 1.00 77.12 322 TYR A N 1
ATOM 2407 C CA . TYR A 1 322 ? 7.406 15.659 -17.932 1.00 77.12 322 TYR A CA 1
ATOM 2408 C C . TYR A 1 322 ? 8.462 15.739 -19.039 1.00 77.12 322 TYR A C 1
ATOM 2410 O O . TYR A 1 322 ? 9.598 15.338 -18.810 1.00 77.12 322 TYR A O 1
ATOM 2418 N N . VAL A 1 323 ? 8.116 16.263 -20.221 1.00 80.56 323 VAL A N 1
ATOM 2419 C CA . VAL A 1 323 ? 9.032 16.354 -21.362 1.00 80.56 323 VAL A CA 1
ATOM 2420 C C . VAL A 1 323 ? 10.036 17.491 -21.126 1.00 80.56 323 VAL A C 1
ATOM 2422 O O . VAL A 1 323 ? 9.630 18.652 -21.021 1.00 80.56 323 VAL A O 1
ATOM 2425 N N . PRO A 1 324 ? 11.349 17.208 -21.067 1.00 74.75 324 PRO A N 1
ATOM 2426 C CA . PRO A 1 324 ? 12.358 18.238 -20.883 1.00 74.75 324 PRO A CA 1
ATOM 2427 C C . PRO A 1 324 ? 12.454 19.168 -22.102 1.00 74.75 324 PRO A C 1
ATOM 2429 O O . PRO A 1 324 ? 12.276 18.714 -23.235 1.00 74.75 324 PRO A O 1
ATOM 2432 N N . PRO A 1 325 ? 12.870 20.437 -21.922 1.00 71.94 325 PRO A N 1
ATOM 2433 C CA . PRO A 1 325 ? 13.078 21.375 -23.031 1.00 71.94 325 PRO A CA 1
ATOM 2434 C C . PRO A 1 325 ? 14.142 20.936 -24.050 1.00 71.94 325 PRO A C 1
ATOM 2436 O O . PRO A 1 325 ? 14.225 21.496 -25.140 1.00 71.94 325 PRO A O 1
ATOM 2439 N N . THR A 1 326 ? 14.989 19.968 -23.692 1.00 69.31 326 THR A N 1
ATOM 2440 C CA . THR A 1 326 ? 16.029 19.404 -24.563 1.00 69.31 326 THR A CA 1
ATOM 2441 C C . THR A 1 326 ? 15.469 18.481 -25.646 1.00 69.31 326 THR A C 1
ATOM 2443 O O . THR A 1 326 ? 16.159 18.229 -26.634 1.00 69.31 326 THR A O 1
ATOM 2446 N N . VAL A 1 327 ? 14.232 17.999 -25.494 1.00 69.38 327 VAL A N 1
ATOM 2447 C CA . VAL A 1 327 ? 13.546 17.172 -26.491 1.00 69.38 327 VAL A CA 1
ATOM 2448 C C . VAL A 1 327 ? 12.986 18.078 -27.583 1.00 69.38 327 VAL A C 1
ATOM 2450 O O . VAL A 1 327 ? 12.062 18.855 -27.356 1.00 69.38 327 VAL A O 1
ATOM 2453 N N . THR A 1 328 ? 13.551 17.988 -28.786 1.00 66.00 328 THR A N 1
ATOM 2454 C CA . THR A 1 328 ? 13.218 18.892 -29.901 1.00 66.00 328 THR A CA 1
ATOM 2455 C C . THR A 1 328 ? 12.181 18.317 -30.864 1.00 66.00 328 THR A C 1
ATOM 2457 O O . THR A 1 328 ? 11.460 19.080 -31.504 1.00 66.00 328 THR A O 1
ATOM 2460 N N . LEU A 1 329 ? 12.074 16.987 -30.956 1.00 68.25 329 LEU A N 1
ATOM 2461 C CA . LEU A 1 329 ? 11.148 16.287 -31.851 1.00 68.25 329 LEU A CA 1
ATOM 2462 C C . LEU A 1 329 ? 10.409 15.171 -31.096 1.00 68.25 329 LEU A C 1
ATOM 2464 O O . LEU A 1 329 ? 10.712 13.990 -31.295 1.00 68.25 329 LEU A O 1
ATOM 2468 N N . PRO A 1 330 ? 9.451 15.525 -30.218 1.00 79.44 330 PRO A N 1
ATOM 2469 C CA . PRO A 1 330 ? 8.674 14.535 -29.491 1.00 79.44 330 PRO A CA 1
ATOM 2470 C C . PRO A 1 330 ? 7.830 13.703 -30.461 1.00 79.44 330 PRO A C 1
ATOM 2472 O O . PRO A 1 330 ? 7.096 14.236 -31.296 1.00 79.44 330 PRO A O 1
ATOM 2475 N N . LYS A 1 331 ? 7.912 12.382 -30.324 1.00 86.62 331 LYS A N 1
ATOM 2476 C CA . LYS A 1 331 ? 7.056 11.416 -31.013 1.00 86.62 331 LYS A CA 1
ATOM 2477 C C . LYS A 1 331 ? 6.132 10.756 -29.998 1.00 86.62 331 LYS A C 1
ATOM 2479 O O . LYS A 1 331 ? 6.532 10.530 -28.861 1.00 86.62 331 LYS A O 1
ATOM 2484 N N . GLN A 1 332 ? 4.913 10.436 -30.421 1.00 91.62 332 GLN A N 1
ATOM 2485 C CA . GLN A 1 332 ? 3.996 9.615 -29.636 1.00 91.62 332 GLN A CA 1
ATOM 2486 C C . GLN A 1 332 ? 4.041 8.162 -30.104 1.00 91.62 332 GLN A C 1
ATOM 2488 O O . GLN A 1 332 ? 4.106 7.892 -31.309 1.00 91.62 332 GLN A O 1
ATOM 2493 N N . ALA A 1 333 ? 4.014 7.236 -29.153 1.00 92.88 333 ALA A N 1
ATOM 2494 C CA . ALA A 1 333 ? 3.855 5.812 -29.407 1.00 92.88 333 ALA A CA 1
ATOM 2495 C C . ALA A 1 333 ? 3.103 5.155 -28.248 1.00 92.88 333 ALA A C 1
ATOM 2497 O O . ALA A 1 333 ? 3.361 5.469 -27.087 1.00 92.88 333 ALA A O 1
ATOM 2498 N N . THR A 1 334 ? 2.222 4.208 -28.566 1.00 95.62 334 THR A N 1
ATOM 2499 C CA . THR A 1 334 ? 1.585 3.364 -27.550 1.00 95.62 334 THR A CA 1
ATOM 2500 C C . THR A 1 334 ? 2.618 2.441 -26.910 1.00 95.62 334 THR A C 1
ATOM 2502 O O . THR A 1 334 ? 3.555 2.004 -27.587 1.00 95.62 334 THR A O 1
ATOM 2505 N N . GLY A 1 335 ? 2.429 2.056 -25.647 1.00 93.75 335 GLY A N 1
ATOM 2506 C CA . GLY A 1 335 ? 3.277 1.052 -24.996 1.00 93.75 335 GLY A CA 1
ATOM 2507 C C . GLY A 1 335 ? 3.359 -0.253 -25.792 1.00 93.75 335 GLY A C 1
ATOM 2508 O O . GLY A 1 335 ? 4.452 -0.761 -26.047 1.00 93.75 335 GLY A O 1
ATOM 2509 N N . ARG A 1 336 ? 2.222 -0.737 -26.312 1.00 95.50 336 ARG A N 1
ATOM 2510 C CA . ARG A 1 336 ? 2.173 -1.877 -27.250 1.00 95.50 336 ARG A CA 1
ATOM 2511 C C . ARG A 1 336 ? 3.006 -1.655 -28.516 1.00 95.50 336 ARG A C 1
ATOM 2513 O O . ARG A 1 336 ? 3.658 -2.580 -28.991 1.00 95.50 336 ARG A O 1
ATOM 2520 N N . GLY A 1 337 ? 3.006 -0.440 -29.060 1.00 93.56 337 GLY A N 1
ATOM 2521 C CA . GLY A 1 337 ? 3.807 -0.073 -30.227 1.00 93.56 337 GLY A CA 1
ATOM 2522 C C . GLY A 1 337 ? 5.315 -0.068 -29.960 1.00 93.56 337 GLY A C 1
ATOM 2523 O O . GLY A 1 337 ? 6.096 -0.204 -30.902 1.00 93.56 337 GLY A O 1
ATOM 2524 N N . LEU A 1 338 ? 5.730 0.053 -28.695 1.00 93.50 338 LEU A N 1
ATOM 2525 C CA . LEU A 1 338 ? 7.135 0.033 -28.285 1.00 93.50 338 LEU A CA 1
ATOM 2526 C C . LEU A 1 338 ? 7.684 -1.382 -28.064 1.00 93.50 338 LEU A C 1
ATOM 2528 O O . LEU A 1 338 ? 8.897 -1.562 -28.155 1.00 93.50 338 LEU A O 1
ATOM 2532 N N . LEU A 1 339 ? 6.826 -2.388 -27.853 1.00 94.00 339 LEU A N 1
ATOM 2533 C CA . LEU A 1 339 ? 7.225 -3.775 -27.558 1.00 94.00 339 LEU A CA 1
ATOM 2534 C C . LEU A 1 339 ? 8.335 -4.347 -28.458 1.00 94.00 339 LEU A C 1
ATOM 2536 O O . LEU A 1 339 ? 9.261 -4.949 -27.912 1.00 94.00 339 LEU A O 1
ATOM 2540 N N . PRO A 1 340 ? 8.339 -4.142 -29.795 1.00 92.62 340 PRO A N 1
ATOM 2541 C CA . PRO A 1 340 ? 9.399 -4.678 -30.654 1.00 92.62 340 PRO A CA 1
ATOM 2542 C C . PRO A 1 340 ? 10.808 -4.173 -30.306 1.00 92.62 340 PRO A C 1
ATOM 2544 O O . PRO A 1 340 ? 11.794 -4.812 -30.662 1.00 92.62 340 PRO A O 1
ATOM 2547 N N . ALA A 1 341 ? 10.910 -3.024 -29.634 1.00 88.44 341 ALA A N 1
ATOM 2548 C CA . ALA A 1 341 ? 12.168 -2.413 -29.224 1.00 88.44 341 ALA A CA 1
ATOM 2549 C C . ALA A 1 341 ? 12.529 -2.675 -27.752 1.00 88.44 341 ALA A C 1
ATOM 2551 O O . ALA A 1 341 ? 13.602 -2.256 -27.320 1.00 88.44 341 ALA A O 1
ATOM 2552 N N . LEU A 1 342 ? 11.653 -3.344 -26.993 1.00 91.12 342 LEU A N 1
ATOM 2553 C CA . LEU A 1 342 ? 11.773 -3.487 -25.542 1.00 91.12 342 LEU A CA 1
ATOM 2554 C C . LEU A 1 342 ? 12.458 -4.782 -25.075 1.00 91.12 342 LEU A C 1
ATOM 2556 O O . LEU A 1 342 ? 12.790 -4.894 -23.901 1.00 91.12 342 LEU A O 1
ATOM 2560 N N . ALA A 1 343 ? 12.740 -5.730 -25.972 1.00 91.75 343 ALA A N 1
ATOM 2561 C CA . ALA A 1 343 ? 13.439 -6.964 -25.608 1.00 91.75 343 ALA A CA 1
ATOM 2562 C C . ALA A 1 343 ? 14.840 -6.666 -25.035 1.00 91.75 343 ALA A C 1
ATOM 2564 O O . ALA A 1 343 ? 15.700 -6.106 -25.730 1.00 91.75 343 ALA A O 1
ATOM 2565 N N . GLY A 1 344 ? 15.061 -7.027 -23.767 1.00 83.00 344 GLY A N 1
ATOM 2566 C CA . GLY A 1 344 ? 16.285 -6.704 -23.027 1.00 83.00 344 GLY A CA 1
ATOM 2567 C C . GLY A 1 344 ? 16.553 -5.199 -22.854 1.00 83.00 344 GLY A C 1
ATOM 2568 O O . GLY A 1 344 ? 17.715 -4.795 -22.753 1.00 83.00 344 GLY A O 1
ATOM 2569 N N . VAL A 1 345 ? 15.510 -4.359 -22.882 1.00 88.06 345 VAL A N 1
ATOM 2570 C CA . VAL A 1 345 ? 15.584 -2.901 -22.687 1.00 88.06 345 VAL A CA 1
ATOM 2571 C C . VAL A 1 345 ? 14.638 -2.488 -21.560 1.00 88.06 345 VAL A C 1
ATOM 2573 O O . VAL A 1 345 ? 13.471 -2.864 -21.554 1.00 88.06 345 VAL A O 1
ATOM 2576 N N . THR A 1 346 ? 15.112 -1.673 -20.620 1.00 86.00 346 THR A N 1
ATOM 2577 C CA . THR A 1 346 ? 14.270 -1.100 -19.559 1.00 86.00 346 THR A CA 1
ATOM 2578 C C . THR A 1 346 ? 13.540 0.141 -20.067 1.00 86.00 346 THR A C 1
ATOM 2580 O O . THR A 1 346 ? 14.166 1.083 -20.548 1.00 86.00 346 THR A O 1
ATOM 2583 N N . LEU A 1 347 ? 12.216 0.174 -19.948 1.00 86.69 347 LEU A N 1
ATOM 2584 C CA . LEU A 1 347 ? 11.415 1.369 -20.185 1.00 86.69 347 LEU A CA 1
ATOM 2585 C C . LEU A 1 347 ? 11.451 2.252 -18.931 1.00 86.69 347 LEU A C 1
ATOM 2587 O O . LEU A 1 347 ? 10.995 1.838 -17.870 1.00 86.69 347 LEU A O 1
ATOM 2591 N N . ILE A 1 348 ? 11.978 3.467 -19.049 1.00 85.38 348 ILE A N 1
ATOM 2592 C CA . ILE A 1 348 ? 12.026 4.448 -17.961 1.00 85.38 348 ILE A CA 1
ATOM 2593 C C . ILE A 1 348 ? 10.985 5.523 -18.247 1.00 85.38 348 ILE A C 1
ATOM 2595 O O . ILE A 1 348 ? 11.119 6.278 -19.213 1.00 85.38 348 ILE A O 1
ATOM 2599 N N . VAL A 1 349 ? 9.957 5.603 -17.408 1.00 84.69 349 VAL A N 1
ATOM 2600 C CA . VAL A 1 349 ? 8.881 6.588 -17.529 1.00 84.69 349 VAL A CA 1
ATOM 2601 C C . VAL A 1 349 ? 9.141 7.760 -16.585 1.00 84.69 349 VAL A C 1
ATOM 2603 O O . VAL A 1 349 ? 9.322 7.556 -15.387 1.00 84.69 349 VAL A O 1
ATOM 2606 N N . ASN A 1 350 ? 9.116 8.986 -17.119 1.00 82.00 350 ASN A N 1
ATOM 2607 C CA . ASN A 1 350 ? 9.324 10.244 -16.386 1.00 82.00 350 ASN A CA 1
ATOM 2608 C C . ASN A 1 350 ? 10.617 10.265 -15.541 1.00 82.00 350 ASN A C 1
ATOM 2610 O O . ASN A 1 350 ? 10.555 10.481 -14.326 1.00 82.00 350 ASN A O 1
ATOM 2614 N N . PRO A 1 351 ? 11.799 10.055 -16.147 1.00 74.75 351 PRO A N 1
ATOM 2615 C CA . PRO A 1 351 ? 13.057 10.059 -15.404 1.00 74.75 351 PRO A CA 1
ATOM 2616 C C . PRO A 1 351 ? 13.255 11.372 -14.637 1.00 74.75 351 PRO A C 1
ATOM 2618 O O . PRO A 1 351 ? 13.132 12.459 -15.203 1.00 74.75 351 PRO A O 1
ATOM 2621 N N . GLY A 1 352 ? 13.572 11.267 -13.344 1.00 59.47 352 GLY A N 1
ATOM 2622 C CA . GLY A 1 352 ? 13.793 12.419 -12.461 1.00 59.47 352 GLY A CA 1
ATOM 2623 C C . GLY A 1 352 ? 12.535 13.232 -12.124 1.00 59.47 352 GLY A C 1
ATOM 2624 O O . GLY A 1 352 ? 12.645 14.273 -11.479 1.00 59.47 352 GLY A O 1
ATOM 2625 N N . GLY A 1 353 ? 11.349 12.788 -12.554 1.00 58.22 353 GLY A N 1
ATOM 2626 C CA . GLY A 1 353 ? 10.075 13.375 -12.150 1.00 58.22 353 GLY A CA 1
ATOM 2627 C C . GLY A 1 353 ? 9.677 12.972 -10.728 1.00 58.22 353 GLY A C 1
ATOM 2628 O O . GLY A 1 353 ? 10.131 11.958 -10.208 1.00 58.22 353 GLY A O 1
ATOM 2629 N N . THR A 1 354 ? 8.770 13.738 -10.114 1.00 57.94 354 THR A N 1
ATOM 2630 C CA . THR A 1 354 ? 8.177 13.402 -8.802 1.00 57.94 354 THR A CA 1
ATOM 2631 C C . THR A 1 354 ? 7.412 12.078 -8.807 1.00 57.94 354 THR A C 1
ATOM 2633 O O . THR A 1 354 ? 7.281 11.451 -7.764 1.00 57.94 354 THR A O 1
ATOM 2636 N N . MET A 1 355 ? 6.924 11.658 -9.979 1.00 66.12 355 MET A N 1
ATOM 2637 C CA . MET A 1 355 ? 6.300 10.360 -10.220 1.00 66.12 355 MET A CA 1
ATOM 2638 C C . MET A 1 355 ? 6.855 9.768 -11.514 1.00 66.12 355 MET A C 1
ATOM 2640 O O . MET A 1 355 ? 6.586 10.273 -12.609 1.00 66.12 355 MET A O 1
ATOM 2644 N N . GLY A 1 356 ? 7.636 8.702 -11.366 1.00 70.94 356 GLY A N 1
ATOM 2645 C CA . GLY A 1 356 ? 8.273 7.960 -12.447 1.00 70.94 356 GLY A CA 1
ATOM 2646 C C . GLY A 1 356 ? 8.495 6.507 -12.045 1.00 70.94 356 GLY A C 1
ATOM 2647 O O . GLY A 1 356 ? 8.395 6.157 -10.869 1.00 70.94 356 GLY A O 1
ATOM 2648 N N . ILE A 1 357 ? 8.747 5.651 -13.030 1.00 77.56 357 ILE A N 1
ATOM 2649 C CA . ILE A 1 357 ? 8.922 4.212 -12.813 1.00 77.56 357 ILE A CA 1
ATOM 2650 C C . ILE A 1 357 ? 9.846 3.612 -13.870 1.00 77.56 357 ILE A C 1
ATOM 2652 O O . ILE A 1 357 ? 9.877 4.064 -15.016 1.00 77.56 357 ILE A O 1
ATOM 2656 N N . GLU A 1 358 ? 10.573 2.568 -13.486 1.00 83.50 358 GLU A N 1
ATOM 2657 C CA . GLU A 1 358 ? 11.343 1.730 -14.399 1.00 83.50 358 GLU A CA 1
ATOM 2658 C C . GLU A 1 358 ? 10.650 0.379 -14.573 1.00 83.50 358 GLU A C 1
ATOM 2660 O O . GLU A 1 358 ? 10.317 -0.304 -13.603 1.00 83.50 358 GLU A O 1
ATOM 2665 N N . LEU A 1 359 ? 10.427 -0.006 -15.826 1.00 80.06 359 LEU A N 1
ATOM 2666 C CA . LEU A 1 359 ? 9.718 -1.219 -16.203 1.00 80.06 359 LEU A CA 1
ATOM 2667 C C . LEU A 1 359 ? 10.608 -2.049 -17.128 1.00 80.06 359 LEU A C 1
ATOM 2669 O O . LEU A 1 359 ? 10.949 -1.594 -18.223 1.00 80.06 359 LEU A O 1
ATOM 2673 N N . PRO A 1 360 ? 10.995 -3.269 -16.736 1.00 85.50 360 PRO A N 1
ATOM 2674 C CA . PRO A 1 360 ? 11.720 -4.160 -17.628 1.00 85.50 360 PRO A CA 1
ATOM 2675 C C . PRO A 1 360 ? 10.880 -4.473 -18.866 1.00 85.50 360 PRO A C 1
ATOM 2677 O O . PRO A 1 360 ? 9.737 -4.915 -18.761 1.00 85.50 360 PRO A O 1
ATOM 2680 N N . GLY A 1 361 ? 11.444 -4.263 -20.052 1.00 85.88 361 GLY A N 1
ATOM 2681 C CA . GLY A 1 361 ? 10.720 -4.462 -21.302 1.00 85.88 361 GLY A CA 1
ATOM 2682 C C . GLY A 1 361 ? 10.235 -5.896 -21.507 1.00 85.88 361 GLY A C 1
ATOM 2683 O O . GLY A 1 361 ? 9.150 -6.098 -22.049 1.00 85.88 361 GLY A O 1
ATOM 2684 N N . ASP A 1 362 ? 10.972 -6.880 -20.987 1.00 88.06 362 ASP A N 1
ATOM 2685 C CA . ASP A 1 362 ? 10.579 -8.291 -21.033 1.00 88.06 362 ASP A CA 1
ATOM 2686 C C . ASP A 1 362 ? 9.279 -8.568 -20.248 1.00 88.06 362 ASP A C 1
ATOM 2688 O O . ASP A 1 362 ? 8.511 -9.439 -20.650 1.00 88.06 362 ASP A O 1
ATOM 2692 N N . ASP A 1 363 ? 8.961 -7.787 -19.204 1.00 84.88 363 ASP A N 1
ATOM 2693 C CA . ASP A 1 363 ? 7.662 -7.892 -18.515 1.00 84.88 363 ASP A CA 1
ATOM 2694 C C . ASP A 1 363 ? 6.523 -7.335 -19.332 1.00 84.88 363 ASP A C 1
ATOM 2696 O O . ASP A 1 363 ? 5.438 -7.904 -19.350 1.00 84.88 363 ASP A O 1
ATOM 2700 N N . LEU A 1 364 ? 6.754 -6.199 -19.987 1.00 87.06 364 LEU A N 1
ATOM 2701 C CA . LEU A 1 364 ? 5.750 -5.594 -20.849 1.00 87.06 364 LEU A CA 1
ATOM 2702 C C . LEU A 1 364 ? 5.447 -6.531 -22.021 1.00 87.06 364 LEU A C 1
ATOM 2704 O O . LEU A 1 364 ? 4.290 -6.695 -22.393 1.00 87.06 364 LEU A O 1
ATOM 2708 N N . ILE A 1 365 ? 6.470 -7.202 -22.556 1.00 91.44 365 ILE A N 1
ATOM 2709 C CA . ILE A 1 365 ? 6.309 -8.237 -23.582 1.00 91.44 365 ILE A CA 1
ATOM 2710 C C . ILE A 1 365 ? 5.512 -9.424 -23.032 1.00 91.44 365 ILE A C 1
ATOM 2712 O O . ILE A 1 365 ? 4.564 -9.856 -23.685 1.00 91.44 365 ILE A O 1
ATOM 2716 N N . ALA A 1 366 ? 5.854 -9.925 -21.842 1.00 88.62 366 ALA A N 1
ATOM 2717 C CA . ALA A 1 366 ? 5.139 -11.036 -21.218 1.00 88.62 366 ALA A CA 1
ATOM 2718 C C . ALA A 1 366 ? 3.672 -10.693 -20.905 1.00 88.62 366 ALA A C 1
ATOM 2720 O O . ALA A 1 366 ? 2.794 -11.515 -21.135 1.00 88.62 366 ALA A O 1
ATOM 2721 N N . ALA A 1 367 ? 3.392 -9.475 -20.439 1.00 86.31 367 ALA A N 1
ATOM 2722 C CA . ALA A 1 367 ? 2.044 -9.003 -20.122 1.00 86.31 367 ALA A CA 1
ATOM 2723 C C . ALA A 1 367 ? 1.184 -8.713 -21.367 1.00 86.31 367 ALA A C 1
ATOM 2725 O O . ALA A 1 367 ? -0.035 -8.588 -21.262 1.00 86.31 367 ALA A O 1
ATOM 2726 N N . ALA A 1 368 ? 1.799 -8.570 -22.545 1.00 87.44 368 ALA A N 1
ATOM 2727 C CA . ALA A 1 368 ? 1.095 -8.286 -23.792 1.00 87.44 368 ALA A CA 1
ATOM 2728 C C . ALA A 1 368 ? 0.606 -9.537 -24.542 1.00 87.44 368 ALA A C 1
ATOM 2730 O O . ALA A 1 368 ? -0.177 -9.373 -25.487 1.00 87.44 368 ALA A O 1
ATOM 2731 N N . GLY A 1 369 ? 1.109 -10.723 -24.170 1.00 68.75 369 GLY A N 1
ATOM 2732 C CA . GLY A 1 369 ? 0.963 -11.998 -24.884 1.00 68.75 369 GLY A CA 1
ATOM 2733 C C . GLY A 1 369 ? -0.027 -12.973 -24.268 1.00 68.75 369 GLY A C 1
ATOM 2734 O O . GLY A 1 369 ? -0.099 -13.043 -23.024 1.00 68.75 369 GLY A O 1
#